Protein AF-A0A358EM39-F1 (afdb_monomer_lite)

Sequence (696 aa):
MAEPSKWLQSFDAGYFDEKGQWAGGSEIMHLASHKGKLYAANGYWLDARWVIPPDGQKQSAQVLRLDQANGKWQVDLDLGKVNDLGLEYMKGNILKSVTFTRDGQGRLLKSPAQLLVLAAGANFERGGAVSCWVRNDDSGKWNHTLVRHGSNSGGVRWVPRDLQIYRDKVTGVERIFLLLGNPGIISGVYDRGEVSRIRWDRHVEFPFLTKGTFFTRPLGIAQANHALHFSEGPSIFRRIDGERPKYEEILNLAEDTDTDVGGIRGLTAIKNPNGNGQSLLFVWAPGERSQSQMKRLDPDGKGGYTLHNEANLAQLMSLKLGVKVPYTLRGHNMMYPVTHPVTGKLVHVIGFYGSISGKSDLMWQGSRFYGGALFAVRSADGKYSVHEVNGPYAQDKTLLVSPRAFCLSPFSKNEIFIGGHDSSNKVSDNLAWIFRAPLTVALGIEKGLSAPALPEQSPRMARVDEGPVYELRIYDAAEDRLGHLIKRFKLHTDKLFKKHHMEPVGYWLPIHGTAKEKRRFIYILKHQSRYAAYKNWNAFTHDPEWKRGVLEQPEFQRLLSQRPTSIFMTLNDYSKKVPTLSNKVGGIYELRTYTTAENKLAALNARFANHTAKIFTKHGMSNVGYWTPYDHPESKNTLIYLIKHESREKADINWRAFSQDSDWKQVARDSQRQGKLLKRNPERLYLKPLDFSPSQ

Secondary structure (DSSP, 8-state):
-PPPPB-EEEEES-EE-TTS-EE--SEEEEEEEETTEEEEEEE-TT-HHHHS-TTS-----EEEEESSTTSPPEEEEETTTSSSS----SB--EEEEEEEEE-TTSPEEEEEEEEEEEEEEEEETTEEEEEEEEE-TTT--EEEEEEEEEE-GGG--B----EEEEE-TTT--EEEEEE-BTT-EEEEEE-TTSTTSEEE-SS-SBSHHHHSS-SSPEEEEEEETTEEEEEETTEEEEEEPSSS-EEEEEEE------TTT-EEEEEEEEE-TTSSSEEEEEEEE-STT---EEEEEEE-SSS-EEEEEEEEHHHHHHHHHTSEEEEEEE-SS--EEEE-TTT--EEEEEEEEEEEES-GGGBPTTSSBBSS-EEEEE-TTS-EEEEETTSS--TTSPP---EEEEEE-SS-TTEEEEEE---TTS--TT--EEEEEEHHHHTTSSPPBPPPPPP--PPP-HHHH---EEEEEEEEBPTT-HHHHHHHIIIIIHHHHHHTT-EEEEEEEESSS-HHHHTEEEEEEEES-HHHHHHHHHHHHT-HIIIIIITTSGGGTT-BSSPPEEEEEEEPGGGGGSPPS--SS-SEEEEEEEEBPTT-HHHHHHHIIIIIHHHHHHTTPEEEEEEEESSTTGGGTEEEEEEEESSHHHHHHHHHHHHH-HHHHHHHHHTTTTS-SBSSPPEEEEEEEPTTPPP-

Radius of gyration: 29.41 Å; chains: 1; bounding box: 73×52×90 Å

pLDDT: mean 93.28, std 6.31, range [49.88, 98.88]

Foldseek 3Di:
DDDFFAKDFQDFAFDQDPVRDHGFAQKFLAWEDDPLKIKTKHFHVLACLQVPVQAQARFAIFIWIDNASNDHIDTLDGPCVPAVPNFGFGTQQDWYFDWDQAFQQLHGDPDIDTWTKTWTKTDDDFKIWIKMWIADPVVSDIDIDGQDMDGCPPNFGQGKADKDWAQFPASNFIWIWIQRWFQAIWIWTQDPVDPSSTGTDPDHLDDCVPPNTAPAGKADWEDWPRWIWTWGFQWIWTWDGDPNIDIDTQTGPPDAADNVQATWAQWYWDADPVDHITKTWTWGARDDQAQIWIKIWADPVPRHIDIDTQDGNQVQVCVVVVFHFRDKGFHSHHQCWDQQPPPRFIKTKFKMWTFTDDPCQQDDPPDRIGQWTKIWIQGSNRDIHIDTNLGRDGPQAQRAGIWNYKDQNSNDNFKMKTWTHDCRLHNRHRNTTIMMTGNCCRVVVDPHHGDGHDPDPRDDPVQQQDDFKKKKKKFQFDPPLLVLVVVCCLPPVVVLCVVLQKAWQFWWAFPDDDPRNRSMIITMTIASGNVSVSNSVSCSVPDCCCPVVRAPDPSNPRGGPDDMDMFMWHFDPLLVVFDFPDLFAWAKKKKKKFFWDAPLPVLVSCLCSPPDSNLCVVLQKGFDTKTQTSHPDSNRGMIIGMIGHRYPVSVVSSVVCSVVDPSNVVSCCVSAVVHDTTPDDMDMTMIHTDPPIDRD

Structure (mmCIF, N/CA/C/O backbone):
data_AF-A0A358EM39-F1
#
_entry.id   AF-A0A358EM39-F1
#
loop_
_atom_site.group_PDB
_atom_site.id
_atom_site.type_symbol
_atom_site.label_atom_id
_atom_site.label_alt_id
_atom_site.label_comp_id
_atom_site.label_asym_id
_atom_site.label_entity_id
_atom_site.label_seq_id
_atom_site.pdbx_PDB_ins_code
_atom_site.Cartn_x
_atom_site.Cartn_y
_atom_site.Cartn_z
_atom_site.occupancy
_atom_site.B_iso_or_equiv
_atom_site.auth_seq_id
_atom_site.auth_comp_id
_atom_site.auth_asym_id
_atom_site.auth_atom_id
_atom_site.pdbx_PDB_model_num
ATOM 1 N N . MET A 1 1 ? 4.684 -26.018 39.766 1.00 49.88 1 MET A N 1
ATOM 2 C CA . MET A 1 1 ? 4.669 -24.567 39.469 1.00 49.88 1 MET A CA 1
ATOM 3 C C . MET A 1 1 ? 3.977 -24.380 38.129 1.00 49.88 1 MET A C 1
ATOM 5 O O . MET A 1 1 ? 4.261 -25.164 37.234 1.00 49.88 1 MET A O 1
ATOM 9 N N . ALA A 1 2 ? 3.038 -23.440 38.007 1.00 64.06 2 ALA A N 1
ATOM 10 C CA . ALA A 1 2 ? 2.405 -23.144 36.718 1.00 64.06 2 ALA A CA 1
ATOM 11 C C . ALA A 1 2 ? 3.446 -22.569 35.739 1.00 64.06 2 ALA A C 1
ATOM 13 O O . ALA A 1 2 ? 4.361 -21.870 36.181 1.00 64.06 2 ALA A O 1
ATOM 14 N N . GLU A 1 3 ? 3.328 -22.867 34.439 1.00 76.12 3 GLU A N 1
ATOM 15 C CA . GLU A 1 3 ? 4.178 -22.215 33.435 1.00 76.12 3 GLU A CA 1
ATOM 16 C C . GLU A 1 3 ? 4.006 -20.688 33.517 1.00 76.12 3 GLU A C 1
ATOM 18 O O . GLU A 1 3 ? 2.878 -20.207 33.660 1.00 76.12 3 GLU A O 1
ATOM 23 N N . PRO A 1 4 ? 5.096 -19.910 33.412 1.00 84.62 4 PRO A N 1
ATOM 24 C CA . PRO A 1 4 ? 5.008 -18.458 33.414 1.00 84.62 4 PRO A CA 1
ATOM 25 C C . PRO A 1 4 ? 4.228 -17.953 32.193 1.00 84.62 4 PRO A C 1
ATOM 27 O O . PRO A 1 4 ? 4.418 -18.434 31.071 1.00 84.62 4 PRO A O 1
ATOM 30 N N . SER A 1 5 ? 3.391 -16.932 32.399 1.00 93.06 5 SER A N 1
ATOM 31 C CA . SER A 1 5 ? 2.705 -16.233 31.310 1.00 93.06 5 SER A CA 1
ATOM 32 C C . SER A 1 5 ? 3.719 -15.689 30.295 1.00 93.06 5 SER A C 1
ATOM 34 O O . SER A 1 5 ? 4.783 -15.180 30.657 1.00 93.06 5 SER A O 1
ATOM 36 N N . LYS A 1 6 ? 3.404 -15.789 29.002 1.00 95.25 6 LYS A N 1
ATOM 37 C CA . LYS A 1 6 ? 4.318 -15.428 27.908 1.00 95.25 6 LYS A CA 1
ATOM 38 C C . LYS A 1 6 ? 3.592 -14.790 26.733 1.00 95.25 6 LYS A C 1
ATOM 40 O O . LYS A 1 6 ? 2.406 -15.035 26.510 1.00 95.25 6 LYS A O 1
ATOM 45 N N . TRP A 1 7 ? 4.329 -13.983 25.982 1.00 97.00 7 TRP A N 1
ATOM 46 C CA . TRP A 1 7 ? 3.964 -13.588 24.629 1.00 97.00 7 TRP A CA 1
ATOM 47 C C . TRP A 1 7 ? 4.222 -14.748 23.670 1.00 97.00 7 TRP A C 1
ATOM 49 O O . TRP A 1 7 ? 5.200 -15.477 23.819 1.00 97.00 7 TRP A O 1
ATOM 59 N N . LEU A 1 8 ? 3.355 -14.905 22.673 1.00 96.25 8 LEU A N 1
ATOM 60 C CA . LEU A 1 8 ? 3.503 -15.902 21.615 1.00 96.25 8 LEU A CA 1
ATOM 61 C C . LEU A 1 8 ? 3.299 -15.239 20.257 1.00 96.25 8 LEU A C 1
ATOM 63 O O . LEU A 1 8 ? 2.293 -14.557 20.051 1.00 96.25 8 LEU A O 1
ATOM 67 N N . GLN A 1 9 ? 4.232 -15.455 19.330 1.00 96.69 9 GLN A N 1
ATOM 68 C CA . GLN A 1 9 ? 4.062 -15.046 17.940 1.00 96.69 9 GLN A CA 1
ATOM 69 C C . GLN A 1 9 ? 3.073 -16.008 17.271 1.00 96.69 9 GLN A C 1
ATOM 71 O O . GLN A 1 9 ? 3.326 -17.203 17.160 1.00 96.69 9 GLN A O 1
ATOM 76 N N . SER A 1 10 ? 1.905 -15.491 16.895 1.00 97.31 10 SER A N 1
ATOM 77 C CA . SER A 1 10 ? 0.828 -16.251 16.254 1.00 97.31 10 SER A CA 1
ATOM 78 C C . SER A 1 10 ? 0.911 -16.198 14.730 1.00 97.31 10 SER A C 1
ATOM 80 O O . SER A 1 10 ? 0.506 -17.148 14.067 1.00 97.31 10 SER A O 1
ATOM 82 N N . PHE A 1 11 ? 1.416 -15.097 14.176 1.00 97.19 11 PHE A N 1
ATOM 83 C CA . PHE A 1 11 ? 1.631 -14.929 12.745 1.00 97.19 11 PHE A CA 1
ATOM 84 C C . PHE A 1 11 ? 2.968 -14.238 12.506 1.00 97.19 11 PHE A C 1
ATOM 86 O O . PHE A 1 11 ? 3.259 -13.212 13.129 1.00 97.19 11 PHE A O 1
ATOM 93 N N . ASP A 1 12 ? 3.732 -14.809 11.587 1.00 95.44 12 ASP A N 1
ATOM 94 C CA . ASP A 1 12 ? 4.951 -14.260 11.010 1.00 95.44 12 ASP A CA 1
ATOM 95 C C . ASP A 1 12 ? 4.788 -14.358 9.495 1.00 95.44 12 ASP A C 1
ATOM 97 O O . ASP A 1 12 ? 4.533 -15.453 8.982 1.00 95.44 12 ASP A O 1
ATOM 101 N N . ALA A 1 13 ? 4.770 -13.230 8.792 1.00 95.88 13 ALA A N 1
ATOM 102 C CA . ALA A 1 13 ? 4.421 -13.231 7.380 1.00 95.88 13 ALA A CA 1
ATOM 103 C C . ALA A 1 13 ? 5.450 -13.982 6.523 1.00 95.88 13 ALA A C 1
ATOM 105 O O . ALA A 1 13 ? 6.651 -13.971 6.771 1.00 95.88 13 ALA A O 1
ATOM 106 N N . GLY A 1 14 ? 4.950 -14.592 5.448 1.00 94.31 14 GLY A N 1
ATOM 107 C CA . GLY A 1 14 ? 5.763 -15.144 4.376 1.00 94.31 14 GLY A CA 1
ATOM 108 C C . GLY A 1 14 ? 5.915 -16.656 4.436 1.00 94.31 14 GLY A C 1
ATOM 109 O O . GLY A 1 14 ? 6.993 -17.194 4.662 1.00 94.31 14 GLY A O 1
ATOM 110 N N . TYR A 1 15 ? 4.827 -17.367 4.165 1.00 95.00 15 TYR A N 1
ATOM 111 C CA . TYR A 1 15 ? 4.840 -18.815 3.981 1.00 95.00 15 TYR A CA 1
ATOM 112 C C . TYR A 1 15 ? 3.699 -19.255 3.066 1.00 95.00 15 TYR A C 1
ATOM 114 O O . TYR A 1 15 ? 2.769 -18.498 2.798 1.00 95.00 15 TYR A O 1
ATOM 122 N N . PHE A 1 16 ? 3.747 -20.504 2.609 1.00 94.94 16 PHE A N 1
ATOM 123 C CA . PHE A 1 16 ? 2.595 -21.145 1.981 1.00 94.94 16 PHE A CA 1
ATOM 124 C C . PHE A 1 16 ? 1.727 -21.826 3.044 1.00 94.94 16 PHE A C 1
ATOM 126 O O . PHE A 1 16 ? 2.232 -22.551 3.915 1.00 94.94 16 PHE A O 1
ATOM 133 N N . ASP A 1 17 ? 0.431 -21.525 3.018 1.00 96.38 17 ASP A N 1
ATOM 134 C CA . ASP A 1 17 ? -0.564 -22.144 3.889 1.00 96.38 17 ASP A CA 1
ATOM 135 C C . ASP A 1 17 ? -0.836 -23.606 3.484 1.00 96.38 17 ASP A C 1
ATOM 137 O O . ASP A 1 17 ? -0.210 -24.144 2.568 1.00 96.38 17 ASP A O 1
ATOM 141 N N . GLU A 1 18 ? -1.754 -24.285 4.172 1.00 96.31 18 GLU A N 1
ATOM 142 C CA . GLU A 1 18 ? -2.039 -25.709 3.922 1.00 96.31 18 GLU A CA 1
ATOM 143 C C . GLU A 1 18 ? -2.618 -25.974 2.525 1.00 96.31 18 GLU A C 1
ATOM 145 O O . GLU A 1 18 ? -2.582 -27.103 2.039 1.00 96.31 18 GLU A O 1
ATOM 150 N N . LYS A 1 19 ? -3.130 -24.937 1.853 1.00 95.62 19 LYS A N 1
ATOM 151 C CA . LYS A 1 19 ? -3.669 -24.990 0.489 1.00 95.62 19 LYS A CA 1
ATOM 152 C C . LYS A 1 19 ? -2.682 -24.458 -0.550 1.00 95.62 19 LYS A C 1
ATOM 154 O O . LYS A 1 19 ? -3.072 -24.206 -1.694 1.00 95.62 19 LYS A O 1
ATOM 159 N N . GLY A 1 20 ? -1.425 -24.239 -0.165 1.00 95.19 20 GLY A N 1
ATOM 160 C CA . GLY A 1 20 ? -0.403 -23.680 -1.040 1.00 95.19 20 GLY A CA 1
ATOM 161 C C . GLY A 1 20 ? -0.658 -22.221 -1.431 1.00 95.19 20 GLY A C 1
ATOM 162 O O . GLY A 1 20 ? -0.097 -21.758 -2.421 1.00 95.19 20 GLY A O 1
ATOM 163 N N . GLN A 1 21 ? -1.509 -21.484 -0.706 1.00 94.25 21 GLN A N 1
ATOM 164 C CA . GLN A 1 21 ? -1.672 -20.045 -0.912 1.00 94.25 21 GLN A CA 1
ATOM 165 C C . GLN A 1 21 ? -0.595 -19.284 -0.144 1.00 94.25 21 GLN A C 1
ATOM 167 O O . GLN A 1 21 ? -0.256 -19.617 0.990 1.00 94.25 21 GLN A O 1
ATOM 172 N N . TRP A 1 22 ? -0.058 -18.239 -0.767 1.00 93.88 22 TRP A N 1
ATOM 173 C CA . TRP A 1 22 ? 0.925 -17.370 -0.136 1.00 93.88 22 TRP A CA 1
ATOM 174 C C . TRP A 1 22 ? 0.276 -16.536 0.975 1.00 93.88 22 TRP A C 1
ATOM 176 O O . TRP A 1 22 ? -0.567 -15.695 0.682 1.00 93.88 22 TRP A O 1
ATOM 186 N N . ALA A 1 23 ? 0.671 -16.732 2.230 1.00 96.50 23 ALA A N 1
ATOM 187 C CA . ALA A 1 23 ? 0.269 -15.918 3.372 1.00 96.50 23 ALA A CA 1
ATOM 188 C C . ALA A 1 23 ? 1.433 -14.999 3.770 1.00 96.50 23 ALA A C 1
ATOM 190 O O . ALA A 1 23 ? 2.398 -15.436 4.397 1.00 96.50 23 ALA A O 1
ATOM 191 N N . GLY A 1 24 ? 1.362 -13.721 3.397 1.00 94.75 24 GLY A N 1
ATOM 192 C CA . GLY A 1 24 ? 2.442 -12.766 3.662 1.00 94.75 24 GLY A CA 1
ATOM 193 C C . GLY A 1 24 ? 1.958 -11.333 3.825 1.00 94.75 24 GLY A C 1
ATOM 194 O O . GLY A 1 24 ? 0.858 -11.096 4.327 1.00 94.75 24 GLY A O 1
ATOM 195 N N . GLY A 1 25 ? 2.788 -10.387 3.398 1.00 95.44 25 GLY A N 1
ATOM 196 C CA . GLY A 1 25 ? 2.469 -8.964 3.397 1.00 95.44 25 GLY A CA 1
ATOM 197 C C . GLY A 1 25 ? 3.244 -8.170 4.437 1.00 95.44 25 GLY A C 1
ATOM 198 O O . GLY A 1 25 ? 3.856 -8.705 5.358 1.00 95.44 25 GLY A O 1
ATOM 199 N N . SER A 1 26 ? 3.208 -6.858 4.274 1.00 96.38 26 SER A N 1
ATOM 200 C CA . SER A 1 26 ? 3.994 -5.923 5.058 1.00 96.38 26 SER A CA 1
ATOM 201 C C . SER A 1 26 ? 3.291 -5.416 6.305 1.00 96.38 26 SER A C 1
ATOM 203 O O . SER A 1 26 ? 3.964 -4.913 7.188 1.00 96.38 26 SER A O 1
ATOM 205 N N . GLU A 1 27 ? 1.961 -5.481 6.400 1.00 96.69 27 GLU A N 1
ATOM 206 C CA . GLU A 1 27 ? 1.224 -4.902 7.532 1.00 96.69 27 GLU A CA 1
ATOM 207 C C . GLU A 1 27 ? -0.017 -5.734 7.891 1.00 96.69 27 GLU A C 1
ATOM 209 O O . GLU A 1 27 ? -0.713 -6.210 6.994 1.00 96.69 27 GLU A O 1
ATOM 214 N N . ILE A 1 28 ? -0.362 -5.839 9.183 1.00 98.12 28 ILE A N 1
ATOM 215 C CA . ILE A 1 28 ? -1.716 -6.215 9.633 1.00 98.12 28 ILE A CA 1
ATOM 216 C C . ILE A 1 28 ? -2.518 -4.949 9.938 1.00 98.12 28 ILE A C 1
ATOM 218 O O . ILE A 1 28 ? -2.207 -4.189 10.858 1.00 98.12 28 ILE A O 1
ATOM 222 N N . MET A 1 29 ? -3.585 -4.735 9.169 1.00 96.44 29 MET A N 1
ATOM 223 C CA . MET A 1 29 ? -4.429 -3.542 9.243 1.00 96.44 29 MET A CA 1
ATOM 224 C C . MET A 1 29 ? -5.541 -3.691 10.283 1.00 96.44 29 MET A C 1
ATOM 226 O O . MET A 1 29 ? -5.802 -2.765 11.051 1.00 96.44 29 MET A O 1
ATOM 230 N N . HIS A 1 30 ? -6.180 -4.862 10.331 1.00 97.88 30 HIS A N 1
ATOM 231 C CA . HIS A 1 30 ? -7.309 -5.146 11.218 1.00 97.88 30 HIS A CA 1
ATOM 232 C C . HIS A 1 30 ? -7.299 -6.590 11.704 1.00 97.88 30 HIS A C 1
ATOM 234 O O . HIS A 1 30 ? -6.868 -7.490 10.987 1.00 97.88 30 HIS A O 1
ATOM 240 N N . LEU A 1 31 ? -7.858 -6.791 12.897 1.00 98.38 31 LEU A N 1
ATOM 241 C CA . LEU A 1 31 ? -8.202 -8.088 13.461 1.00 98.38 31 LEU A CA 1
ATOM 242 C C . LEU A 1 31 ? -9.690 -8.083 13.811 1.00 98.38 31 LEU A C 1
ATOM 244 O O . LEU A 1 31 ? -10.189 -7.101 14.364 1.00 98.38 31 LEU A O 1
ATOM 248 N N . ALA A 1 32 ? -10.390 -9.169 13.503 1.00 98.19 32 ALA A N 1
ATOM 249 C CA . ALA A 1 32 ? -11.808 -9.315 13.798 1.00 98.19 32 ALA A CA 1
ATOM 250 C C . ALA A 1 32 ? -12.133 -10.737 14.258 1.00 98.19 32 ALA A C 1
ATOM 252 O O . ALA A 1 32 ? -11.841 -11.713 13.569 1.00 98.19 32 ALA A O 1
ATOM 253 N N . SER A 1 33 ? -12.787 -10.844 15.412 1.00 98.00 33 SER A N 1
ATOM 254 C CA . SER A 1 33 ? -13.435 -12.077 15.850 1.00 98.00 33 SER A CA 1
ATOM 255 C C . SER A 1 33 ? -14.786 -12.218 15.153 1.00 98.00 33 SER A C 1
ATOM 257 O O . SER A 1 33 ? -15.592 -11.280 15.122 1.00 98.00 33 SER A O 1
ATOM 259 N N . HIS A 1 34 ? -15.039 -13.390 14.580 1.00 98.44 34 HIS A N 1
ATOM 260 C CA . HIS A 1 34 ? -16.291 -13.691 13.906 1.00 98.44 34 HIS A CA 1
ATOM 261 C C . HIS A 1 34 ? -16.587 -15.190 13.981 1.00 98.44 34 HIS A C 1
ATOM 263 O O . HIS A 1 34 ? -15.763 -16.011 13.582 1.00 98.44 34 HIS A O 1
ATOM 269 N N . LYS A 1 35 ? -17.763 -15.545 14.517 1.00 96.69 35 LYS A N 1
ATOM 270 C CA . LYS A 1 35 ? -18.260 -16.932 14.607 1.00 96.69 35 LYS A CA 1
ATOM 271 C C . LYS A 1 35 ? -17.238 -17.930 15.186 1.00 96.69 35 LYS A C 1
ATOM 273 O O . LYS A 1 35 ? -17.044 -19.013 14.648 1.00 96.69 35 LYS A O 1
ATOM 278 N N . GLY A 1 36 ? -16.571 -17.551 16.280 1.00 96.94 36 GLY A N 1
ATOM 279 C CA . GLY A 1 36 ? -15.606 -18.414 16.979 1.00 96.94 36 GLY A CA 1
ATOM 280 C C . GLY A 1 36 ? -14.223 -18.506 16.325 1.00 96.94 36 GLY A C 1
ATOM 281 O O . GLY A 1 36 ? -13.373 -19.238 16.817 1.00 96.94 36 GLY A O 1
ATOM 282 N N . LYS A 1 37 ? -13.976 -17.748 15.253 1.00 98.50 37 LYS A N 1
ATOM 283 C CA . LYS A 1 37 ? -12.692 -17.686 14.548 1.00 98.50 37 LYS A CA 1
ATOM 284 C C . LYS A 1 37 ? -12.123 -16.279 14.587 1.00 98.50 37 LYS A C 1
ATOM 286 O O . LYS A 1 37 ? -12.855 -15.308 14.804 1.00 98.50 37 LYS A O 1
ATOM 291 N N . LEU A 1 38 ? -10.818 -16.169 14.367 1.00 98.81 38 LEU A N 1
ATOM 292 C CA . LEU A 1 38 ? -10.132 -14.887 14.261 1.00 98.81 38 LEU A CA 1
ATOM 293 C C . LEU A 1 38 ? -9.726 -14.644 12.808 1.00 98.81 38 LEU A C 1
ATOM 295 O O . LEU A 1 38 ? -9.234 -15.549 12.140 1.00 98.81 38 LEU A O 1
ATOM 299 N N . TYR A 1 39 ? -9.925 -13.423 12.328 1.00 98.88 39 TYR A N 1
ATOM 300 C CA . TYR A 1 39 ? -9.573 -13.012 10.976 1.00 98.88 39 TYR A CA 1
ATOM 301 C C . TYR A 1 39 ? -8.658 -11.791 11.011 1.00 98.88 39 TYR A C 1
ATOM 303 O O . TYR A 1 39 ? -8.810 -10.931 11.881 1.00 98.88 39 TYR A O 1
ATOM 311 N N . ALA A 1 40 ? -7.740 -11.699 10.053 1.00 98.81 40 ALA A N 1
ATOM 312 C CA . ALA A 1 40 ? -6.826 -10.577 9.892 1.00 98.81 40 ALA A CA 1
ATOM 313 C C . ALA A 1 40 ? -6.873 -10.053 8.459 1.00 98.81 40 ALA A C 1
ATOM 315 O O . ALA A 1 40 ? -6.814 -10.838 7.518 1.00 98.81 40 ALA A O 1
ATOM 316 N N . ALA A 1 41 ? -6.943 -8.736 8.285 1.00 98.56 41 ALA A N 1
ATOM 317 C CA . ALA A 1 41 ? -6.734 -8.108 6.984 1.00 98.56 41 ALA A CA 1
ATOM 318 C C . ALA A 1 41 ? -5.302 -7.580 6.902 1.00 98.56 41 ALA A C 1
ATOM 320 O O . ALA A 1 41 ? -4.884 -6.817 7.779 1.00 98.56 41 ALA A O 1
ATOM 321 N N . ASN A 1 42 ? -4.564 -7.977 5.866 1.00 98.19 42 ASN A N 1
ATOM 322 C CA . ASN A 1 42 ? -3.180 -7.551 5.660 1.00 98.19 42 ASN A CA 1
ATOM 323 C C . ASN A 1 42 ? -3.052 -6.443 4.590 1.00 98.19 42 ASN A C 1
ATOM 325 O O . ASN A 1 42 ? -4.037 -5.955 4.025 1.00 98.19 42 ASN A O 1
ATOM 329 N N . GLY A 1 43 ? -1.818 -6.027 4.319 1.00 97.06 43 GLY A N 1
ATOM 330 C CA . GLY A 1 43 ? -1.452 -5.160 3.205 1.00 97.06 43 GLY A CA 1
ATOM 331 C C . GLY A 1 43 ? -0.050 -5.461 2.682 1.00 97.06 43 GLY A C 1
ATOM 332 O O . GLY A 1 43 ? 0.717 -6.155 3.337 1.00 97.06 43 GLY A O 1
ATOM 333 N N . TYR A 1 44 ? 0.267 -4.927 1.503 1.00 96.00 44 TYR A N 1
ATOM 334 C CA . TYR A 1 44 ? 1.534 -5.130 0.785 1.00 96.00 44 TYR A CA 1
ATOM 335 C C . TYR A 1 44 ? 2.225 -3.796 0.441 1.00 96.00 44 TYR A C 1
ATOM 337 O O . TYR A 1 44 ? 2.886 -3.637 -0.586 1.00 96.00 44 TYR A O 1
ATOM 345 N N . TRP A 1 45 ? 2.042 -2.775 1.283 1.00 94.25 45 TRP A N 1
ATOM 346 C CA . TRP A 1 45 ? 2.723 -1.493 1.101 1.00 94.25 45 TRP A CA 1
ATOM 347 C C . TRP A 1 45 ? 4.232 -1.673 1.278 1.00 94.25 45 TRP A C 1
ATOM 349 O O . TRP A 1 45 ? 4.674 -2.102 2.338 1.00 94.25 45 TRP A O 1
ATOM 359 N N . LEU A 1 46 ? 5.005 -1.330 0.243 1.00 93.56 46 LEU A N 1
ATOM 360 C CA . LEU A 1 46 ? 6.459 -1.535 0.191 1.00 93.56 46 LEU A CA 1
ATOM 361 C C . LEU A 1 46 ? 6.888 -2.993 0.399 1.00 93.56 46 LEU A C 1
ATOM 363 O O . LEU A 1 46 ? 7.951 -3.253 0.954 1.00 93.56 46 LEU A O 1
ATOM 367 N N . ASP A 1 47 ? 6.059 -3.917 -0.078 1.00 94.00 47 ASP A N 1
ATOM 368 C CA . ASP A 1 47 ? 6.422 -5.315 -0.259 1.00 94.00 47 ASP A CA 1
ATOM 369 C C . ASP A 1 47 ? 6.773 -5.564 -1.736 1.00 94.00 47 ASP A C 1
ATOM 371 O O . ASP A 1 47 ? 6.082 -5.105 -2.657 1.00 94.00 47 ASP A O 1
ATOM 375 N N . ALA A 1 48 ? 7.849 -6.296 -1.990 1.00 91.50 48 ALA A N 1
ATOM 376 C CA . ALA A 1 48 ? 8.339 -6.611 -3.319 1.00 91.50 48 ALA A CA 1
ATOM 377 C C . ALA A 1 48 ? 7.340 -7.416 -4.151 1.00 91.50 48 ALA A C 1
ATOM 379 O O . ALA A 1 48 ? 7.291 -7.217 -5.361 1.00 91.50 48 ALA A O 1
ATOM 380 N N . ARG A 1 49 ? 6.481 -8.244 -3.545 1.00 89.94 49 ARG A N 1
ATOM 381 C CA . ARG A 1 49 ? 5.422 -8.979 -4.266 1.00 89.94 49 ARG A CA 1
ATOM 382 C C . ARG A 1 49 ? 4.322 -8.062 -4.799 1.00 89.94 49 ARG A C 1
ATOM 384 O O . ARG A 1 49 ? 3.576 -8.451 -5.696 1.00 89.94 49 ARG A O 1
ATOM 391 N N . TRP A 1 50 ? 4.236 -6.836 -4.283 1.00 91.31 50 TRP A N 1
ATOM 392 C CA . TRP A 1 50 ? 3.399 -5.777 -4.842 1.00 91.31 50 TRP A CA 1
ATOM 393 C C . TRP A 1 50 ? 4.162 -4.894 -5.834 1.00 91.31 50 TRP A C 1
ATOM 395 O O . TRP A 1 50 ? 3.632 -4.527 -6.882 1.00 91.31 50 TRP A O 1
ATOM 405 N N . VAL A 1 51 ? 5.401 -4.512 -5.518 1.00 88.56 51 VAL A N 1
ATOM 406 C CA . VAL A 1 51 ? 6.166 -3.552 -6.338 1.00 88.56 51 VAL A CA 1
ATOM 407 C C . VAL A 1 51 ? 6.778 -4.199 -7.589 1.00 88.56 51 VAL A C 1
ATOM 409 O O . VAL A 1 51 ? 6.964 -3.529 -8.607 1.00 88.56 51 VAL A O 1
ATOM 412 N N . ILE A 1 52 ? 7.092 -5.489 -7.515 1.00 86.94 52 ILE A N 1
ATOM 413 C CA . ILE A 1 52 ? 7.791 -6.276 -8.532 1.00 86.94 52 ILE A CA 1
ATOM 414 C C . ILE A 1 52 ? 6.994 -7.567 -8.783 1.00 86.94 52 ILE A C 1
ATOM 416 O O . ILE A 1 52 ? 7.384 -8.630 -8.301 1.00 86.94 52 ILE A O 1
ATOM 420 N N . PRO A 1 53 ? 5.860 -7.512 -9.496 1.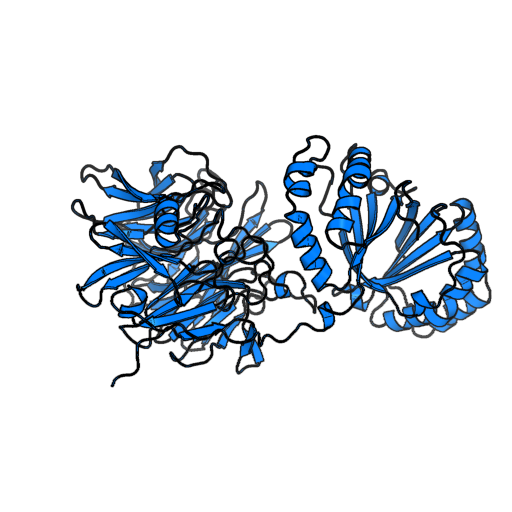00 69.88 53 PRO A N 1
ATOM 421 C CA . PRO A 1 53 ? 5.066 -8.706 -9.758 1.00 69.88 53 PRO A CA 1
ATOM 422 C C . PRO A 1 53 ? 5.854 -9.670 -10.667 1.00 69.88 53 PRO A C 1
ATOM 424 O O . PRO A 1 53 ? 5.994 -9.384 -11.858 1.00 69.88 53 PRO A O 1
ATOM 427 N N . PRO A 1 54 ? 6.381 -10.802 -10.157 1.00 57.78 54 PRO A N 1
ATOM 428 C CA . PRO A 1 54 ? 7.311 -11.648 -10.910 1.00 57.78 54 PRO A CA 1
ATOM 429 C C . PRO A 1 54 ? 6.655 -12.228 -12.168 1.00 57.78 54 PRO A C 1
ATOM 431 O O . PRO A 1 54 ? 7.291 -12.301 -13.214 1.00 57.78 54 PRO A O 1
ATOM 434 N N . ASP A 1 55 ? 5.363 -12.544 -12.091 1.00 67.38 55 ASP A N 1
ATOM 435 C CA . ASP A 1 55 ? 4.586 -13.143 -13.180 1.00 67.38 55 ASP A CA 1
ATOM 436 C C . ASP A 1 55 ? 3.631 -12.136 -13.846 1.00 67.38 55 ASP A C 1
ATOM 438 O O . ASP A 1 55 ? 2.729 -12.509 -14.592 1.00 67.38 55 ASP A O 1
ATOM 442 N N . GLY A 1 56 ? 3.833 -10.837 -13.592 1.00 68.94 56 GLY A N 1
ATOM 443 C CA . GLY A 1 56 ? 3.005 -9.753 -14.128 1.00 68.94 56 GLY A CA 1
ATOM 444 C C . GLY A 1 56 ? 1.720 -9.464 -13.345 1.00 68.94 56 GLY A C 1
ATOM 445 O O . GLY A 1 56 ? 1.016 -8.523 -13.696 1.00 68.94 56 GLY A O 1
ATOM 446 N N . GLN A 1 57 ? 1.428 -10.212 -12.275 1.00 78.44 57 GLN A N 1
ATOM 447 C CA . GLN A 1 57 ? 0.308 -9.945 -11.367 1.00 78.44 57 GLN A CA 1
ATOM 448 C C . GLN A 1 57 ? 0.809 -9.547 -9.976 1.00 78.44 57 GLN A C 1
ATOM 450 O O . GLN A 1 57 ? 1.624 -10.260 -9.385 1.00 78.44 57 GLN A O 1
ATOM 455 N N . LYS A 1 58 ? 0.329 -8.419 -9.434 1.00 87.19 58 LYS A N 1
ATOM 456 C CA . LYS A 1 58 ? 0.670 -8.021 -8.062 1.00 87.19 58 LYS A CA 1
ATOM 457 C C . LYS A 1 58 ? -0.033 -8.912 -7.053 1.00 87.19 58 LYS A C 1
ATOM 459 O O . LYS A 1 58 ? -1.228 -9.190 -7.183 1.00 87.19 58 LYS A O 1
ATOM 464 N N . GLN A 1 59 ? 0.677 -9.266 -5.986 1.00 91.88 59 GLN A N 1
ATOM 465 C CA . GLN A 1 59 ? 0.032 -9.862 -4.823 1.00 91.88 59 GLN A CA 1
ATOM 466 C C . GLN A 1 59 ? -0.854 -8.815 -4.149 1.00 91.88 59 GLN A C 1
ATOM 468 O O . GLN A 1 59 ? -0.352 -7.863 -3.562 1.00 91.88 59 GLN A O 1
ATOM 473 N N . SER A 1 60 ? -2.171 -8.990 -4.220 1.00 94.69 60 SER A N 1
ATOM 474 C CA . SER A 1 60 ? -3.112 -8.122 -3.512 1.00 94.69 60 SER A CA 1
ATOM 475 C C . SER A 1 60 ? -3.231 -8.509 -2.040 1.00 94.69 60 SER A C 1
ATOM 477 O O . SER A 1 60 ? -2.864 -9.612 -1.633 1.00 94.69 60 SER A O 1
ATOM 479 N N . ALA A 1 61 ? -3.773 -7.587 -1.247 1.00 97.44 61 ALA A N 1
ATOM 480 C CA . ALA A 1 61 ? -4.164 -7.825 0.130 1.00 97.44 61 ALA A CA 1
ATOM 481 C C . ALA A 1 61 ? -5.143 -9.001 0.256 1.00 97.44 61 ALA A C 1
ATOM 483 O O . ALA A 1 61 ? -5.767 -9.444 -0.708 1.00 97.44 61 ALA A O 1
ATOM 484 N N . GLN A 1 62 ? -5.243 -9.516 1.472 1.00 98.31 62 GLN A N 1
ATOM 485 C CA . GLN A 1 62 ? -5.857 -10.787 1.812 1.00 98.31 62 GLN A CA 1
ATOM 486 C C . GLN A 1 62 ? -6.644 -10.669 3.117 1.00 98.31 62 GLN A C 1
ATOM 488 O O . GLN A 1 62 ? -6.398 -9.779 3.940 1.00 98.31 62 GLN A O 1
ATOM 493 N N . VAL A 1 63 ? -7.551 -11.623 3.324 1.00 98.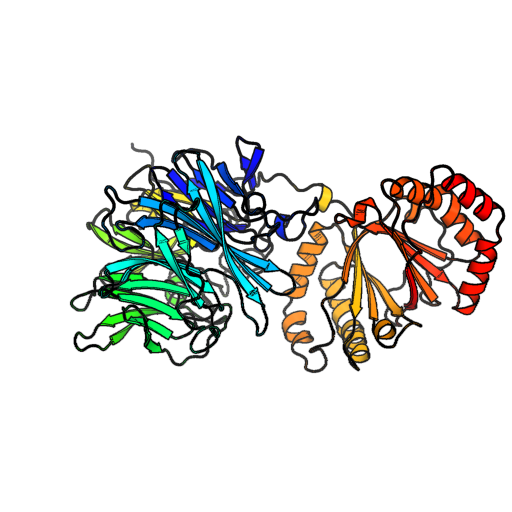81 63 VAL A N 1
ATOM 494 C CA . VAL A 1 63 ? -8.059 -11.965 4.655 1.00 98.81 63 VAL A CA 1
ATOM 495 C C . VAL A 1 63 ? -7.460 -13.302 5.057 1.00 98.81 63 VAL A C 1
ATOM 497 O O . VAL A 1 63 ? -7.641 -14.308 4.371 1.00 98.81 63 VAL A O 1
ATOM 500 N N . LEU A 1 64 ? -6.755 -13.301 6.179 1.00 98.81 64 LEU A N 1
ATOM 501 C CA . LEU A 1 64 ? -6.209 -14.484 6.826 1.00 98.81 64 LEU A CA 1
ATOM 502 C C . LEU A 1 64 ? -7.182 -14.947 7.910 1.00 98.81 64 LEU A C 1
ATOM 504 O O . LEU A 1 64 ? -7.797 -14.117 8.580 1.00 98.81 64 LEU A O 1
ATOM 508 N N . ARG A 1 65 ? -7.308 -16.256 8.112 1.00 98.75 65 ARG A N 1
ATOM 509 C CA . ARG A 1 65 ? -8.169 -16.874 9.124 1.00 98.75 65 ARG A CA 1
ATOM 510 C C . ARG A 1 65 ? -7.358 -17.778 10.038 1.00 98.75 65 ARG A C 1
ATOM 512 O O . ARG A 1 65 ? -6.532 -18.557 9.574 1.00 98.75 65 ARG A O 1
ATOM 519 N N . LEU A 1 66 ? -7.664 -17.713 11.325 1.00 98.75 66 LEU A N 1
ATOM 520 C CA . LEU A 1 66 ? -7.179 -18.614 12.355 1.00 98.75 66 LEU A CA 1
ATOM 521 C C . LEU A 1 66 ? -8.368 -19.355 12.974 1.00 98.75 66 LEU A C 1
ATOM 523 O O . LEU A 1 66 ? -9.315 -18.732 13.463 1.00 98.75 66 LEU A O 1
ATOM 527 N N . ASP A 1 67 ? -8.314 -20.686 12.941 1.00 98.06 67 ASP A N 1
ATOM 528 C CA . ASP A 1 67 ? -9.384 -21.563 13.434 1.00 98.06 67 ASP A CA 1
ATOM 529 C C . ASP A 1 67 ? -9.209 -21.950 14.918 1.00 98.06 67 ASP A C 1
ATOM 531 O O . ASP A 1 67 ? -10.186 -22.285 15.581 1.00 98.06 67 ASP A O 1
ATOM 535 N N . GLN A 1 68 ? -7.986 -21.870 15.455 1.00 97.06 68 GLN A N 1
ATOM 536 C CA . GLN A 1 68 ? -7.654 -22.171 16.854 1.00 97.06 68 GLN A CA 1
ATOM 537 C C . GLN A 1 68 ? -6.421 -21.374 17.315 1.00 97.06 68 GLN A C 1
ATOM 539 O O . GLN A 1 68 ? -5.545 -21.083 16.506 1.00 97.06 68 GLN A O 1
ATOM 544 N N . ALA A 1 69 ? -6.300 -21.062 18.611 1.00 94.75 69 ALA A N 1
ATOM 545 C CA . ALA A 1 69 ? -5.261 -20.156 19.135 1.00 94.75 69 ALA A CA 1
ATOM 546 C C . ALA A 1 69 ? -3.803 -20.580 18.841 1.00 94.75 69 ALA A C 1
ATOM 548 O O . ALA A 1 69 ? -2.933 -19.723 18.696 1.00 94.75 69 ALA A O 1
ATOM 549 N N . ASN A 1 70 ? -3.544 -21.890 18.760 1.00 94.19 70 ASN A N 1
ATOM 550 C CA . ASN A 1 70 ? -2.236 -22.485 18.436 1.00 94.19 70 ASN A CA 1
ATOM 551 C C . ASN A 1 70 ? -2.129 -22.960 16.978 1.00 94.19 70 ASN A C 1
ATOM 553 O O . ASN A 1 70 ? -1.211 -23.698 16.633 1.00 94.19 70 ASN A O 1
ATOM 557 N N . GLY A 1 71 ? -3.106 -22.615 16.141 1.00 95.94 71 GLY A N 1
ATOM 558 C CA . GLY A 1 71 ? -3.156 -23.042 14.751 1.00 95.94 71 GLY A CA 1
ATOM 559 C C . GLY A 1 71 ? -2.260 -22.204 13.849 1.00 95.94 71 GLY A C 1
ATOM 560 O O . GLY A 1 71 ? -1.732 -21.164 14.244 1.00 95.94 71 GLY A O 1
ATOM 561 N N . LYS A 1 72 ? -2.146 -22.647 12.598 1.00 96.94 72 LYS A N 1
ATOM 562 C CA . LYS A 1 72 ? -1.520 -21.884 11.521 1.00 96.94 72 LYS A CA 1
ATOM 563 C C . LYS A 1 72 ? -2.581 -21.047 10.808 1.00 96.94 72 LYS A C 1
ATOM 565 O O . LYS A 1 72 ? -3.690 -21.532 10.572 1.00 96.94 72 LYS A O 1
ATOM 570 N N . TRP A 1 73 ? -2.254 -19.801 10.472 1.00 98.50 73 TRP A N 1
ATOM 571 C CA . TRP A 1 73 ? -3.170 -18.952 9.711 1.00 98.50 73 TRP A CA 1
ATOM 572 C C . TRP A 1 73 ? -3.278 -19.438 8.264 1.00 98.50 73 TRP A C 1
ATOM 574 O O . TRP A 1 73 ? -2.298 -19.874 7.666 1.00 98.50 73 TRP A O 1
ATOM 584 N N . GLN A 1 74 ? -4.483 -19.341 7.709 1.00 98.44 74 GLN A N 1
ATOM 585 C CA . GLN A 1 74 ? -4.811 -19.756 6.345 1.00 98.44 74 GLN A CA 1
ATOM 586 C C . GLN A 1 74 ? -5.327 -18.556 5.552 1.00 98.44 74 GLN A C 1
ATOM 588 O O . GLN A 1 74 ? -6.018 -17.701 6.113 1.00 98.44 74 GLN A O 1
ATOM 593 N N . VAL A 1 75 ? -5.051 -18.491 4.253 1.00 98.50 75 VAL A N 1
ATOM 594 C CA . VAL A 1 75 ? -5.650 -17.485 3.370 1.00 98.50 75 VAL A CA 1
ATOM 595 C C . VAL A 1 75 ? -7.118 -17.855 3.141 1.00 98.50 75 VAL A C 1
ATOM 597 O O . VAL A 1 75 ? -7.437 -18.883 2.545 1.00 98.50 75 VAL A O 1
ATOM 600 N N . ASP A 1 76 ? -8.033 -17.014 3.622 1.00 98.44 76 ASP A N 1
ATOM 601 C CA . ASP A 1 76 ? -9.484 -17.187 3.451 1.00 98.44 76 ASP A CA 1
ATOM 602 C C . ASP A 1 76 ? -10.014 -16.354 2.269 1.00 98.44 76 ASP A C 1
ATOM 604 O O . ASP A 1 76 ? -11.003 -16.734 1.643 1.00 98.44 76 ASP A O 1
ATOM 608 N N . LEU A 1 77 ? -9.329 -15.256 1.922 1.00 98.44 77 LEU A N 1
ATOM 609 C CA . LEU A 1 77 ? -9.609 -14.423 0.749 1.00 98.44 77 LEU A CA 1
ATOM 610 C C . LEU A 1 77 ? -8.321 -13.818 0.176 1.00 98.44 77 LEU A C 1
ATOM 612 O O . LEU A 1 77 ? -7.534 -13.243 0.922 1.00 98.44 77 LEU A O 1
ATOM 616 N N . ASP A 1 78 ? -8.164 -13.864 -1.149 1.00 96.94 78 ASP A N 1
ATOM 617 C CA . ASP A 1 78 ? -7.206 -13.053 -1.912 1.00 96.94 78 ASP A CA 1
ATOM 618 C C . ASP A 1 78 ? -7.987 -12.051 -2.773 1.00 96.94 78 ASP A C 1
ATOM 620 O O . ASP A 1 78 ? -8.737 -12.436 -3.676 1.00 96.94 78 ASP A O 1
ATOM 624 N N . LEU A 1 79 ? -7.829 -10.758 -2.484 1.00 96.50 79 LEU A N 1
ATOM 625 C CA . LEU A 1 79 ? -8.623 -9.697 -3.105 1.00 96.50 79 LEU A CA 1
ATOM 626 C C . LEU A 1 79 ? -8.319 -9.566 -4.599 1.00 96.50 79 LEU A C 1
ATOM 628 O O . LEU A 1 79 ? -9.191 -9.145 -5.353 1.00 96.50 79 LEU A O 1
ATOM 632 N N . GLY A 1 80 ? -7.107 -9.918 -5.034 1.00 91.75 80 GLY A N 1
ATOM 633 C CA . GLY A 1 80 ? -6.683 -9.827 -6.432 1.00 91.75 80 GLY A CA 1
ATOM 634 C C . GLY A 1 80 ? -7.236 -10.960 -7.292 1.00 91.75 80 GLY A C 1
ATOM 635 O O . GLY A 1 80 ? -7.317 -10.818 -8.508 1.00 91.75 80 GLY A O 1
ATOM 636 N N . LYS A 1 81 ? -7.641 -12.072 -6.664 1.00 91.75 81 LYS A N 1
ATOM 637 C CA . LYS A 1 81 ? -8.236 -13.235 -7.340 1.00 91.75 81 LYS A CA 1
ATOM 638 C C . LYS A 1 81 ? -9.764 -13.232 -7.317 1.00 91.75 81 LYS A C 1
ATOM 640 O O . LYS A 1 81 ? -10.373 -13.855 -8.177 1.00 91.75 81 LYS A O 1
ATOM 645 N N . VAL A 1 82 ? -10.384 -12.562 -6.344 1.00 89.88 82 VAL A N 1
ATOM 646 C CA . VAL A 1 82 ? -11.836 -12.626 -6.099 1.00 89.88 82 VAL A CA 1
ATOM 647 C C . VAL A 1 82 ? -12.455 -11.232 -6.219 1.00 89.88 82 VAL A C 1
ATOM 649 O O . VAL A 1 82 ? -12.900 -10.660 -5.230 1.00 89.88 82 VAL A O 1
ATOM 652 N N . ASN A 1 83 ? -12.441 -10.636 -7.412 1.00 91.75 83 ASN A N 1
ATOM 653 C CA . ASN A 1 83 ? -13.119 -9.353 -7.658 1.00 91.75 83 ASN A CA 1
ATOM 654 C C . ASN A 1 83 ? -13.736 -9.203 -9.053 1.00 91.75 83 ASN A C 1
ATOM 656 O O . ASN A 1 83 ? -14.322 -8.161 -9.309 1.00 91.75 83 ASN A O 1
ATOM 660 N N . ASP A 1 84 ? -13.563 -10.179 -9.952 1.00 88.94 84 ASP A N 1
ATOM 661 C CA . ASP A 1 84 ? -14.088 -10.217 -11.332 1.00 88.94 84 ASP A CA 1
ATOM 662 C C . ASP A 1 84 ? -13.814 -8.975 -12.219 1.00 88.94 84 ASP A C 1
ATOM 664 O O . ASP A 1 84 ? -14.290 -8.896 -13.349 1.00 88.94 84 ASP A O 1
ATOM 668 N N . LEU A 1 85 ? -13.014 -8.012 -11.746 1.00 90.75 85 LEU A N 1
ATOM 669 C CA . LEU A 1 85 ? -12.747 -6.720 -12.389 1.00 90.75 85 LEU A CA 1
ATOM 670 C C . LEU A 1 85 ? -11.265 -6.523 -12.743 1.00 90.75 85 LEU A C 1
ATOM 672 O O . LEU A 1 85 ? -10.905 -5.500 -13.324 1.00 90.75 85 LEU A O 1
ATOM 676 N N . GLY A 1 86 ? -10.393 -7.463 -12.366 1.00 89.50 86 GLY A N 1
ATOM 677 C CA . GLY A 1 86 ? -8.944 -7.346 -12.551 1.00 89.50 86 GLY A CA 1
ATOM 678 C C . GLY A 1 86 ? -8.313 -6.216 -11.730 1.00 89.50 86 GLY A C 1
ATOM 679 O O . GLY A 1 86 ? -7.246 -5.719 -12.086 1.00 89.50 86 GLY A O 1
ATOM 680 N N . LEU A 1 87 ? -8.976 -5.776 -10.654 1.00 92.81 87 LEU A N 1
ATOM 681 C CA . LEU A 1 87 ? -8.468 -4.727 -9.774 1.00 92.81 87 LEU A CA 1
ATOM 682 C C . LEU A 1 87 ? -7.465 -5.294 -8.765 1.00 92.81 87 LEU A C 1
ATOM 684 O O . LEU A 1 87 ? -7.632 -6.395 -8.241 1.00 92.81 87 LEU A O 1
ATOM 688 N N . GLU A 1 88 ? -6.443 -4.499 -8.459 1.00 93.00 88 GLU A N 1
ATOM 689 C CA . GLU A 1 88 ? -5.406 -4.832 -7.484 1.00 93.00 88 GLU A CA 1
ATOM 690 C C . GLU A 1 88 ? -5.570 -3.961 -6.233 1.00 93.00 88 GLU A C 1
ATOM 692 O O . GLU A 1 88 ? -5.661 -2.730 -6.316 1.00 93.00 88 GLU A O 1
ATOM 697 N N . TYR A 1 89 ? -5.563 -4.589 -5.059 1.00 95.81 89 TYR A N 1
ATOM 698 C CA . TYR A 1 89 ? -5.841 -3.923 -3.786 1.00 95.81 89 TYR A CA 1
ATOM 699 C C . TYR A 1 89 ? -4.629 -4.020 -2.874 1.00 95.81 89 TYR A C 1
ATOM 701 O O . TYR A 1 89 ? -4.260 -5.098 -2.423 1.00 95.81 89 TYR A O 1
ATOM 709 N N . MET A 1 90 ? -4.012 -2.882 -2.571 1.00 95.94 90 MET A N 1
ATOM 710 C CA . MET A 1 90 ? -2.765 -2.854 -1.803 1.00 95.94 90 MET A CA 1
ATOM 711 C C . MET A 1 90 ? -2.964 -3.170 -0.315 1.00 95.94 90 MET A C 1
ATOM 713 O O . MET A 1 90 ? -2.051 -3.671 0.338 1.00 95.94 90 MET A O 1
ATOM 717 N N . LYS A 1 91 ? -4.131 -2.831 0.245 1.00 96.06 91 LYS A N 1
ATOM 718 C CA . LYS A 1 91 ? -4.439 -2.985 1.673 1.00 96.06 91 LYS A CA 1
ATOM 719 C C . LYS A 1 91 ? -5.876 -3.455 1.860 1.00 96.06 91 LYS A C 1
ATOM 721 O O . LYS A 1 91 ? -6.787 -2.877 1.273 1.00 96.06 91 LYS A O 1
ATOM 726 N N . GLY A 1 92 ? -6.083 -4.427 2.744 1.00 96.81 92 GLY A N 1
ATOM 727 C CA . GLY A 1 92 ? -7.383 -4.726 3.334 1.00 96.81 92 GLY A CA 1
ATOM 728 C C . GLY A 1 92 ? -7.707 -3.639 4.353 1.00 96.81 92 GLY A C 1
ATOM 729 O O . GLY A 1 92 ? -7.393 -3.757 5.534 1.00 96.81 92 GLY A O 1
ATOM 730 N N . ASN A 1 93 ? -8.236 -2.520 3.864 1.00 96.31 93 ASN A N 1
ATOM 731 C CA . ASN A 1 93 ? -8.334 -1.277 4.623 1.00 96.31 93 ASN A CA 1
ATOM 732 C C . ASN A 1 93 ? -9.260 -1.345 5.839 1.00 96.31 93 ASN A C 1
ATOM 734 O O . ASN A 1 93 ? -9.070 -0.537 6.737 1.00 96.31 93 ASN A O 1
ATOM 738 N N . ILE A 1 94 ? -10.266 -2.222 5.828 1.00 96.81 94 ILE A N 1
ATOM 739 C CA . ILE A 1 94 ? -11.243 -2.406 6.907 1.00 96.81 94 ILE A CA 1
ATOM 740 C C . ILE A 1 94 ? -11.597 -3.886 6.987 1.00 96.81 94 ILE A C 1
ATOM 742 O O . ILE A 1 94 ? -11.922 -4.474 5.962 1.00 96.81 94 ILE A O 1
ATOM 746 N N . LEU A 1 95 ? -11.638 -4.455 8.192 1.00 98.31 95 LEU A N 1
ATOM 747 C CA . LEU A 1 95 ? -12.250 -5.759 8.456 1.00 98.31 95 LEU A CA 1
ATOM 748 C C . LEU A 1 95 ? -13.054 -5.689 9.754 1.00 98.31 95 LEU A C 1
ATOM 750 O O . LEU A 1 95 ? -12.488 -5.425 10.817 1.00 98.31 95 LEU A O 1
ATOM 754 N N . LYS A 1 96 ? -14.370 -5.906 9.677 1.00 97.62 96 LYS A N 1
ATOM 755 C CA . LYS A 1 96 ? -15.269 -5.843 10.837 1.00 97.62 96 LYS A CA 1
ATOM 756 C C . LYS A 1 96 ? -16.351 -6.915 10.786 1.00 97.62 96 LYS A C 1
ATOM 758 O O . LYS A 1 96 ? -16.953 -7.162 9.748 1.00 97.62 96 LYS A O 1
ATOM 763 N N . SER A 1 97 ? -16.631 -7.500 11.947 1.00 97.94 97 SER A N 1
ATOM 764 C CA . SER A 1 97 ? -17.844 -8.280 12.195 1.00 97.94 97 SER A CA 1
ATOM 765 C C . SER A 1 97 ? -18.951 -7.308 12.605 1.00 97.94 97 SER A C 1
ATOM 767 O O . SER A 1 97 ? -18.833 -6.643 13.636 1.00 97.94 97 SER A O 1
ATOM 769 N N . VAL A 1 98 ? -19.990 -7.177 11.786 1.00 97.75 98 VAL A N 1
ATOM 770 C CA . VAL A 1 98 ? -21.118 -6.261 12.006 1.00 97.75 98 VAL A CA 1
ATOM 771 C C . VAL A 1 98 ? -22.411 -7.036 12.186 1.00 97.75 98 VAL A C 1
ATOM 773 O O . VAL A 1 98 ? -22.546 -8.141 11.670 1.00 97.75 98 VAL A O 1
ATOM 776 N N . THR A 1 99 ? -23.372 -6.455 12.898 1.00 98.06 99 THR A N 1
ATOM 777 C CA . THR A 1 99 ? -24.665 -7.094 13.151 1.00 98.06 99 THR A CA 1
ATOM 778 C C . THR A 1 99 ? -25.788 -6.169 12.728 1.00 98.06 99 THR A C 1
ATOM 780 O O . THR A 1 99 ? -25.873 -5.046 13.220 1.00 98.06 99 THR A O 1
ATOM 783 N N . PHE A 1 100 ? -26.664 -6.676 11.867 1.00 98.31 100 PHE A N 1
ATOM 784 C CA . PHE A 1 100 ? -27.952 -6.071 11.576 1.00 98.31 100 PHE A CA 1
ATOM 785 C C . PHE A 1 100 ? -29.048 -6.741 12.402 1.00 98.31 100 PHE A C 1
ATOM 787 O O . PHE A 1 100 ? -29.114 -7.964 12.510 1.00 98.31 100 PHE A O 1
ATOM 794 N N . THR A 1 101 ? -29.930 -5.944 12.978 1.00 97.94 101 THR A N 1
ATOM 795 C CA . THR A 1 101 ? -31.154 -6.354 13.664 1.00 97.94 101 THR A CA 1
ATOM 796 C C . THR A 1 101 ? -32.403 -6.083 12.831 1.00 97.94 101 THR A C 1
ATOM 798 O O . THR A 1 101 ? -33.473 -6.603 13.157 1.00 97.94 101 THR A O 1
ATOM 801 N N . ARG A 1 102 ? -32.291 -5.287 11.760 1.00 96.62 102 ARG A N 1
ATOM 802 C CA . ARG A 1 102 ? -33.410 -4.886 10.898 1.00 96.62 102 ARG A CA 1
ATOM 803 C C . ARG A 1 102 ? -33.099 -5.079 9.415 1.00 96.62 102 ARG A C 1
ATOM 805 O O . ARG A 1 102 ? -31.940 -5.139 9.017 1.00 96.62 102 ARG A O 1
ATOM 812 N N . ASP A 1 103 ? -34.145 -5.209 8.606 1.00 94.00 103 ASP A N 1
ATOM 813 C CA . ASP A 1 103 ? -34.039 -5.194 7.146 1.00 94.00 103 ASP A CA 1
ATOM 814 C C . ASP A 1 103 ? -33.972 -3.764 6.581 1.00 94.00 103 ASP A C 1
ATOM 816 O O . ASP A 1 103 ? -34.074 -2.773 7.310 1.00 94.00 103 ASP A O 1
ATOM 820 N N . GLY A 1 104 ? -33.816 -3.652 5.260 1.00 92.38 104 GLY A N 1
ATOM 821 C CA . GLY A 1 104 ? -33.757 -2.369 4.558 1.00 92.38 104 GLY A CA 1
ATOM 822 C C . GLY A 1 104 ? -35.033 -1.527 4.587 1.00 92.38 104 GLY A C 1
ATOM 823 O O . GLY A 1 104 ? -34.997 -0.390 4.125 1.00 92.38 104 GLY A O 1
ATOM 824 N N . GLN A 1 105 ? -36.135 -2.042 5.137 1.00 91.38 105 GLN A N 1
ATOM 825 C CA . GLN A 1 105 ? -37.370 -1.298 5.402 1.00 91.38 105 GLN A CA 1
ATOM 826 C C . GLN A 1 105 ? -37.521 -0.960 6.896 1.00 91.38 105 GLN A C 1
ATOM 828 O O . GLN A 1 105 ? -38.549 -0.438 7.316 1.00 91.38 105 GLN A O 1
ATOM 833 N N . GLY A 1 106 ? -36.513 -1.267 7.720 1.00 91.50 106 GLY A N 1
ATOM 834 C CA . GLY A 1 106 ? -36.524 -1.020 9.158 1.00 91.50 106 GLY A CA 1
ATOM 835 C C . GLY A 1 106 ? -37.317 -2.050 9.968 1.00 91.50 106 GLY A C 1
ATOM 836 O O . GLY A 1 106 ? -37.486 -1.860 11.176 1.00 91.50 106 GLY A O 1
ATOM 837 N N . ARG A 1 107 ? -37.786 -3.153 9.375 1.00 94.00 107 ARG A N 1
ATOM 838 C CA . ARG A 1 107 ? -38.509 -4.219 10.094 1.00 94.00 107 ARG A CA 1
ATOM 839 C C . ARG A 1 107 ? -37.522 -5.112 10.836 1.00 94.00 107 ARG A C 1
ATOM 841 O O . ARG A 1 107 ? -36.432 -5.375 10.342 1.00 94.00 107 ARG A O 1
ATOM 848 N N . LEU A 1 108 ? -37.894 -5.582 12.027 1.00 96.62 108 LEU A N 1
ATOM 849 C CA . LEU A 1 108 ? -37.045 -6.481 12.816 1.00 96.62 108 LEU A CA 1
ATOM 850 C C . LEU A 1 108 ? -36.820 -7.808 12.084 1.00 96.62 108 LEU A C 1
ATOM 852 O O . LEU A 1 108 ? -37.761 -8.432 11.593 1.00 96.62 108 LEU A O 1
ATOM 856 N N . LEU A 1 109 ? -35.569 -8.256 12.050 1.00 96.50 109 LEU A N 1
ATOM 857 C CA . LEU A 1 109 ? -35.221 -9.586 11.570 1.00 96.50 109 LEU A CA 1
ATOM 858 C C . LEU A 1 109 ? -35.621 -10.631 12.615 1.00 96.50 109 LEU A C 1
ATOM 860 O O . LEU A 1 109 ? -35.468 -10.404 13.813 1.00 96.50 109 LEU A O 1
ATOM 864 N N . LYS A 1 110 ? -36.049 -11.817 12.158 1.00 95.94 110 LYS A N 1
ATOM 865 C CA . LYS A 1 110 ? -36.326 -12.968 13.045 1.00 95.94 110 LYS A CA 1
ATOM 866 C C . LYS A 1 110 ? -35.136 -13.306 13.953 1.00 95.94 110 LYS A C 1
ATOM 868 O O . LYS A 1 110 ? -35.318 -13.728 15.087 1.00 95.94 110 LYS A O 1
ATOM 873 N N . SER A 1 111 ? -33.927 -13.120 13.436 1.00 95.88 111 SER A N 1
ATOM 874 C CA . SER A 1 111 ? -32.668 -13.264 14.157 1.00 95.88 111 SER A CA 1
ATOM 875 C C . SER A 1 111 ? -31.683 -12.216 13.636 1.00 95.88 111 SER A C 1
ATOM 877 O O . SER A 1 111 ? -31.665 -11.984 12.419 1.00 95.88 111 SER A O 1
ATOM 879 N N . PRO A 1 112 ? -30.844 -11.612 14.495 1.00 97.25 112 PRO A N 1
ATOM 880 C CA . PRO A 1 112 ? -29.814 -10.691 14.037 1.00 97.25 112 PRO A CA 1
ATOM 881 C C . PRO A 1 112 ? -28.895 -11.338 12.992 1.00 97.25 112 PRO A C 1
ATOM 883 O O . PRO A 1 112 ? -28.429 -12.467 13.164 1.00 97.25 112 PRO A O 1
ATOM 886 N N . ALA A 1 113 ? -28.635 -10.624 11.901 1.00 96.94 113 ALA A N 1
ATOM 887 C CA . ALA A 1 113 ? -27.733 -11.044 10.842 1.00 96.94 113 ALA A CA 1
ATOM 888 C C . ALA A 1 113 ? -26.328 -10.512 11.128 1.00 96.94 113 ALA A C 1
ATOM 890 O O . ALA A 1 113 ? -26.058 -9.322 10.977 1.00 96.94 113 ALA A O 1
ATOM 891 N N . GLN A 1 114 ? -25.433 -11.402 11.549 1.00 97.81 114 GLN A N 1
ATOM 892 C CA . GLN A 1 114 ? -24.023 -11.080 11.740 1.00 97.81 114 GLN A CA 1
ATOM 893 C C . GLN A 1 114 ? -23.257 -11.338 10.440 1.00 97.81 114 GLN A C 1
ATOM 895 O O . GLN A 1 114 ? -23.357 -12.433 9.896 1.00 97.81 114 GLN A O 1
ATOM 900 N N . LEU A 1 115 ? -22.501 -10.353 9.959 1.00 98.44 115 LEU A N 1
ATOM 901 C CA . LEU A 1 115 ? -21.748 -10.397 8.706 1.00 98.44 115 LEU A CA 1
ATOM 902 C C . LEU A 1 115 ? -20.284 -10.035 8.964 1.00 98.44 115 LEU A C 1
ATOM 904 O O . LEU A 1 115 ? -20.007 -9.061 9.665 1.00 98.44 115 LEU A O 1
ATOM 908 N N . LEU A 1 116 ? -19.344 -10.779 8.380 1.00 98.81 116 LEU A N 1
ATOM 909 C CA . LEU A 1 116 ? -17.946 -10.358 8.306 1.00 98.81 116 LEU A CA 1
ATOM 910 C C . LEU A 1 116 ? -17.731 -9.567 7.017 1.00 98.81 116 LEU A C 1
ATOM 912 O O . LEU A 1 116 ? -17.929 -10.091 5.920 1.00 98.81 116 LEU A O 1
ATOM 916 N N . VAL A 1 117 ? -17.342 -8.304 7.168 1.00 98.69 117 VAL A N 1
ATOM 917 C CA . VAL A 1 117 ? -17.250 -7.329 6.083 1.00 98.69 117 VAL A CA 1
ATOM 918 C C . VAL A 1 117 ? -15.814 -6.839 5.956 1.00 98.69 117 VAL A C 1
ATOM 920 O O . VAL A 1 117 ? -15.231 -6.340 6.921 1.00 98.69 117 VAL A O 1
ATOM 923 N N . LEU A 1 118 ? -15.266 -6.959 4.751 1.00 98.62 118 LEU A N 1
ATOM 924 C CA . LEU A 1 118 ? -13.993 -6.379 4.339 1.00 98.62 118 LEU A CA 1
ATOM 925 C C . LEU A 1 118 ? -14.265 -5.232 3.364 1.00 98.62 118 LEU A C 1
ATOM 927 O O . LEU A 1 118 ? -15.077 -5.391 2.456 1.00 98.62 118 LEU A O 1
ATOM 931 N N . ALA A 1 119 ? -13.541 -4.122 3.482 1.00 98.25 119 ALA A N 1
ATOM 932 C CA . ALA A 1 119 ? -13.507 -3.097 2.440 1.00 98.25 119 ALA A CA 1
ATOM 933 C C . ALA A 1 119 ? -12.069 -2.721 2.078 1.00 98.25 119 ALA A C 1
ATOM 935 O O . ALA A 1 119 ? -11.196 -2.651 2.947 1.00 98.25 119 ALA A O 1
ATOM 936 N N . ALA A 1 120 ? -11.831 -2.459 0.794 1.00 98.06 120 ALA A N 1
ATOM 937 C CA . ALA A 1 120 ? -10.521 -2.089 0.273 1.00 98.06 120 ALA A CA 1
ATOM 938 C C . ALA A 1 120 ? -10.626 -1.101 -0.892 1.00 98.06 120 ALA A C 1
ATOM 940 O O . ALA A 1 120 ? -11.586 -1.117 -1.667 1.00 98.06 120 ALA A O 1
ATOM 941 N N . GLY A 1 121 ? -9.618 -0.238 -0.994 1.00 96.81 121 GLY A N 1
ATOM 942 C CA . GLY A 1 121 ? -9.450 0.724 -2.076 1.00 96.81 121 GLY A CA 1
ATOM 943 C C . GLY A 1 121 ? -8.472 0.233 -3.143 1.00 96.81 121 GLY A C 1
ATOM 944 O O . GLY A 1 121 ? -7.419 -0.317 -2.814 1.00 96.81 121 GLY A O 1
ATOM 945 N N . ALA A 1 122 ? -8.794 0.471 -4.411 1.00 95.31 122 ALA A N 1
ATOM 946 C CA . ALA A 1 122 ? -7.915 0.259 -5.557 1.00 95.31 122 ALA A CA 1
ATOM 947 C C . ALA A 1 122 ? -7.758 1.565 -6.345 1.00 95.31 122 ALA A C 1
ATOM 949 O O . ALA A 1 122 ? -8.706 2.339 -6.479 1.00 95.31 122 ALA A O 1
ATOM 950 N N . ASN A 1 123 ? -6.566 1.792 -6.895 1.00 89.75 123 ASN A N 1
ATOM 951 C CA . ASN A 1 123 ? -6.277 2.926 -7.770 1.00 89.75 123 ASN A CA 1
ATOM 952 C C . ASN A 1 123 ? -5.835 2.411 -9.142 1.00 89.75 123 ASN A C 1
ATOM 954 O O . ASN A 1 123 ? -5.019 1.497 -9.230 1.00 89.75 123 ASN A O 1
ATOM 958 N N . PHE A 1 124 ? -6.316 3.053 -10.198 1.00 85.88 124 PHE A N 1
ATOM 959 C CA . PHE A 1 124 ? -5.923 2.833 -11.588 1.00 85.88 124 PHE A CA 1
ATOM 960 C C . PHE A 1 124 ? -5.623 4.185 -12.256 1.00 85.88 124 PHE A C 1
ATOM 962 O O . PHE A 1 124 ? -5.774 5.241 -11.642 1.00 85.88 124 PHE A O 1
ATOM 969 N N . GLU A 1 125 ? -5.135 4.174 -13.498 1.00 78.44 125 GLU A N 1
ATOM 970 C CA . GLU A 1 125 ? -4.471 5.332 -14.124 1.00 78.44 125 GLU A CA 1
ATOM 971 C C . GLU A 1 125 ? -5.248 6.657 -14.005 1.00 78.44 125 GLU A C 1
ATOM 973 O O . GLU A 1 125 ? -4.658 7.695 -13.708 1.00 78.44 125 GLU A O 1
ATOM 978 N N . ARG A 1 126 ? -6.573 6.620 -14.190 1.00 81.62 126 ARG A N 1
ATOM 979 C CA . ARG A 1 126 ? -7.443 7.810 -14.185 1.00 81.62 126 ARG A CA 1
ATOM 980 C C . ARG A 1 126 ? -8.549 7.772 -13.131 1.00 81.62 126 ARG A C 1
ATOM 982 O O . ARG A 1 126 ? -9.489 8.559 -13.206 1.00 81.62 126 ARG A O 1
ATOM 989 N N . GLY A 1 127 ? -8.459 6.881 -12.151 1.00 91.69 127 GLY A N 1
ATOM 990 C CA . GLY A 1 127 ? -9.521 6.735 -11.166 1.00 91.69 127 GLY A CA 1
ATOM 991 C C . GLY A 1 127 ? -9.202 5.776 -10.037 1.00 91.69 127 GLY A C 1
ATOM 992 O O . GLY A 1 127 ? -8.094 5.252 -9.909 1.00 91.69 127 GLY A O 1
ATOM 993 N N . GLY A 1 128 ? -10.191 5.568 -9.192 1.00 95.25 128 GLY A N 1
ATOM 994 C CA . GLY A 1 128 ? -10.114 4.603 -8.119 1.00 95.25 128 GLY A CA 1
ATOM 995 C C . GLY A 1 128 ? -11.472 4.002 -7.833 1.00 95.25 128 GLY A C 1
ATOM 996 O O . GLY A 1 128 ? -12.501 4.417 -8.374 1.00 95.25 128 GLY A O 1
ATOM 997 N N . ALA A 1 129 ? -11.440 2.972 -7.007 1.00 96.38 129 ALA A N 1
ATOM 998 C CA . ALA A 1 129 ? -12.589 2.180 -6.634 1.00 96.38 129 ALA A CA 1
ATOM 999 C C . ALA A 1 129 ? -12.499 1.799 -5.161 1.00 96.38 129 ALA A C 1
ATOM 1001 O O . ALA A 1 129 ? -11.421 1.512 -4.646 1.00 96.38 129 ALA A O 1
ATOM 1002 N N . VAL A 1 130 ? -13.648 1.743 -4.500 1.00 97.62 130 VAL A N 1
ATOM 1003 C CA . VAL A 1 130 ? -13.816 1.059 -3.223 1.00 97.62 130 VAL A CA 1
ATOM 1004 C C . VAL A 1 130 ? -14.685 -0.164 -3.459 1.00 97.62 130 VAL A C 1
ATOM 1006 O O . VAL A 1 130 ? -15.768 -0.086 -4.043 1.00 97.62 130 VAL A O 1
ATOM 1009 N N . SER A 1 131 ? -14.192 -1.308 -3.008 1.00 97.88 131 SER A N 1
ATOM 1010 C CA . SER A 1 131 ? -14.893 -2.584 -3.050 1.00 97.88 131 SER A CA 1
ATOM 1011 C C . SER A 1 131 ? -15.140 -3.106 -1.645 1.00 97.88 131 SER A C 1
ATOM 1013 O O . SER A 1 131 ? -14.407 -2.782 -0.708 1.00 97.88 131 SER A O 1
ATOM 1015 N N . CYS A 1 132 ? -16.186 -3.910 -1.524 1.00 98.12 132 CYS A N 1
ATOM 1016 C CA . CYS A 1 132 ? -16.583 -4.585 -0.306 1.00 98.12 132 CYS A CA 1
ATOM 1017 C C . CYS A 1 132 ? -16.681 -6.085 -0.577 1.00 98.12 132 CYS A C 1
ATOM 1019 O O . CYS A 1 132 ? -17.120 -6.494 -1.650 1.00 98.12 132 CYS A O 1
ATOM 1021 N N . TRP A 1 133 ? -16.315 -6.893 0.409 1.00 98.44 133 TRP A N 1
ATOM 1022 C CA . TRP A 1 133 ? -16.545 -8.328 0.407 1.00 98.44 133 TRP A CA 1
ATOM 1023 C C . TRP A 1 133 ? -17.284 -8.707 1.674 1.00 98.44 133 TRP A C 1
ATOM 1025 O O . TRP A 1 133 ? -16.918 -8.269 2.766 1.00 98.44 133 TRP A O 1
ATOM 1035 N N . VAL A 1 134 ? -18.306 -9.539 1.527 1.00 98.56 134 VAL A N 1
ATOM 1036 C CA . VAL A 1 134 ? -19.035 -10.104 2.660 1.00 98.56 134 VAL A CA 1
ATOM 1037 C C . VAL A 1 134 ? -18.860 -11.607 2.655 1.00 98.56 134 VAL A C 1
ATOM 1039 O O . VAL A 1 134 ? -19.110 -12.267 1.644 1.00 98.56 134 VAL A O 1
ATOM 1042 N N . ARG A 1 135 ? -18.411 -12.149 3.784 1.00 98.25 135 ARG A N 1
ATOM 1043 C CA . ARG A 1 135 ? -18.228 -13.587 3.934 1.00 98.25 135 ARG A CA 1
ATOM 1044 C C . ARG A 1 135 ? -19.583 -14.285 4.042 1.00 98.25 135 ARG A C 1
ATOM 1046 O O . ARG A 1 135 ? -20.418 -13.918 4.865 1.00 98.25 135 ARG A O 1
ATOM 1053 N N . ASN A 1 136 ? -19.787 -15.312 3.229 1.00 97.00 136 ASN A N 1
ATOM 1054 C CA . ASN A 1 136 ? -20.835 -16.300 3.423 1.00 97.00 136 ASN A CA 1
ATOM 1055 C C . ASN A 1 136 ? -20.295 -17.388 4.359 1.00 97.00 136 ASN A C 1
ATOM 1057 O O . ASN A 1 136 ? -19.427 -18.175 3.973 1.00 97.00 136 ASN A O 1
ATOM 1061 N N . ASP A 1 137 ? -20.792 -17.415 5.594 1.00 95.38 137 ASP A N 1
ATOM 1062 C CA . ASP A 1 137 ? -20.329 -18.361 6.611 1.00 95.38 137 ASP A CA 1
ATOM 1063 C C . ASP A 1 137 ? -20.641 -19.816 6.281 1.00 95.38 137 ASP A C 1
ATOM 1065 O O . ASP A 1 137 ? -19.812 -20.678 6.569 1.00 95.38 137 ASP A O 1
ATOM 1069 N N . ASP A 1 138 ? -21.769 -20.063 5.616 1.00 93.31 138 ASP A N 1
ATOM 1070 C CA . ASP A 1 138 ? -22.247 -21.403 5.280 1.00 93.31 138 ASP A CA 1
ATOM 1071 C C . ASP A 1 138 ? -21.351 -22.049 4.214 1.00 93.31 138 ASP A C 1
ATOM 1073 O O . ASP A 1 138 ? -20.954 -23.205 4.329 1.00 93.31 138 ASP A O 1
ATOM 1077 N N . SER A 1 139 ? -20.990 -21.287 3.175 1.00 95.19 139 SER A N 1
ATOM 1078 C CA . SER A 1 139 ? -20.177 -21.799 2.064 1.00 95.19 139 SER A CA 1
ATOM 1079 C C . SER A 1 139 ? -18.677 -21.546 2.222 1.00 95.19 139 SER A C 1
ATOM 1081 O O . SER A 1 139 ? -17.877 -22.060 1.443 1.00 95.19 139 SER A O 1
ATOM 1083 N N . GLY A 1 140 ? -18.288 -20.664 3.141 1.00 94.81 140 GLY A N 1
ATOM 1084 C CA . GLY A 1 140 ? -16.919 -20.182 3.286 1.00 94.81 140 GLY A CA 1
ATOM 1085 C C . GLY A 1 140 ? -16.413 -19.272 2.162 1.00 94.81 140 GLY A C 1
ATOM 1086 O O . GLY A 1 140 ? -15.216 -19.007 2.107 1.00 94.81 140 GLY A O 1
ATOM 1087 N N . LYS A 1 141 ? -17.292 -18.807 1.265 1.00 95.50 141 LYS A N 1
ATOM 1088 C CA . LYS A 1 141 ? -16.931 -17.944 0.126 1.00 95.50 141 LYS A CA 1
ATOM 1089 C C . LYS A 1 141 ? -17.136 -16.474 0.474 1.00 95.50 141 LYS A C 1
ATOM 1091 O O . LYS A 1 141 ? -17.950 -16.149 1.332 1.00 95.50 141 LYS A O 1
ATOM 1096 N N . TRP A 1 142 ? -16.442 -15.588 -0.229 1.00 98.00 142 TRP A N 1
ATOM 1097 C CA . TRP A 1 142 ? -16.609 -14.144 -0.094 1.00 98.00 142 TRP A CA 1
ATOM 1098 C C . TRP A 1 142 ? -17.314 -13.570 -1.314 1.00 98.00 142 TRP A C 1
ATOM 1100 O O . TRP A 1 142 ? -16.901 -13.810 -2.445 1.00 98.00 142 TRP A O 1
ATOM 1110 N N . ASN A 1 143 ? -18.360 -12.790 -1.068 1.00 97.31 143 ASN A N 1
ATOM 1111 C CA . ASN A 1 143 ? -19.161 -12.155 -2.103 1.00 97.31 143 ASN A CA 1
ATOM 1112 C C . ASN A 1 143 ? -18.675 -10.724 -2.307 1.00 97.31 143 ASN A C 1
ATOM 1114 O O . ASN A 1 143 ? -18.787 -9.902 -1.396 1.00 97.31 143 ASN A O 1
ATOM 1118 N N . HIS A 1 144 ? -18.119 -10.448 -3.484 1.00 97.44 144 HIS A N 1
ATOM 1119 C CA . HIS A 1 144 ? -17.601 -9.136 -3.861 1.00 97.44 144 HIS A CA 1
ATOM 1120 C C . HIS A 1 144 ? -18.722 -8.186 -4.297 1.00 97.44 144 HIS A C 1
ATOM 1122 O O . HIS A 1 144 ? -19.732 -8.581 -4.874 1.00 97.44 144 HIS A O 1
ATOM 1128 N N . THR A 1 145 ? -18.550 -6.903 -4.004 1.00 96.88 145 THR A N 1
ATOM 1129 C CA . THR A 1 145 ? -19.387 -5.816 -4.503 1.00 96.88 145 THR A CA 1
ATOM 1130 C C . THR A 1 145 ? -18.512 -4.596 -4.763 1.00 96.88 145 THR A C 1
ATOM 1132 O O . THR A 1 145 ? -17.832 -4.097 -3.860 1.00 96.88 145 THR A O 1
ATOM 1135 N N . LEU A 1 146 ? -18.553 -4.070 -5.988 1.00 96.62 146 LEU A N 1
ATOM 1136 C CA . LEU A 1 146 ? -17.998 -2.755 -6.293 1.00 96.62 146 LEU A CA 1
ATOM 1137 C C . LEU A 1 146 ? -18.921 -1.682 -5.700 1.00 96.62 146 LEU A C 1
ATOM 1139 O O . LEU A 1 146 ? -19.981 -1.399 -6.246 1.00 96.62 146 LEU A O 1
ATOM 1143 N N . VAL A 1 147 ? -18.523 -1.093 -4.572 1.00 97.06 147 VAL A N 1
ATOM 1144 C CA . VAL A 1 147 ? -19.352 -0.114 -3.850 1.00 97.06 147 VAL A CA 1
ATOM 1145 C C . VAL A 1 147 ? -19.408 1.206 -4.608 1.00 97.06 147 VAL A C 1
ATOM 1147 O O . VAL A 1 147 ? -20.473 1.790 -4.797 1.00 97.06 147 VAL A O 1
ATOM 1150 N N . ARG A 1 148 ? -18.244 1.705 -5.033 1.00 95.56 148 ARG A N 1
ATOM 1151 C CA . ARG A 1 148 ? -18.141 2.966 -5.768 1.00 95.56 148 ARG A CA 1
ATOM 1152 C C . ARG A 1 148 ? -16.832 3.035 -6.538 1.00 95.56 148 ARG A C 1
ATOM 1154 O O . ARG A 1 148 ? -15.816 2.528 -6.074 1.00 95.56 148 ARG A O 1
ATOM 1161 N N . HIS A 1 149 ? -16.846 3.722 -7.671 1.00 95.12 149 HIS A N 1
ATOM 1162 C CA . HIS A 1 149 ? -15.646 4.110 -8.403 1.00 95.12 149 HIS A CA 1
ATOM 1163 C C . HIS A 1 149 ? -15.812 5.518 -8.983 1.00 95.12 149 HIS A C 1
ATOM 1165 O O . HIS A 1 149 ? -16.924 6.053 -9.036 1.00 95.12 149 HIS A O 1
ATOM 1171 N N . GLY A 1 150 ? -14.711 6.128 -9.406 1.00 93.12 150 GLY A N 1
ATOM 1172 C CA . GLY A 1 150 ? -14.729 7.453 -10.017 1.00 93.12 150 GLY A CA 1
ATOM 1173 C C . GLY A 1 150 ? -13.334 8.006 -10.284 1.00 93.12 150 GLY A C 1
ATOM 1174 O O . GLY A 1 150 ? -12.337 7.297 -10.164 1.00 93.12 150 GLY A O 1
ATOM 1175 N N . SER A 1 151 ? -13.277 9.277 -10.679 1.00 89.81 151 SER A N 1
ATOM 1176 C CA . SER A 1 151 ? -12.025 9.950 -11.035 1.00 89.81 151 SER A CA 1
ATOM 1177 C C . SER A 1 151 ? -11.123 10.206 -9.819 1.00 89.81 151 SER A C 1
ATOM 1179 O O . SER A 1 151 ? -11.604 10.375 -8.699 1.00 89.81 151 SER A O 1
ATOM 1181 N N . ASN A 1 152 ? -9.814 10.297 -10.069 1.00 87.75 152 ASN A N 1
ATOM 1182 C CA . ASN A 1 152 ? -8.812 10.804 -9.118 1.00 87.75 152 ASN A CA 1
ATOM 1183 C C . ASN A 1 152 ? -8.486 12.295 -9.342 1.00 87.75 152 ASN A C 1
ATOM 1185 O O . ASN A 1 152 ? -7.548 12.829 -8.744 1.00 87.75 152 ASN A O 1
ATOM 1189 N N . SER A 1 153 ? -9.214 12.973 -10.238 1.00 83.69 153 SER A N 1
ATOM 1190 C CA . SER A 1 153 ? -9.077 14.414 -10.484 1.00 83.69 153 SER A CA 1
ATOM 1191 C C . SER A 1 153 ? -9.139 15.204 -9.176 1.00 83.69 153 SER A C 1
ATOM 1193 O O . SER A 1 153 ? -9.907 14.868 -8.282 1.00 83.69 153 SER A O 1
ATOM 1195 N N . GLY A 1 154 ? -8.319 16.250 -9.056 1.00 79.56 154 GLY A N 1
ATOM 1196 C CA . GLY A 1 154 ? -8.272 17.074 -7.843 1.00 79.56 154 GLY A CA 1
ATOM 1197 C C . GLY A 1 154 ? -7.606 16.403 -6.635 1.00 79.56 154 GLY A C 1
ATOM 1198 O O . GLY A 1 154 ? -7.731 16.906 -5.528 1.00 79.56 154 GLY A O 1
ATOM 1199 N N . GLY A 1 155 ? -6.901 15.280 -6.822 1.00 79.56 155 GLY A N 1
ATOM 1200 C CA . GLY A 1 155 ? -6.203 14.590 -5.731 1.00 79.56 155 GLY A CA 1
ATOM 1201 C C . GLY A 1 155 ? -7.097 13.668 -4.899 1.00 79.56 155 GLY A C 1
ATOM 1202 O O . GLY A 1 155 ? -6.692 13.247 -3.817 1.00 79.56 155 GLY A O 1
ATOM 1203 N N . VAL A 1 156 ? -8.287 13.328 -5.403 1.00 87.25 156 VAL A N 1
ATOM 1204 C CA . VAL A 1 156 ? -9.228 12.405 -4.755 1.00 87.25 156 VAL A CA 1
ATOM 1205 C C . VAL A 1 156 ? -8.582 11.033 -4.559 1.00 87.25 156 VAL A C 1
ATOM 1207 O O . VAL A 1 156 ? -8.081 10.427 -5.508 1.00 87.25 156 VAL A O 1
ATOM 1210 N N . ARG A 1 157 ? -8.622 10.523 -3.322 1.00 88.62 157 ARG A N 1
ATOM 1211 C CA . ARG A 1 157 ? -8.103 9.199 -2.962 1.00 88.62 157 ARG A CA 1
ATOM 1212 C C . ARG A 1 157 ? -9.219 8.262 -2.512 1.00 88.62 157 ARG A C 1
ATOM 1214 O O . ARG A 1 157 ? -9.946 8.551 -1.560 1.00 88.62 157 ARG A O 1
ATOM 1221 N N . TRP A 1 158 ? -9.282 7.101 -3.157 1.00 93.56 158 TRP A N 1
ATOM 1222 C CA . TRP A 1 158 ? -10.241 6.024 -2.900 1.00 93.56 158 TRP A CA 1
ATOM 1223 C C . TRP A 1 158 ? -9.676 5.050 -1.875 1.00 93.56 158 TRP A C 1
ATOM 1225 O O . TRP A 1 158 ? -9.219 3.961 -2.208 1.00 93.56 158 TRP A O 1
ATOM 1235 N N . VAL A 1 159 ? -9.623 5.481 -0.619 1.00 92.25 159 VAL A N 1
ATOM 1236 C CA . VAL A 1 159 ? -9.037 4.691 0.465 1.00 92.25 159 VAL A CA 1
ATOM 1237 C C . VAL A 1 159 ? -10.054 4.618 1.587 1.00 92.25 159 VAL A C 1
ATOM 1239 O O . VAL A 1 159 ? -10.172 5.595 2.332 1.00 92.25 159 VAL A O 1
ATOM 1242 N N . PRO A 1 160 ? -10.777 3.494 1.731 1.00 95.19 160 PRO A N 1
ATOM 1243 C CA . PRO A 1 160 ? -11.723 3.370 2.814 1.00 95.19 160 PRO A CA 1
ATOM 1244 C C . PRO A 1 160 ? -10.998 3.398 4.162 1.00 95.19 160 PRO A C 1
ATOM 1246 O O . PRO A 1 160 ? -9.834 2.995 4.262 1.00 95.19 160 PRO A O 1
ATOM 1249 N N . ARG A 1 161 ? -11.647 3.957 5.186 1.00 92.56 161 ARG A N 1
ATOM 1250 C CA . ARG A 1 161 ? -10.990 4.206 6.484 1.00 92.56 161 ARG A CA 1
ATOM 1251 C C . ARG A 1 161 ? -11.681 3.597 7.675 1.00 92.56 161 ARG A C 1
ATOM 1253 O O . ARG A 1 161 ? -10.992 3.120 8.565 1.00 92.56 161 ARG A O 1
ATOM 1260 N N . ASP A 1 162 ? -13.004 3.618 7.693 1.00 93.69 162 ASP A N 1
ATOM 1261 C CA . ASP A 1 162 ? -13.752 3.017 8.780 1.00 93.69 162 ASP A CA 1
ATOM 1262 C C . ASP A 1 162 ? -15.197 2.713 8.358 1.00 93.69 162 ASP A C 1
ATOM 1264 O O . ASP A 1 162 ? -15.677 3.205 7.329 1.00 93.69 162 ASP A O 1
ATOM 1268 N N . LEU A 1 163 ? -15.859 1.857 9.134 1.00 95.69 163 LEU A N 1
ATOM 1269 C CA . LEU A 1 163 ? -17.193 1.333 8.867 1.00 95.69 163 LEU A CA 1
ATOM 1270 C C . LEU A 1 163 ? -17.999 1.184 10.164 1.00 95.69 163 LEU A C 1
ATOM 1272 O O . LEU A 1 163 ? -17.472 0.682 11.160 1.00 95.69 163 LEU A O 1
ATOM 1276 N N . GLN A 1 164 ? -19.276 1.569 10.157 1.00 97.19 164 GLN A N 1
ATOM 1277 C CA . GLN A 1 164 ? -20.133 1.532 11.350 1.00 97.19 164 GLN A CA 1
ATOM 1278 C C . GLN A 1 164 ? -21.591 1.219 11.010 1.00 97.19 164 GLN A C 1
ATOM 1280 O O . GLN A 1 164 ? -22.134 1.762 10.053 1.00 97.19 164 GLN A O 1
ATOM 1285 N N . ILE A 1 165 ? -22.235 0.376 11.823 1.00 97.62 165 ILE A N 1
ATOM 1286 C CA . ILE A 1 165 ? -23.696 0.213 11.804 1.00 97.62 165 ILE A CA 1
ATOM 1287 C C . ILE A 1 165 ? -24.321 1.299 12.668 1.00 97.62 165 ILE A C 1
ATOM 1289 O O . ILE A 1 165 ? -23.862 1.537 13.789 1.00 97.62 165 ILE A O 1
ATOM 1293 N N . TYR A 1 166 ? -25.374 1.932 12.166 1.00 97.81 166 TYR A N 1
ATOM 1294 C CA . TYR A 1 166 ? -26.153 2.906 12.909 1.00 97.81 166 TYR A CA 1
ATOM 1295 C C . TYR A 1 166 ? -27.621 2.877 12.485 1.00 97.81 166 TYR A C 1
ATOM 1297 O O . TYR A 1 166 ? -27.946 2.759 11.303 1.00 97.81 166 TYR A O 1
ATOM 1305 N N . ARG A 1 167 ? -28.513 2.979 13.474 1.00 96.75 167 ARG A N 1
ATOM 1306 C CA . ARG A 1 167 ? -29.956 3.072 13.259 1.00 96.75 167 ARG A CA 1
ATOM 1307 C C . ARG A 1 167 ? -30.382 4.525 13.313 1.00 96.75 167 ARG A C 1
ATOM 1309 O O . ARG A 1 167 ? -30.364 5.118 14.392 1.00 96.75 167 ARG A O 1
ATOM 1316 N N . ASP A 1 168 ? -30.826 5.023 12.169 1.00 95.44 168 ASP A N 1
ATOM 1317 C CA . ASP A 1 168 ? -31.443 6.333 12.048 1.00 95.44 168 ASP A CA 1
ATOM 1318 C C . ASP A 1 168 ? -32.699 6.387 12.933 1.00 95.44 168 ASP A C 1
ATOM 1320 O O . ASP A 1 168 ? -33.559 5.502 12.897 1.00 95.44 168 ASP A O 1
ATOM 1324 N N . LYS A 1 169 ? -32.761 7.388 13.807 1.00 94.25 169 LYS A N 1
ATOM 1325 C CA . LYS A 1 169 ? -33.790 7.530 14.840 1.00 94.25 169 LYS A CA 1
ATOM 1326 C C . LYS A 1 169 ? -35.104 8.078 14.314 1.00 94.25 169 LYS A C 1
ATOM 1328 O O . LYS A 1 169 ? -36.123 7.847 14.957 1.00 94.25 169 LYS A O 1
ATOM 1333 N N . VAL A 1 170 ? -35.086 8.752 13.169 1.00 95.06 170 VAL A N 1
ATOM 1334 C CA . VAL A 1 170 ? -36.280 9.330 12.547 1.00 95.06 170 VAL A CA 1
ATOM 1335 C C . VAL A 1 170 ? -36.960 8.288 11.665 1.00 95.06 170 VAL A C 1
ATOM 1337 O O . VAL A 1 170 ? -38.138 8.001 11.831 1.00 95.06 170 VAL A O 1
ATOM 1340 N N . THR A 1 171 ? -36.204 7.659 10.769 1.00 93.56 171 THR A N 1
ATOM 1341 C CA . THR A 1 171 ? -36.713 6.651 9.823 1.00 93.56 171 THR A CA 1
ATOM 1342 C C . THR A 1 171 ? -36.797 5.253 10.436 1.00 93.56 171 THR A C 1
ATOM 1344 O O . THR A 1 171 ? -37.488 4.377 9.925 1.00 93.56 171 THR A O 1
ATOM 1347 N N . GLY A 1 172 ? -36.058 4.998 11.520 1.00 92.62 172 GLY A N 1
ATOM 1348 C CA . GLY A 1 172 ? -35.961 3.684 12.151 1.00 92.62 172 GLY A CA 1
ATOM 1349 C C . GLY A 1 172 ? -35.109 2.669 11.382 1.00 92.62 172 GLY A C 1
ATOM 1350 O O . GLY A 1 172 ? -34.918 1.563 11.903 1.00 92.62 172 GLY A O 1
ATOM 1351 N N . VAL A 1 173 ? -34.590 3.030 10.203 1.00 95.38 173 VAL A N 1
ATOM 1352 C CA . VAL A 1 173 ? -33.796 2.165 9.322 1.00 95.38 173 VAL A CA 1
ATOM 1353 C C . VAL A 1 173 ? -32.385 1.995 9.878 1.00 95.38 173 VAL A C 1
ATOM 1355 O O . VAL A 1 173 ? -31.717 2.953 10.269 1.00 95.38 173 VAL A O 1
ATOM 1358 N N . GLU A 1 174 ? -31.923 0.750 9.914 1.00 97.50 174 GLU A N 1
ATOM 1359 C CA . GLU A 1 174 ? -30.564 0.398 10.313 1.00 97.50 174 GLU A CA 1
ATOM 1360 C C . GLU A 1 174 ? -29.669 0.297 9.079 1.00 97.50 174 GLU A C 1
ATOM 1362 O O . GLU A 1 174 ? -29.985 -0.406 8.118 1.00 97.50 174 GLU A O 1
ATOM 1367 N N . ARG A 1 175 ? -28.563 1.039 9.093 1.00 97.81 175 ARG A N 1
ATOM 1368 C CA . ARG A 1 175 ? -27.684 1.218 7.939 1.00 97.81 175 ARG A CA 1
ATOM 1369 C C . ARG A 1 175 ? -26.242 0.919 8.312 1.00 97.81 175 ARG A C 1
ATOM 1371 O O . ARG A 1 175 ? -25.821 1.151 9.445 1.00 97.81 175 ARG A O 1
ATOM 1378 N N . ILE A 1 176 ? -25.479 0.454 7.334 1.00 98.31 176 ILE A N 1
ATOM 1379 C CA . ILE A 1 176 ? -24.019 0.407 7.383 1.00 98.31 176 ILE A CA 1
ATOM 1380 C C . ILE A 1 176 ? -23.471 1.651 6.702 1.00 98.31 176 ILE A C 1
ATOM 1382 O O . ILE A 1 176 ? -23.904 1.982 5.606 1.00 98.31 176 ILE A O 1
ATOM 1386 N N . PHE A 1 177 ? -22.542 2.344 7.345 1.00 98.19 177 PHE A N 1
ATOM 1387 C CA . PHE A 1 177 ? -21.877 3.535 6.827 1.00 98.19 177 PHE A CA 1
ATOM 1388 C C . PHE A 1 177 ? -20.420 3.204 6.554 1.00 98.19 177 PHE A C 1
ATOM 1390 O O . PHE A 1 177 ? -19.745 2.655 7.424 1.00 98.19 177 PHE A O 1
ATOM 1397 N N . LEU A 1 178 ? -19.938 3.548 5.364 1.00 98.12 178 LEU A N 1
ATOM 1398 C CA . LEU A 1 178 ? -18.569 3.331 4.919 1.00 98.12 178 LEU A CA 1
ATOM 1399 C C . LEU A 1 178 ? -17.938 4.667 4.529 1.00 98.12 178 LEU A C 1
ATOM 1401 O O . LEU A 1 178 ? -18.422 5.370 3.639 1.00 98.12 178 LEU A O 1
ATOM 1405 N N . LEU A 1 179 ? -16.823 4.994 5.178 1.00 96.19 179 LEU A N 1
ATOM 1406 C CA . LEU A 1 179 ? -15.976 6.120 4.804 1.00 96.19 179 LEU A CA 1
ATOM 1407 C C . LEU A 1 179 ? -15.142 5.725 3.580 1.00 96.19 179 LEU A C 1
ATOM 1409 O O . LEU A 1 179 ? -14.271 4.871 3.715 1.00 96.19 179 LEU A O 1
ATOM 1413 N N . LEU A 1 180 ? -15.375 6.332 2.410 1.00 95.38 180 LEU A N 1
ATOM 1414 C CA . LEU A 1 180 ? -14.722 5.978 1.133 1.00 95.38 180 LEU A CA 1
ATOM 1415 C C . LEU A 1 180 ? -13.338 6.626 0.926 1.00 95.38 180 LEU A C 1
ATOM 1417 O O . LEU A 1 180 ? -12.656 6.332 -0.057 1.00 95.38 180 LEU A O 1
ATOM 1421 N N . GLY A 1 181 ? -12.933 7.528 1.821 1.00 92.62 181 GLY A N 1
ATOM 1422 C CA . GLY A 1 181 ? -11.814 8.449 1.618 1.00 92.62 181 GLY A CA 1
ATOM 1423 C C . GLY A 1 181 ? -12.324 9.832 1.211 1.00 92.62 181 GLY A C 1
ATOM 1424 O O . GLY A 1 181 ? -13.379 10.257 1.677 1.00 92.62 181 GLY A O 1
ATOM 1425 N N . ASN A 1 182 ? -11.611 10.533 0.327 1.00 92.44 182 ASN A N 1
ATOM 1426 C CA . ASN A 1 182 ? -12.062 11.838 -0.177 1.00 92.44 182 ASN A CA 1
ATOM 1427 C C . ASN A 1 182 ? -13.450 11.825 -0.851 1.00 92.44 182 ASN A C 1
ATOM 1429 O O . ASN A 1 182 ? -14.160 12.820 -0.706 1.00 92.44 182 ASN A O 1
ATOM 1433 N N . PRO A 1 183 ? -13.879 10.755 -1.561 1.00 92.94 183 PRO A N 1
ATOM 1434 C CA . PRO A 1 183 ? -15.173 10.760 -2.243 1.00 92.94 183 PRO A CA 1
ATOM 1435 C C . PRO A 1 183 ? -16.384 10.992 -1.335 1.00 92.94 183 PRO A C 1
ATOM 1437 O O . PRO A 1 183 ? -17.401 11.485 -1.814 1.00 92.94 183 PRO A O 1
ATOM 1440 N N . GLY A 1 184 ? -16.303 10.629 -0.052 1.00 94.25 184 GLY A N 1
ATOM 1441 C CA . GLY A 1 184 ? -17.409 10.828 0.877 1.00 94.25 184 GLY A CA 1
ATOM 1442 C C . GLY A 1 184 ? -17.725 9.630 1.763 1.00 94.25 184 GLY A C 1
ATOM 1443 O O . GLY A 1 184 ? -16.933 8.701 1.929 1.00 94.25 184 GLY A O 1
ATOM 1444 N N . ILE A 1 185 ? -18.927 9.670 2.320 1.00 95.75 185 ILE A N 1
ATOM 1445 C CA . ILE A 1 185 ? -19.552 8.627 3.124 1.00 95.75 185 ILE A CA 1
ATOM 1446 C C . ILE A 1 185 ? -20.673 8.028 2.293 1.00 95.75 185 ILE A C 1
ATOM 1448 O O . ILE A 1 185 ? -21.523 8.754 1.784 1.00 95.75 185 ILE A O 1
ATOM 1452 N N . ILE A 1 186 ? -20.686 6.710 2.164 1.00 96.69 186 ILE A N 1
ATOM 1453 C CA . ILE A 1 186 ? -21.791 5.980 1.549 1.00 96.69 186 ILE A CA 1
ATOM 1454 C C . ILE A 1 186 ? -22.452 5.106 2.598 1.00 96.69 186 ILE A C 1
ATOM 1456 O O . ILE A 1 186 ? -21.792 4.651 3.536 1.00 96.69 186 ILE A O 1
ATOM 1460 N N . SER A 1 187 ? -23.746 4.866 2.440 1.00 97.06 187 SER A N 1
ATOM 1461 C CA . SER A 1 187 ? -24.470 3.953 3.303 1.00 97.06 187 SER A CA 1
ATOM 1462 C C . SER A 1 187 ? -25.139 2.832 2.512 1.00 97.06 187 SER A C 1
ATOM 1464 O O . SER A 1 187 ? -25.270 2.886 1.290 1.00 97.06 187 SER A O 1
ATOM 1466 N N . GLY A 1 188 ? -25.485 1.760 3.211 1.00 97.50 188 GLY A N 1
ATOM 1467 C CA . GLY A 1 188 ? -26.200 0.616 2.665 1.00 97.50 188 GLY A CA 1
ATOM 1468 C C . GLY A 1 188 ? -27.099 -0.007 3.720 1.00 97.50 188 GLY A C 1
ATOM 1469 O O . GLY A 1 188 ? -27.017 0.326 4.905 1.00 97.50 188 GLY A O 1
ATOM 1470 N N . VAL A 1 189 ? -27.956 -0.925 3.296 1.00 98.00 189 VAL A N 1
ATOM 1471 C CA . VAL A 1 189 ? -28.893 -1.633 4.174 1.00 98.00 189 VAL A CA 1
ATOM 1472 C C . VAL A 1 189 ? -28.734 -3.136 4.048 1.00 98.00 189 VAL A C 1
ATOM 1474 O O . VAL A 1 189 ? -28.279 -3.637 3.019 1.00 98.00 189 VAL A O 1
ATOM 1477 N N . TYR A 1 190 ? -29.139 -3.860 5.088 1.00 98.19 190 TYR A N 1
ATOM 1478 C CA . TYR A 1 190 ? -29.245 -5.308 5.004 1.00 98.19 190 TYR A CA 1
ATOM 1479 C C . TYR A 1 190 ? -30.375 -5.707 4.057 1.00 98.19 190 TYR A C 1
ATOM 1481 O O . TYR A 1 190 ? -31.526 -5.293 4.225 1.00 98.19 190 TYR A O 1
ATOM 1489 N N . ASP A 1 191 ? -30.042 -6.542 3.082 1.00 96.56 191 ASP A N 1
ATOM 1490 C CA . ASP A 1 191 ? -30.979 -7.032 2.083 1.00 96.56 191 ASP A CA 1
ATOM 1491 C C . ASP A 1 191 ? -30.685 -8.502 1.793 1.00 96.56 191 ASP A C 1
ATOM 1493 O O . ASP A 1 191 ? -29.619 -8.843 1.295 1.00 96.56 191 ASP A O 1
ATOM 1497 N N . ARG A 1 192 ? -31.623 -9.396 2.123 1.00 93.44 192 ARG A N 1
ATOM 1498 C CA . ARG A 1 192 ? -31.441 -10.843 1.921 1.00 93.44 192 ARG A CA 1
ATOM 1499 C C . ARG A 1 192 ? -31.414 -11.247 0.450 1.00 93.44 192 ARG A C 1
ATOM 1501 O O . ARG A 1 192 ? -30.921 -12.334 0.166 1.00 93.44 192 ARG A O 1
ATOM 1508 N N . GLY A 1 193 ? -31.972 -10.425 -0.442 1.00 93.62 193 GLY A N 1
ATOM 1509 C CA . GLY A 1 193 ? -31.958 -10.680 -1.881 1.00 93.62 193 GLY A CA 1
ATOM 1510 C C . GLY A 1 193 ? -30.594 -10.419 -2.517 1.00 93.62 193 GLY A C 1
ATOM 1511 O O . GLY A 1 193 ? -30.287 -10.996 -3.555 1.00 93.62 193 GLY A O 1
ATOM 1512 N N . GLU A 1 194 ? -29.755 -9.599 -1.881 1.00 94.62 194 GLU A N 1
ATOM 1513 C CA . GLU A 1 194 ? -28.401 -9.325 -2.352 1.00 94.62 194 GLU A CA 1
ATOM 1514 C C . GLU A 1 194 ? -27.452 -10.470 -2.000 1.00 94.62 194 GLU A C 1
ATOM 1516 O O . GLU A 1 194 ? -27.421 -10.962 -0.869 1.00 94.62 194 GLU A O 1
ATOM 1521 N N . VAL A 1 195 ? -26.583 -10.840 -2.942 1.00 91.31 195 VAL A N 1
ATOM 1522 C CA . VAL A 1 195 ? -25.590 -11.908 -2.739 1.00 91.31 195 VAL A CA 1
ATOM 1523 C C . VAL A 1 195 ? -24.631 -11.559 -1.591 1.00 91.31 195 VAL A C 1
ATOM 1525 O O . VAL A 1 195 ? -24.316 -12.403 -0.751 1.00 91.31 195 VAL A O 1
ATOM 1528 N N . SER A 1 196 ? -24.211 -10.296 -1.487 1.00 92.94 196 SER A N 1
ATOM 1529 C CA . SER A 1 196 ? -23.400 -9.792 -0.368 1.00 92.94 196 SER A CA 1
ATOM 1530 C C . SER A 1 196 ? -24.214 -9.510 0.901 1.00 92.94 196 SER A C 1
ATOM 1532 O O . SER A 1 196 ? -23.649 -9.151 1.930 1.00 92.94 196 SER A O 1
ATOM 1534 N N . ARG A 1 197 ? -25.541 -9.672 0.855 1.00 96.62 197 ARG A N 1
ATOM 1535 C CA . ARG A 1 197 ? -26.500 -9.310 1.908 1.00 96.62 197 ARG A CA 1
ATOM 1536 C C . ARG A 1 197 ? -26.517 -7.819 2.281 1.00 96.62 197 ARG A C 1
ATOM 1538 O O . ARG A 1 197 ? -27.150 -7.445 3.270 1.00 96.62 197 ARG A O 1
ATOM 1545 N N . ILE A 1 198 ? -25.824 -6.972 1.515 1.00 98.19 198 ILE A N 1
ATOM 1546 C CA . ILE A 1 198 ? -25.772 -5.520 1.699 1.00 98.19 198 ILE A CA 1
ATOM 1547 C C . ILE A 1 198 ? -26.118 -4.849 0.376 1.00 98.19 198 ILE A C 1
ATOM 1549 O O . ILE A 1 198 ? -25.366 -4.945 -0.594 1.00 98.19 198 ILE A O 1
ATOM 1553 N N . ARG A 1 199 ? -27.213 -4.090 0.369 1.00 97.81 199 ARG A N 1
ATOM 1554 C CA . ARG A 1 199 ? -27.565 -3.216 -0.747 1.00 97.81 199 ARG A CA 1
ATOM 1555 C C . ARG A 1 199 ? -27.023 -1.819 -0.484 1.00 97.81 199 ARG A C 1
ATOM 1557 O O . ARG A 1 199 ? -27.520 -1.118 0.399 1.00 97.81 199 ARG A O 1
ATOM 1564 N N . TRP A 1 200 ? -25.995 -1.428 -1.230 1.00 97.81 200 TRP A N 1
ATOM 1565 C CA . TRP A 1 200 ? -25.400 -0.093 -1.145 1.00 97.81 200 TRP A CA 1
ATOM 1566 C C . TRP A 1 200 ? -26.251 0.948 -1.872 1.00 97.81 200 TRP A C 1
ATOM 1568 O O . TRP A 1 200 ? -26.847 0.668 -2.916 1.00 97.81 200 TRP A O 1
ATOM 1578 N N . ASP A 1 201 ? -26.290 2.164 -1.335 1.00 95.50 201 ASP A N 1
ATOM 1579 C CA . ASP A 1 201 ? -26.946 3.282 -2.000 1.00 95.50 201 ASP A CA 1
ATOM 1580 C C . ASP A 1 201 ? -26.198 3.693 -3.272 1.00 95.50 201 ASP A C 1
ATOM 1582 O O . ASP A 1 201 ? -24.981 3.571 -3.392 1.00 95.50 201 ASP A O 1
ATOM 1586 N N . ARG A 1 202 ? -26.934 4.247 -4.239 1.00 91.88 202 ARG A N 1
ATOM 1587 C CA . ARG A 1 202 ? -26.349 4.741 -5.499 1.00 91.88 202 ARG A CA 1
ATOM 1588 C C . ARG A 1 202 ? -25.628 6.079 -5.349 1.00 91.88 202 ARG A C 1
ATOM 1590 O O . ARG A 1 202 ? -24.791 6.419 -6.187 1.00 91.88 202 ARG A O 1
ATOM 1597 N N . HIS A 1 203 ? -25.964 6.845 -4.317 1.00 90.44 203 HIS A N 1
ATOM 1598 C CA . HIS A 1 203 ? -25.401 8.161 -4.048 1.00 90.44 203 HIS A CA 1
ATOM 1599 C C . HIS A 1 203 ? -24.648 8.131 -2.725 1.00 90.44 203 HIS A C 1
ATOM 1601 O O . HIS A 1 203 ? -25.049 7.445 -1.788 1.00 90.44 203 HIS A O 1
ATOM 1607 N N . VAL A 1 204 ? -23.555 8.885 -2.657 1.00 92.25 204 VAL A N 1
ATOM 1608 C CA . VAL A 1 204 ? -22.905 9.139 -1.373 1.00 92.25 204 VAL A CA 1
ATOM 1609 C C . VAL A 1 204 ? -23.768 10.111 -0.572 1.00 92.25 204 VAL A C 1
ATOM 1611 O O . VAL A 1 204 ? -24.379 11.022 -1.131 1.00 92.25 204 VAL A O 1
ATOM 1614 N N . GLU A 1 205 ? -23.814 9.908 0.735 1.00 92.69 205 GLU A N 1
ATOM 1615 C CA . GLU A 1 205 ? -24.650 10.671 1.656 1.00 92.69 205 GLU A CA 1
ATOM 1616 C C . GLU A 1 205 ? -24.051 12.059 1.928 1.00 92.69 205 GLU A C 1
ATOM 1618 O O . GLU A 1 205 ? -24.765 13.057 1.968 1.00 92.69 205 GLU A O 1
ATOM 1623 N N . PHE A 1 206 ? -22.721 12.143 2.050 1.00 93.12 206 PHE A N 1
ATOM 1624 C CA . PHE A 1 206 ? -21.992 13.393 2.288 1.00 93.12 206 PHE A CA 1
ATOM 1625 C C . PHE A 1 206 ? -20.538 13.293 1.793 1.00 93.12 206 PHE A C 1
ATOM 1627 O O . PHE A 1 206 ? -19.958 12.214 1.899 1.00 93.12 206 PHE A O 1
ATOM 1634 N N . PRO A 1 207 ? -19.909 14.363 1.268 1.00 87.69 207 PRO A N 1
ATOM 1635 C CA . PRO A 1 207 ? -20.443 15.706 1.058 1.00 87.69 207 PRO A CA 1
ATOM 1636 C C . PRO A 1 207 ? -20.871 15.965 -0.395 1.00 87.69 207 PRO A C 1
ATOM 1638 O O . PRO A 1 207 ? -21.035 17.115 -0.771 1.00 87.69 207 PRO A O 1
ATOM 1641 N N . PHE A 1 208 ? -21.009 14.949 -1.252 1.00 77.00 208 PHE A N 1
ATOM 1642 C CA . PHE A 1 208 ? -21.116 15.158 -2.707 1.00 77.00 208 PHE A CA 1
ATOM 1643 C C . PHE A 1 208 ? -22.214 16.125 -3.145 1.00 77.00 208 PHE A C 1
ATOM 1645 O O . PHE A 1 208 ? -21.954 16.991 -3.973 1.00 77.00 208 PHE A O 1
ATOM 1652 N N . LEU A 1 209 ? -23.402 16.040 -2.541 1.00 73.88 209 LEU A N 1
ATOM 1653 C CA . LEU A 1 209 ? -24.519 16.934 -2.862 1.00 73.88 209 LEU A CA 1
ATOM 1654 C C . LEU A 1 209 ? -24.306 18.391 -2.406 1.00 73.88 209 LEU A C 1
ATOM 1656 O O . LEU A 1 209 ? -25.100 19.251 -2.769 1.00 73.88 209 LEU A O 1
ATOM 1660 N N . THR A 1 210 ? -23.270 18.678 -1.614 1.00 73.94 210 THR A N 1
ATOM 1661 C CA . THR A 1 210 ? -23.002 20.012 -1.052 1.00 73.94 210 THR A CA 1
ATOM 1662 C C . THR A 1 210 ? -21.637 20.578 -1.445 1.00 73.94 210 THR A C 1
ATOM 1664 O O . THR A 1 210 ? -21.548 21.751 -1.790 1.00 73.94 210 THR A O 1
ATOM 1667 N N . LYS A 1 211 ? -20.571 19.770 -1.403 1.00 76.69 211 LYS A N 1
ATOM 1668 C CA . LYS A 1 211 ? -19.171 20.178 -1.638 1.00 76.69 211 LYS A CA 1
ATOM 1669 C C . LYS A 1 211 ? -18.446 19.340 -2.703 1.00 76.69 211 LYS A C 1
ATOM 1671 O O . LYS A 1 211 ? -17.283 19.598 -2.993 1.00 76.69 211 LYS A O 1
ATOM 1676 N N . GLY A 1 212 ? -19.083 18.310 -3.264 1.00 83.56 212 GLY A N 1
ATOM 1677 C CA . GLY A 1 212 ? -18.452 17.374 -4.204 1.00 83.56 212 GLY A CA 1
ATOM 1678 C C . GLY A 1 212 ? -17.588 16.307 -3.516 1.00 83.56 212 GLY A C 1
ATOM 1679 O O . GLY A 1 212 ? -17.941 15.131 -3.533 1.00 83.56 212 GLY A O 1
ATOM 1680 N N . THR A 1 213 ? -16.481 16.685 -2.878 1.00 88.19 213 THR A N 1
ATOM 1681 C CA . THR A 1 213 ? -15.578 15.752 -2.170 1.00 88.19 213 THR A CA 1
ATOM 1682 C C . THR A 1 213 ? -15.009 16.377 -0.903 1.00 88.19 213 THR A C 1
ATOM 1684 O O . THR A 1 213 ? -14.993 17.598 -0.761 1.00 88.19 213 THR A O 1
ATOM 1687 N N . PHE A 1 214 ? -14.513 15.555 0.019 1.00 89.69 214 PHE A N 1
ATOM 1688 C CA . PHE A 1 214 ? -13.750 16.050 1.161 1.00 89.69 214 PHE A CA 1
ATOM 1689 C C . PHE A 1 214 ? -12.364 16.552 0.750 1.00 89.69 214 PHE A C 1
ATOM 1691 O O . PHE A 1 214 ? -11.730 15.972 -0.142 1.00 89.69 214 PHE A O 1
ATOM 1698 N N . PHE A 1 215 ? -11.878 17.578 1.452 1.00 84.56 215 PHE A N 1
ATOM 1699 C CA . PHE A 1 215 ? -10.520 18.091 1.285 1.00 84.56 215 PHE A CA 1
ATOM 1700 C C . PHE A 1 215 ? -9.510 17.134 1.924 1.00 84.56 215 PHE A C 1
ATOM 1702 O O . PHE A 1 215 ? -8.635 16.599 1.239 1.00 84.56 215 PHE A O 1
ATOM 1709 N N . THR A 1 216 ? -9.705 16.815 3.204 1.00 86.75 216 THR A N 1
ATOM 1710 C CA . THR A 1 216 ? -8.954 15.773 3.904 1.00 86.75 216 THR A CA 1
ATOM 1711 C C . THR A 1 216 ? -9.818 14.520 3.986 1.00 86.75 216 THR A C 1
ATOM 1713 O O . THR A 1 216 ? -11.031 14.572 4.124 1.00 86.75 216 THR A O 1
ATOM 1716 N N . ARG A 1 217 ? -9.231 13.331 3.871 1.00 87.50 217 ARG A N 1
ATOM 1717 C CA . ARG A 1 217 ? -10.023 12.098 4.006 1.00 87.50 217 ARG A CA 1
ATOM 1718 C C . ARG A 1 217 ? -10.535 11.925 5.448 1.00 87.50 217 ARG A C 1
ATOM 1720 O O . ARG A 1 217 ? -9.784 12.210 6.381 1.00 87.50 217 ARG A O 1
ATOM 1727 N N . PRO A 1 218 ? -11.747 11.388 5.659 1.00 92.06 218 PRO A N 1
ATOM 1728 C CA . PRO A 1 218 ? -12.241 11.090 6.992 1.00 92.06 218 PRO A CA 1
ATOM 1729 C C . PRO A 1 218 ? -11.496 9.897 7.606 1.00 92.06 218 PRO A C 1
ATOM 1731 O O . PRO A 1 218 ? -11.124 8.967 6.889 1.00 92.06 218 PRO A O 1
ATOM 1734 N N . LEU A 1 219 ? -11.236 9.924 8.919 1.00 92.44 219 LEU A N 1
ATOM 1735 C CA . LEU A 1 219 ? -10.291 9.003 9.588 1.00 92.44 219 LEU A CA 1
ATOM 1736 C C . LEU A 1 219 ? -10.858 8.243 10.796 1.00 92.44 219 LEU A C 1
ATOM 1738 O O . LEU A 1 219 ? -10.127 7.500 11.453 1.00 92.44 219 LEU A O 1
ATOM 1742 N N . GLY A 1 220 ? -12.137 8.415 11.099 1.00 93.75 220 GLY A N 1
ATOM 1743 C CA . GLY A 1 220 ? -12.814 7.667 12.147 1.00 93.75 220 GLY A CA 1
ATOM 1744 C C . GLY A 1 220 ? -14.310 7.920 12.119 1.00 93.75 220 GLY A C 1
ATOM 1745 O O . GLY A 1 220 ? -14.757 8.987 11.698 1.00 93.75 220 GLY A O 1
ATOM 1746 N N . ILE A 1 221 ? -15.076 6.931 12.565 1.00 96.38 221 ILE A N 1
ATOM 1747 C CA . ILE A 1 221 ? -16.531 6.997 12.686 1.00 96.38 221 ILE A CA 1
ATOM 1748 C C . ILE A 1 221 ? -16.948 6.298 13.983 1.00 96.38 221 ILE A C 1
ATOM 1750 O O . ILE A 1 221 ? -16.438 5.231 14.316 1.00 96.38 221 ILE A O 1
ATOM 1754 N N . ALA A 1 222 ? -17.858 6.901 14.739 1.00 97.06 222 ALA A N 1
ATOM 1755 C CA . ALA A 1 222 ? -18.308 6.366 16.018 1.00 97.06 222 ALA A CA 1
ATOM 1756 C C . ALA A 1 222 ? -19.767 6.724 16.289 1.00 97.06 222 ALA A C 1
ATOM 1758 O O . ALA A 1 222 ? -20.250 7.788 15.905 1.00 97.06 222 ALA A O 1
ATOM 1759 N N . GLN A 1 223 ? -20.462 5.850 17.009 1.00 97.06 223 GLN A N 1
ATOM 1760 C CA . GLN A 1 223 ? -21.780 6.151 17.554 1.00 97.06 223 GLN A CA 1
ATOM 1761 C C . GLN A 1 223 ? -21.639 6.605 19.009 1.00 97.06 223 GLN A C 1
ATOM 1763 O O . GLN A 1 223 ? -21.102 5.869 19.835 1.00 97.06 223 GLN A O 1
ATOM 1768 N N . ALA A 1 224 ? -22.159 7.788 19.328 1.00 96.38 224 ALA A N 1
ATOM 1769 C CA . ALA A 1 224 ? -22.194 8.329 20.684 1.00 96.38 224 ALA A CA 1
ATOM 1770 C C . ALA A 1 224 ? -23.479 9.135 20.887 1.00 96.38 224 ALA A C 1
ATOM 1772 O O . ALA A 1 224 ? -23.935 9.792 19.956 1.00 96.38 224 ALA A O 1
ATOM 1773 N N . ASN A 1 225 ? -24.063 9.098 22.087 1.00 94.62 225 ASN A N 1
ATOM 1774 C CA . ASN A 1 225 ? -25.229 9.920 22.454 1.00 94.62 225 ASN A CA 1
ATOM 1775 C C . ASN A 1 225 ? -26.371 9.838 21.430 1.00 94.62 225 ASN A C 1
ATOM 1777 O O . ASN A 1 225 ? -26.936 10.846 21.025 1.00 94.62 225 ASN A O 1
ATOM 1781 N N . HIS A 1 226 ? -26.674 8.616 20.983 1.00 92.81 226 HIS A N 1
ATOM 1782 C CA . HIS A 1 226 ? -27.716 8.341 19.989 1.00 92.81 226 HIS A CA 1
ATOM 1783 C C . HIS A 1 226 ? -27.525 9.007 18.618 1.00 92.81 226 HIS A C 1
ATOM 1785 O O . HIS A 1 226 ? -28.498 9.070 17.880 1.00 92.81 226 HIS A O 1
ATOM 1791 N N . ALA A 1 227 ? -26.307 9.422 18.256 1.00 96.25 227 ALA A N 1
ATOM 1792 C CA . ALA A 1 227 ? -25.983 9.964 16.940 1.00 96.25 227 ALA A CA 1
ATOM 1793 C C . ALA A 1 227 ? -24.711 9.333 16.351 1.00 96.25 227 ALA A C 1
ATOM 1795 O O . ALA A 1 227 ? -23.827 8.844 17.070 1.00 96.25 227 ALA A O 1
ATOM 1796 N N . LEU A 1 228 ? -24.617 9.354 15.022 1.00 98.06 228 LEU A N 1
ATOM 1797 C CA . LEU A 1 228 ? -23.421 8.961 14.283 1.00 98.06 228 LEU A CA 1
ATOM 1798 C C . LEU A 1 228 ? -22.479 10.159 14.143 1.00 98.06 228 LEU A C 1
ATOM 1800 O O . LEU A 1 228 ? -22.912 11.249 13.778 1.00 98.06 228 LEU A O 1
ATOM 1804 N N . HIS A 1 229 ? -21.194 9.941 14.389 1.00 98.06 229 HIS A N 1
ATOM 1805 C CA . HIS A 1 229 ? -20.156 10.954 14.266 1.00 98.06 229 HIS A CA 1
ATOM 1806 C C . HIS A 1 229 ? -19.041 10.457 13.363 1.00 98.06 229 HIS A C 1
ATOM 1808 O O . HIS A 1 229 ? -18.701 9.277 13.415 1.00 98.06 229 HIS A O 1
ATOM 1814 N N . PHE A 1 230 ? -18.429 11.346 12.591 1.00 97.00 230 PHE A N 1
ATOM 1815 C CA . PHE A 1 230 ? -17.199 11.040 11.866 1.00 97.00 230 PHE A CA 1
ATOM 1816 C C . PHE A 1 230 ? -16.226 12.214 11.930 1.00 97.00 230 PHE A C 1
ATOM 1818 O O . PHE A 1 230 ? -16.637 13.354 12.145 1.00 97.00 230 PHE A O 1
ATOM 1825 N N . SER A 1 231 ? -14.938 11.937 11.752 1.00 95.44 231 SER A N 1
ATOM 1826 C CA . SER A 1 231 ? -13.914 12.974 11.651 1.00 95.44 231 SER A CA 1
ATOM 1827 C C . SER A 1 231 ? -13.501 13.234 10.212 1.00 95.44 231 SER A C 1
ATOM 1829 O O . SER A 1 231 ? -13.397 12.291 9.432 1.00 95.44 231 SER A O 1
ATOM 1831 N N . GLU A 1 232 ? -13.194 14.485 9.883 1.00 93.00 232 GLU A N 1
ATOM 1832 C CA . GLU A 1 232 ? -12.518 14.889 8.648 1.00 93.00 232 GLU A CA 1
ATOM 1833 C C . GLU A 1 232 ? -11.540 16.025 8.953 1.00 93.00 232 GLU A C 1
ATOM 1835 O O . GLU A 1 232 ? -11.934 17.042 9.511 1.00 93.00 232 GLU A O 1
ATOM 1840 N N . GLY A 1 233 ? -10.250 15.827 8.652 1.00 91.88 233 GLY A N 1
ATOM 1841 C CA . GLY A 1 233 ? -9.213 16.814 8.969 1.00 91.88 233 GLY A CA 1
ATOM 1842 C C . GLY A 1 233 ? -9.270 17.273 10.441 1.00 91.88 233 GLY A C 1
ATOM 1843 O O . GLY A 1 233 ? -9.179 16.416 11.331 1.00 91.88 233 GLY A O 1
ATOM 1844 N N . PRO A 1 234 ? -9.397 18.585 10.721 1.00 93.75 234 PRO A N 1
ATOM 1845 C CA . PRO A 1 234 ? -9.501 19.143 12.073 1.00 93.75 234 PRO A CA 1
ATOM 1846 C C . PRO A 1 234 ? -10.894 19.021 12.705 1.00 93.75 234 PRO A C 1
ATOM 1848 O O . PRO A 1 234 ? -11.072 19.454 13.846 1.00 93.75 234 PRO A O 1
ATOM 1851 N N . SER A 1 235 ? -11.866 18.449 11.994 1.00 95.62 235 SER A N 1
ATOM 1852 C CA . SER A 1 235 ? -13.278 18.552 12.337 1.00 95.62 235 SER A CA 1
ATOM 1853 C C . SER A 1 235 ? -13.911 17.229 12.756 1.00 95.62 235 SER A C 1
ATOM 1855 O O . SER A 1 235 ? -13.513 16.144 12.316 1.00 95.62 235 SER A O 1
ATOM 1857 N N . ILE A 1 236 ? -14.938 17.320 13.603 1.00 97.69 236 ILE A N 1
ATOM 1858 C CA . ILE A 1 236 ? -15.870 16.225 13.899 1.00 97.69 236 ILE A CA 1
ATOM 1859 C C . ILE A 1 236 ? -17.265 16.673 13.492 1.00 97.69 236 ILE A C 1
ATOM 1861 O O . ILE A 1 236 ? -17.736 17.732 13.906 1.00 97.69 236 ILE A O 1
ATOM 1865 N N . PHE A 1 237 ? -17.937 15.825 12.725 1.00 97.12 237 PHE A N 1
ATOM 1866 C CA . PHE A 1 237 ? -19.302 16.035 12.281 1.00 97.12 237 PHE A CA 1
ATOM 1867 C C . PHE A 1 237 ? -20.250 15.094 13.015 1.00 97.12 237 PHE A C 1
ATOM 1869 O O . PHE A 1 237 ? -19.936 13.914 13.187 1.00 97.12 237 PHE A O 1
ATOM 1876 N N . ARG A 1 238 ? -21.426 15.594 13.398 1.00 97.38 238 ARG A N 1
ATOM 1877 C CA . ARG A 1 238 ? -22.557 14.808 13.903 1.00 97.38 238 ARG A CA 1
ATOM 1878 C C . ARG A 1 238 ? -23.621 14.703 12.817 1.00 97.38 238 ARG A C 1
ATOM 1880 O O . ARG A 1 238 ? -23.980 15.693 12.182 1.00 97.38 238 ARG A O 1
ATOM 1887 N N . ARG A 1 239 ? -24.132 13.494 12.599 1.00 97.00 239 ARG A N 1
ATOM 1888 C CA . ARG A 1 239 ? -25.266 13.241 11.710 1.00 97.00 239 ARG A CA 1
ATOM 1889 C C . ARG A 1 239 ? -26.567 13.665 12.387 1.00 97.00 239 ARG A C 1
ATOM 1891 O O . ARG A 1 239 ? -26.823 13.285 13.527 1.00 97.00 239 ARG A O 1
ATOM 1898 N N . ILE A 1 240 ? -27.387 14.404 11.655 1.00 96.69 240 ILE A N 1
ATOM 1899 C CA . ILE A 1 240 ? -28.776 14.720 11.978 1.00 96.69 240 ILE A CA 1
ATOM 1900 C C . ILE A 1 240 ? -29.647 13.784 11.144 1.00 96.69 240 ILE A C 1
ATOM 1902 O O . ILE A 1 240 ? -29.602 13.812 9.911 1.00 96.69 240 ILE A O 1
ATOM 1906 N N . ASP A 1 241 ? -30.400 12.939 11.837 1.00 96.75 241 ASP A N 1
ATOM 1907 C CA . ASP A 1 241 ? -31.188 11.859 11.250 1.00 96.75 241 ASP A CA 1
ATOM 1908 C C . ASP A 1 241 ? -32.411 12.351 10.467 1.00 96.75 241 ASP A C 1
ATOM 1910 O O . ASP A 1 241 ? -32.929 13.443 10.703 1.00 96.75 241 ASP A O 1
ATOM 1914 N N . GLY A 1 242 ? -32.881 11.527 9.530 1.00 94.44 242 GLY A N 1
ATOM 1915 C CA . GLY A 1 242 ? -34.017 11.838 8.665 1.00 94.44 242 GLY A CA 1
ATOM 1916 C C . GLY A 1 242 ? -33.915 11.183 7.292 1.00 94.44 242 GLY A C 1
ATOM 1917 O O . GLY A 1 242 ? -32.882 10.629 6.922 1.00 94.44 242 GLY A O 1
ATOM 1918 N N . GLU A 1 243 ? -34.987 11.290 6.501 1.00 90.06 243 GLU A N 1
ATOM 1919 C CA . GLU A 1 243 ? -35.001 10.819 5.105 1.00 90.06 243 GLU A CA 1
ATOM 1920 C C . GLU A 1 243 ? -33.944 11.522 4.240 1.00 90.06 243 GLU A C 1
ATOM 1922 O O . GLU A 1 243 ? -33.387 10.937 3.313 1.00 90.06 243 GLU A O 1
ATOM 1927 N N . ARG A 1 244 ? -33.659 12.788 4.565 1.00 90.25 244 ARG A N 1
ATOM 1928 C CA . ARG A 1 244 ? -32.587 13.600 3.981 1.00 90.25 244 ARG A CA 1
ATOM 1929 C C . ARG A 1 244 ? -31.647 14.040 5.101 1.00 90.25 244 ARG A C 1
ATOM 1931 O O . ARG A 1 244 ? -31.811 15.146 5.625 1.00 90.25 244 ARG A O 1
ATOM 1938 N N . PRO A 1 245 ? -30.719 13.168 5.517 1.00 93.31 245 PRO A N 1
ATOM 1939 C CA . PRO A 1 245 ? -29.858 13.446 6.651 1.00 93.31 245 PRO A CA 1
ATOM 1940 C C . PRO A 1 245 ? -28.954 14.642 6.374 1.00 93.31 245 PRO A C 1
ATOM 1942 O O . PRO A 1 245 ? -28.571 14.920 5.234 1.00 93.31 245 PRO A O 1
ATOM 1945 N N . LYS A 1 246 ? -28.606 15.355 7.442 1.00 93.38 246 LYS A N 1
ATOM 1946 C CA . LYS A 1 246 ? -27.655 16.469 7.407 1.00 93.38 246 LYS A CA 1
ATOM 1947 C C . LYS A 1 246 ? -26.477 16.158 8.314 1.00 93.38 246 LYS A C 1
ATOM 1949 O O . LYS A 1 246 ? -26.556 15.283 9.170 1.00 93.38 246 LYS A O 1
ATOM 1954 N N . TYR A 1 247 ? -25.395 16.900 8.139 1.00 94.81 247 TYR A N 1
ATOM 1955 C CA . TYR A 1 247 ? -24.234 16.816 9.010 1.00 94.81 247 TYR A CA 1
ATOM 1956 C C . TYR A 1 247 ? -23.894 18.205 9.519 1.00 94.81 247 TYR A C 1
ATOM 1958 O O . TYR A 1 247 ? -23.780 19.147 8.735 1.00 94.81 247 TYR A O 1
ATOM 1966 N N . GLU A 1 248 ? -23.752 18.319 10.830 1.00 94.81 248 GLU A N 1
ATOM 1967 C CA . GLU A 1 248 ? -23.326 19.535 11.516 1.00 94.81 248 GLU A CA 1
ATOM 1968 C C . GLU A 1 248 ? -21.898 19.359 12.034 1.00 94.81 248 GLU A C 1
ATOM 1970 O O . GLU A 1 248 ? -21.528 18.284 12.507 1.00 94.81 248 GLU A O 1
ATOM 1975 N N . GLU A 1 249 ? -21.082 20.401 11.917 1.00 95.38 249 GLU A N 1
ATOM 1976 C CA . GLU A 1 249 ? -19.741 20.427 12.498 1.00 95.38 249 GLU A CA 1
ATOM 1977 C C . GLU A 1 249 ? -19.858 20.762 13.990 1.00 95.38 249 GLU A C 1
ATOM 1979 O O . GLU A 1 249 ? -20.336 21.836 14.346 1.00 95.38 249 GLU A O 1
ATOM 1984 N N . ILE A 1 250 ? -19.449 19.833 14.858 1.00 96.94 250 ILE A N 1
ATOM 1985 C CA . ILE A 1 250 ? -19.538 19.985 16.324 1.00 96.94 250 ILE A CA 1
ATOM 1986 C C . ILE A 1 250 ? -18.193 20.313 16.976 1.00 96.94 250 ILE A C 1
ATOM 1988 O O . ILE A 1 250 ? -18.130 20.671 18.150 1.00 96.94 250 ILE A O 1
ATOM 1992 N N . LEU A 1 251 ? -17.106 20.148 16.226 1.00 97.00 251 LEU A N 1
ATOM 1993 C CA . LEU A 1 251 ? -15.754 20.507 16.622 1.00 97.00 251 LEU A CA 1
ATOM 1994 C C . LEU A 1 251 ? -14.980 20.890 15.370 1.00 97.00 251 LEU A C 1
ATOM 1996 O O . LEU A 1 251 ? -15.059 20.176 14.373 1.00 97.00 251 LEU A O 1
ATOM 2000 N N . ASN A 1 252 ? -14.177 21.942 15.479 1.00 95.06 252 ASN A N 1
ATOM 2001 C CA . ASN A 1 252 ? -13.141 22.289 14.522 1.00 95.06 252 ASN A CA 1
ATOM 2002 C C . ASN A 1 252 ? -11.929 22.809 15.301 1.00 95.06 252 ASN A C 1
ATOM 2004 O O . ASN A 1 252 ? -12.053 23.743 16.092 1.00 95.06 252 ASN A O 1
ATOM 2008 N N . LEU A 1 253 ? -10.772 22.175 15.126 1.00 93.00 253 LEU A N 1
ATOM 2009 C CA . LEU A 1 253 ? -9.540 22.567 15.818 1.00 93.00 253 LEU A CA 1
ATOM 2010 C C . LEU A 1 253 ? -8.816 23.758 15.160 1.00 93.00 253 LEU A C 1
ATOM 2012 O O . LEU A 1 253 ? -7.822 24.212 15.712 1.00 93.00 253 LEU A O 1
ATOM 2016 N N . ALA A 1 254 ? -9.320 24.273 14.030 1.00 83.31 254 ALA A N 1
ATOM 2017 C CA . ALA A 1 254 ? -8.817 25.455 13.318 1.00 83.31 254 ALA A CA 1
ATOM 2018 C C . ALA A 1 254 ? -7.316 25.403 12.958 1.00 83.31 254 ALA A C 1
ATOM 2020 O O . ALA A 1 254 ? -6.635 26.425 12.909 1.00 83.31 254 ALA A O 1
ATOM 2021 N N . GLU A 1 255 ? -6.802 24.204 12.691 1.00 76.81 255 GLU A N 1
ATOM 2022 C CA . GLU A 1 255 ? -5.411 23.951 12.316 1.00 76.81 255 GLU A CA 1
ATOM 2023 C C . GLU A 1 255 ? -5.356 23.297 10.929 1.00 76.81 255 GLU A C 1
ATOM 2025 O O . GLU A 1 255 ? -6.130 22.378 10.636 1.00 76.81 255 GLU A O 1
ATOM 2030 N N . ASP A 1 256 ? -4.407 23.732 10.095 1.00 78.56 256 ASP A N 1
ATOM 2031 C CA . ASP A 1 256 ? -4.155 23.099 8.803 1.00 78.56 256 ASP A CA 1
ATOM 2032 C C . ASP A 1 256 ? -3.721 21.645 8.992 1.00 78.56 256 ASP A C 1
ATOM 2034 O O . ASP A 1 256 ? -2.862 21.316 9.818 1.00 78.56 256 ASP A O 1
ATOM 2038 N N . THR A 1 257 ? -4.316 20.763 8.190 1.00 80.44 257 THR A N 1
ATOM 2039 C CA . THR A 1 257 ? -4.016 19.334 8.229 1.00 80.44 257 THR A CA 1
ATOM 2040 C C . THR A 1 257 ? -3.353 18.875 6.949 1.00 80.44 257 THR A C 1
ATOM 2042 O O . THR A 1 257 ? -3.769 19.216 5.844 1.00 80.44 257 THR A O 1
ATOM 2045 N N . ASP A 1 258 ? -2.333 18.043 7.111 1.00 76.62 258 ASP A N 1
ATOM 2046 C CA . ASP A 1 258 ? -1.783 17.264 6.012 1.00 76.62 258 ASP A CA 1
ATOM 2047 C C . ASP A 1 258 ? -2.857 16.284 5.493 1.00 76.62 258 ASP A C 1
ATOM 2049 O O . ASP A 1 258 ? -3.456 15.541 6.269 1.00 76.62 258 ASP A O 1
ATOM 2053 N N . THR A 1 259 ? -3.112 16.239 4.186 1.00 69.69 259 THR A N 1
ATOM 2054 C CA . THR A 1 259 ? -4.180 15.391 3.621 1.00 69.69 259 THR A CA 1
ATOM 2055 C C . THR A 1 259 ? -3.907 13.885 3.752 1.00 69.69 259 THR A C 1
ATOM 2057 O O . THR A 1 259 ? -4.828 13.058 3.712 1.00 69.69 259 THR A O 1
ATOM 2060 N N . ASP A 1 260 ? -2.642 13.501 3.915 1.00 64.88 260 ASP A N 1
ATOM 2061 C CA . ASP A 1 260 ? -2.164 12.121 3.907 1.00 64.88 260 ASP A CA 1
ATOM 2062 C C . ASP A 1 260 ? -2.008 11.583 5.330 1.00 64.88 260 ASP A C 1
ATOM 2064 O O . ASP A 1 260 ? -2.395 10.440 5.621 1.00 64.88 260 ASP A O 1
ATOM 2068 N N . VAL A 1 261 ? -1.490 12.415 6.231 1.00 71.25 261 VAL A N 1
ATOM 2069 C CA . VAL A 1 261 ? -1.148 12.059 7.615 1.00 71.25 261 VAL A CA 1
ATOM 2070 C C . VAL A 1 261 ? -1.988 12.824 8.644 1.00 71.25 261 VAL A C 1
ATOM 2072 O O . VAL A 1 261 ? -2.215 12.317 9.741 1.00 71.25 261 VAL A O 1
ATOM 2075 N N . GLY A 1 262 ? -2.504 13.996 8.309 1.00 76.94 262 GLY A N 1
ATOM 2076 C CA . GLY A 1 262 ? -3.157 14.910 9.237 1.00 76.94 262 GLY A CA 1
ATOM 2077 C C . GLY A 1 262 ? -4.570 14.504 9.660 1.00 76.94 262 GLY A C 1
ATOM 2078 O O . GLY A 1 262 ? -5.263 13.776 8.952 1.00 76.94 262 GLY A O 1
ATOM 2079 N N . GLY A 1 263 ? -4.999 14.978 10.828 1.00 90.62 263 GLY A N 1
ATOM 2080 C CA . GLY A 1 263 ? -6.397 15.007 11.248 1.00 90.62 263 GLY A CA 1
ATOM 2081 C C . GLY A 1 263 ? -6.723 14.313 12.573 1.00 90.62 263 GLY A C 1
ATOM 2082 O O . GLY A 1 263 ? -5.861 13.779 13.279 1.00 90.62 263 GLY A O 1
ATOM 2083 N N . ILE A 1 264 ? -8.016 14.316 12.893 1.00 94.19 264 ILE A N 1
ATOM 2084 C CA . ILE A 1 264 ? -8.625 13.605 14.020 1.00 94.19 264 ILE A CA 1
ATOM 2085 C C . ILE A 1 264 ? -8.771 12.119 13.676 1.00 94.19 264 ILE A C 1
ATOM 2087 O O . ILE A 1 264 ? -9.436 11.758 12.706 1.00 94.19 264 ILE A O 1
ATOM 2091 N N . ARG A 1 265 ? -8.176 11.241 14.489 1.00 93.25 265 ARG A N 1
ATOM 2092 C CA . ARG A 1 265 ? -8.032 9.799 14.223 1.00 93.25 265 ARG A CA 1
ATOM 2093 C C . ARG A 1 265 ? -8.559 8.928 15.360 1.00 93.25 265 ARG A C 1
ATOM 2095 O O . ARG A 1 265 ? -8.538 9.337 16.522 1.00 93.25 265 ARG A O 1
ATOM 2102 N N . GLY A 1 266 ? -8.948 7.693 15.030 1.00 92.81 266 GLY A N 1
ATOM 2103 C CA . GLY A 1 266 ? -9.338 6.674 16.013 1.00 92.81 266 GLY A CA 1
ATOM 2104 C C . GLY A 1 266 ? -10.557 7.059 16.855 1.00 92.81 266 GLY A C 1
ATOM 2105 O O . GLY A 1 266 ? -10.614 6.727 18.036 1.00 92.81 266 GLY A O 1
ATOM 2106 N N . LEU A 1 267 ? -11.503 7.800 16.272 1.00 96.12 267 LEU A N 1
ATOM 2107 C CA . LEU A 1 267 ? -12.690 8.301 16.965 1.00 96.12 267 LEU A CA 1
ATOM 2108 C C . LEU A 1 267 ? -13.416 7.159 17.698 1.00 96.12 267 LEU A C 1
ATOM 2110 O O . LEU A 1 267 ? -13.804 6.173 17.082 1.00 96.12 267 LEU A O 1
ATOM 2114 N N . THR A 1 268 ? -13.559 7.271 19.019 1.00 97.12 268 THR A N 1
ATOM 2115 C CA . THR A 1 268 ? -14.097 6.203 19.875 1.00 97.12 268 THR A CA 1
ATOM 2116 C C . THR A 1 268 ? -15.047 6.781 20.914 1.00 97.12 268 THR A C 1
ATOM 2118 O O . THR A 1 268 ? -14.696 7.727 21.615 1.00 97.12 268 THR A O 1
ATOM 2121 N N . ALA A 1 269 ? -16.236 6.200 21.055 1.00 97.25 269 ALA A N 1
ATOM 2122 C CA . ALA A 1 269 ? -17.164 6.577 22.114 1.00 97.25 269 ALA A CA 1
ATOM 2123 C C . ALA A 1 269 ? -16.771 5.918 23.443 1.00 97.25 269 ALA A C 1
ATOM 2125 O O . ALA A 1 269 ? -16.568 4.706 23.505 1.00 97.25 269 ALA A O 1
ATOM 2126 N N . ILE A 1 270 ? -16.711 6.704 24.513 1.00 96.88 270 ILE A N 1
ATOM 2127 C CA . ILE A 1 270 ? -16.445 6.235 25.878 1.00 96.88 270 ILE A CA 1
ATOM 2128 C C . ILE A 1 270 ? -17.525 6.755 26.826 1.00 96.88 270 ILE A C 1
ATOM 2130 O O . ILE A 1 270 ? -18.179 7.748 26.521 1.00 96.88 270 ILE A O 1
ATOM 2134 N N . LYS A 1 271 ? -17.724 6.118 27.986 1.00 95.75 271 LYS A N 1
ATOM 2135 C CA . LYS A 1 271 ? -18.584 6.691 29.039 1.00 95.75 271 LYS A CA 1
ATOM 2136 C C . LYS A 1 271 ? -18.031 8.057 29.441 1.00 95.75 271 LYS A C 1
ATOM 2138 O O . LYS A 1 271 ? -16.828 8.135 29.671 1.00 95.75 271 LYS A O 1
ATOM 2143 N N . ASN A 1 272 ? -18.891 9.073 29.546 1.00 94.88 272 ASN A N 1
ATOM 2144 C CA . ASN A 1 272 ? -18.487 10.411 29.965 1.00 94.88 272 ASN A CA 1
ATOM 2145 C C . ASN A 1 272 ? -17.942 10.383 31.414 1.00 94.88 272 ASN A C 1
ATOM 2147 O O . ASN A 1 272 ? -18.692 10.067 32.338 1.00 94.88 272 ASN A O 1
ATOM 2151 N N . PRO A 1 273 ?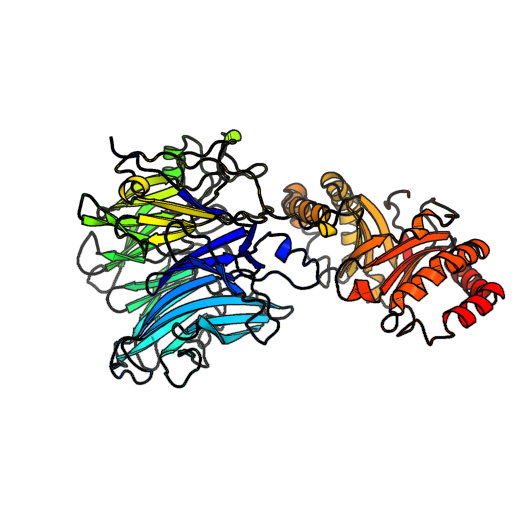 -16.645 10.672 31.632 1.00 91.19 273 PRO A N 1
ATOM 2152 C CA . PRO A 1 273 ? -16.049 10.786 32.966 1.00 91.19 273 PRO A CA 1
ATOM 2153 C C . PRO A 1 273 ? -16.603 11.941 33.811 1.00 91.19 273 PRO A C 1
ATOM 2155 O O . PRO A 1 273 ? -16.585 11.848 35.034 1.00 91.19 273 PRO A O 1
ATOM 2158 N N . ASN A 1 274 ? -17.074 13.014 33.169 1.00 91.12 274 ASN A N 1
ATOM 2159 C CA . ASN A 1 274 ? -17.447 14.278 33.810 1.00 91.12 274 ASN A CA 1
ATOM 2160 C C . ASN A 1 274 ? -18.969 14.492 33.895 1.00 91.12 274 ASN A C 1
ATOM 2162 O O . ASN A 1 274 ? -19.417 15.571 34.272 1.00 91.12 274 ASN A O 1
ATOM 2166 N N . GLY A 1 275 ? -19.782 13.503 33.515 1.00 90.19 275 GLY A N 1
ATOM 2167 C CA . GLY A 1 275 ? -21.232 13.664 33.493 1.00 90.19 275 GLY A CA 1
ATOM 2168 C C . GLY A 1 275 ? -21.973 12.495 32.858 1.00 90.19 275 GLY A C 1
ATOM 2169 O O . GLY A 1 275 ? -21.488 11.365 32.809 1.00 90.19 275 GLY A O 1
ATOM 2170 N N . ASN A 1 276 ? -23.178 12.777 32.369 1.00 92.00 276 ASN A N 1
ATOM 2171 C CA . ASN A 1 276 ? -24.026 11.787 31.711 1.00 92.00 276 ASN A CA 1
ATOM 2172 C C . ASN A 1 276 ? -23.631 11.582 30.239 1.00 92.00 276 ASN A C 1
ATOM 2174 O O . ASN A 1 276 ? -22.960 12.412 29.621 1.00 92.00 276 ASN A O 1
ATOM 2178 N N . GLY A 1 277 ? -24.083 10.464 29.669 1.00 94.31 277 GLY A N 1
ATOM 2179 C CA . GLY A 1 277 ? -23.867 10.132 28.263 1.00 94.31 277 GLY A CA 1
ATOM 2180 C C . GLY A 1 277 ? -22.458 9.620 27.955 1.00 94.31 277 GLY A C 1
ATOM 2181 O O . GLY A 1 277 ? -21.806 8.954 28.766 1.00 94.31 277 GLY A O 1
ATOM 2182 N N . GLN A 1 278 ? -22.016 9.882 26.732 1.00 97.19 278 GLN A N 1
ATOM 2183 C CA . GLN A 1 278 ? -20.769 9.399 26.156 1.00 97.19 278 GLN A CA 1
ATOM 2184 C C . GLN A 1 278 ? -19.913 10.567 25.661 1.00 97.19 278 GLN A C 1
ATOM 2186 O O . GLN A 1 278 ? -20.431 11.524 25.091 1.00 97.19 278 GLN A O 1
ATOM 2191 N N . SER A 1 279 ? -18.600 10.453 25.822 1.00 97.38 279 SER A N 1
ATOM 2192 C CA . SER A 1 279 ? -17.619 11.363 25.227 1.00 97.38 279 SER A CA 1
ATOM 2193 C C . SER A 1 279 ? -17.017 10.748 23.969 1.00 97.38 279 SER A C 1
ATOM 2195 O O . SER A 1 279 ? -16.960 9.522 23.831 1.00 97.38 279 SER A O 1
ATOM 2197 N N . LEU A 1 280 ? -16.506 11.588 23.074 1.00 98.12 280 LEU A N 1
ATOM 2198 C CA . LEU A 1 280 ? -15.698 11.153 21.935 1.00 98.12 280 LEU A CA 1
ATOM 2199 C C . LEU A 1 280 ? -14.213 11.275 22.287 1.00 98.12 280 LEU A C 1
ATOM 2201 O O . LEU A 1 280 ? -13.703 12.376 22.475 1.00 98.12 280 LEU A O 1
ATOM 2205 N N . LEU A 1 281 ? -13.516 10.146 22.374 1.00 97.94 281 LEU A N 1
ATOM 2206 C CA . LEU A 1 281 ? -12.066 10.057 22.534 1.00 97.94 281 LEU A CA 1
ATOM 2207 C C . LEU A 1 281 ? -11.407 9.951 21.156 1.00 97.94 281 LEU A C 1
ATOM 2209 O O . LEU A 1 281 ? -11.823 9.141 20.327 1.00 97.94 281 LEU A O 1
ATOM 2213 N N . PHE A 1 282 ? -10.359 10.731 20.915 1.00 97.44 282 PHE A N 1
ATOM 2214 C CA . PHE A 1 282 ? -9.650 10.730 19.639 1.00 97.44 282 PHE A CA 1
ATOM 2215 C C . PHE A 1 282 ? -8.186 11.143 19.789 1.00 97.44 282 PHE A C 1
ATOM 2217 O O . PHE A 1 282 ? -7.743 11.640 20.826 1.00 97.44 282 PHE A O 1
ATOM 2224 N N . VAL A 1 283 ? -7.420 10.910 18.726 1.00 95.69 283 VAL A N 1
ATOM 2225 C CA . VAL A 1 283 ? -6.057 11.420 18.584 1.00 95.69 283 VAL A CA 1
ATOM 2226 C C . VAL A 1 283 ? -6.078 12.603 17.635 1.00 95.69 283 VAL A C 1
ATOM 2228 O O . VAL A 1 283 ? -6.576 12.488 16.517 1.00 95.69 283 VAL A O 1
ATOM 2231 N N . TRP A 1 284 ? -5.495 13.715 18.061 1.00 94.62 284 TRP A N 1
ATOM 2232 C CA . TRP A 1 284 ? -5.177 14.845 17.207 1.00 94.62 284 TRP A CA 1
ATOM 2233 C C . TRP A 1 284 ? -3.749 14.728 16.678 1.00 94.62 284 TRP A C 1
ATOM 2235 O O . TRP A 1 284 ? -2.794 14.784 17.459 1.00 94.62 284 TRP A O 1
ATOM 2245 N N . ALA A 1 285 ? -3.606 14.560 15.362 1.00 91.69 285 ALA A N 1
ATOM 2246 C CA . ALA A 1 285 ? -2.314 14.507 14.692 1.00 91.69 285 ALA A CA 1
ATOM 2247 C C . ALA A 1 285 ? -2.329 15.376 13.422 1.00 91.69 285 ALA A C 1
ATOM 2249 O O . ALA A 1 285 ? -2.643 14.848 12.363 1.00 91.69 285 ALA A O 1
ATOM 2250 N N . PRO A 1 286 ? -2.006 16.684 13.486 1.00 85.00 286 PRO A N 1
ATOM 2251 C CA . PRO A 1 286 ? -2.183 17.608 12.354 1.00 85.00 286 PRO A CA 1
ATOM 2252 C C . PRO A 1 286 ? -1.317 17.300 11.123 1.00 85.00 286 PRO A C 1
ATOM 2254 O O . PRO A 1 286 ? -1.696 17.638 10.006 1.00 85.00 286 PRO A O 1
ATOM 2257 N N . GLY A 1 287 ? -0.180 16.614 11.281 1.00 82.31 287 GLY A N 1
ATOM 2258 C CA . GLY A 1 287 ? 0.670 16.258 10.142 1.00 82.31 287 GLY A CA 1
ATOM 2259 C C . GLY A 1 287 ? 1.987 15.584 10.520 1.00 82.31 287 GLY A C 1
ATOM 2260 O O . GLY A 1 287 ? 2.151 15.066 11.627 1.00 82.31 287 GLY A O 1
ATOM 2261 N N . GLU A 1 288 ? 2.955 15.612 9.602 1.00 75.12 288 GLU A N 1
ATOM 2262 C CA . GLU A 1 288 ? 4.226 14.860 9.664 1.00 75.12 288 GLU A CA 1
ATOM 2263 C C . GLU A 1 288 ? 5.202 15.274 10.783 1.00 75.12 288 GLU A C 1
ATOM 2265 O O . GLU A 1 288 ? 6.250 14.650 10.970 1.00 75.12 288 GLU A O 1
ATOM 2270 N N . ARG A 1 289 ? 4.876 16.329 11.535 1.00 81.19 289 ARG A N 1
ATOM 2271 C CA . ARG A 1 289 ? 5.633 16.798 12.711 1.00 81.19 289 ARG A CA 1
ATOM 2272 C C . ARG A 1 289 ? 4.847 16.660 14.015 1.00 81.19 289 ARG A C 1
ATOM 2274 O O . ARG A 1 289 ? 5.250 17.206 15.037 1.00 81.19 289 ARG A O 1
ATOM 2281 N N . SER A 1 290 ? 3.715 15.960 13.983 1.00 85.94 290 SER A N 1
ATOM 2282 C CA . SER A 1 290 ? 2.862 15.814 15.153 1.00 85.94 290 SER A CA 1
ATOM 2283 C C . SER A 1 290 ? 3.523 14.992 16.263 1.00 85.94 290 SER A C 1
ATOM 2285 O O . SER A 1 290 ? 4.167 13.974 16.019 1.00 85.94 290 SER A O 1
ATOM 2287 N N . GLN A 1 291 ? 3.291 15.414 17.504 1.00 92.56 291 GLN A N 1
ATOM 2288 C CA . GLN A 1 291 ? 3.563 14.629 18.710 1.00 92.56 291 GLN A CA 1
ATOM 2289 C C . GLN A 1 291 ? 2.359 13.799 19.180 1.00 92.56 291 GLN A C 1
ATOM 2291 O O . GLN A 1 291 ? 2.445 13.159 20.228 1.00 92.56 291 GLN A O 1
ATOM 2296 N N . SER A 1 292 ? 1.265 13.824 18.408 1.00 93.56 292 SER A N 1
ATOM 2297 C CA . SER A 1 292 ? -0.038 13.206 18.658 1.00 93.56 292 SER A CA 1
ATOM 2298 C C . SER A 1 292 ? -0.611 13.475 20.056 1.00 93.56 292 SER A C 1
ATOM 2300 O O . SER A 1 292 ? -0.125 12.984 21.075 1.00 93.56 292 SER A O 1
ATOM 2302 N N . GLN A 1 293 ? -1.714 14.216 20.115 1.00 95.06 293 GLN A N 1
ATOM 2303 C CA . GLN A 1 293 ? -2.400 14.522 21.371 1.00 95.06 293 GLN A CA 1
ATOM 2304 C C . GLN A 1 293 ? -3.639 13.644 21.535 1.00 95.06 293 GLN A C 1
ATOM 2306 O O . GLN A 1 293 ? -4.480 13.581 20.644 1.00 95.06 293 GLN A O 1
ATOM 2311 N N . MET A 1 294 ? -3.781 12.997 22.686 1.00 97.19 294 MET A N 1
ATOM 2312 C CA . MET A 1 294 ? -5.042 12.391 23.099 1.00 97.19 294 MET A CA 1
ATOM 2313 C C . MET A 1 294 ? -5.985 13.499 23.561 1.00 97.19 294 MET A C 1
ATOM 2315 O O . MET A 1 294 ? -5.647 14.265 24.468 1.00 97.19 294 MET A O 1
ATOM 2319 N N . LYS A 1 295 ? -7.162 13.576 22.942 1.00 97.44 295 LYS A N 1
ATOM 2320 C CA . LYS A 1 295 ? -8.204 14.548 23.271 1.00 97.44 295 LYS A CA 1
ATOM 2321 C C . LYS A 1 295 ? -9.539 13.847 23.489 1.00 97.44 295 LYS A C 1
ATOM 2323 O O . LYS A 1 295 ? -9.799 12.787 22.917 1.00 97.44 295 LYS A O 1
ATOM 2328 N N . ARG A 1 296 ? -10.385 14.455 24.315 1.00 97.38 296 ARG A N 1
ATOM 2329 C CA . ARG A 1 296 ? -11.730 13.980 24.638 1.00 97.38 296 ARG A CA 1
ATOM 2330 C C . ARG A 1 296 ? -12.724 15.125 24.495 1.00 97.38 296 ARG A C 1
ATOM 2332 O O . ARG A 1 296 ? -12.475 16.207 25.012 1.00 97.38 296 ARG A O 1
ATOM 2339 N N . LEU A 1 297 ? -13.827 14.882 23.799 1.00 97.88 297 LEU A N 1
ATOM 2340 C CA . LEU A 1 297 ? -14.920 15.833 23.620 1.00 97.88 297 LEU A CA 1
ATOM 2341 C C . LEU A 1 297 ? -16.133 15.363 24.428 1.00 97.88 297 LEU A C 1
ATOM 2343 O O . LEU A 1 297 ? -16.714 14.318 24.120 1.00 97.88 297 LEU A O 1
ATOM 2347 N N . ASP A 1 298 ? -16.487 16.120 25.460 1.00 97.19 298 ASP A N 1
ATOM 2348 C CA . ASP A 1 298 ? -17.619 15.845 26.345 1.00 97.19 298 ASP A CA 1
ATOM 2349 C C . ASP A 1 298 ? -18.848 16.636 25.904 1.00 97.19 298 ASP A C 1
ATOM 2351 O O . ASP A 1 298 ? -18.704 17.818 25.600 1.00 97.19 298 ASP A O 1
ATOM 2355 N N . PRO A 1 299 ? -20.058 16.054 25.912 1.00 95.25 299 PRO A N 1
ATOM 2356 C CA . PRO A 1 299 ? -21.277 16.848 25.829 1.00 95.25 299 PRO A CA 1
ATOM 2357 C C . PRO A 1 299 ? -21.440 17.687 27.106 1.00 95.25 299 PRO A C 1
ATOM 2359 O O . PRO A 1 299 ? -21.291 17.169 28.213 1.00 95.25 299 PRO A O 1
ATOM 2362 N N . ASP A 1 300 ? -21.790 18.965 26.965 1.00 91.31 300 ASP A N 1
ATOM 2363 C CA . ASP A 1 300 ? -21.975 19.888 28.101 1.00 91.31 300 ASP A CA 1
ATOM 2364 C C . ASP A 1 300 ? -23.383 19.828 28.734 1.00 91.31 300 ASP A C 1
ATOM 2366 O O . ASP A 1 300 ? -23.669 20.513 29.716 1.00 91.31 300 ASP A O 1
ATOM 2370 N N . GLY A 1 301 ? -24.279 19.015 28.162 1.00 86.12 301 GLY A N 1
ATOM 2371 C CA . GLY A 1 301 ? -25.677 18.876 28.584 1.00 86.12 301 GLY A CA 1
ATOM 2372 C C . GLY A 1 301 ? -26.614 19.999 28.119 1.00 86.12 301 GLY A C 1
ATOM 2373 O O . GLY A 1 301 ? -27.818 19.899 28.333 1.00 86.12 301 GLY A O 1
ATOM 2374 N N . LYS A 1 302 ? -26.094 21.034 27.452 1.00 87.75 302 LYS A N 1
ATOM 2375 C CA . LYS A 1 302 ? -26.826 22.197 26.914 1.00 87.75 302 LYS A CA 1
ATOM 2376 C C . LYS A 1 302 ? -26.847 22.227 25.381 1.00 87.75 302 LYS A C 1
ATOM 2378 O O . LYS A 1 302 ? -27.271 23.211 24.785 1.00 87.75 302 LYS A O 1
ATOM 2383 N N . GLY A 1 303 ? -26.402 21.142 24.749 1.00 82.75 303 GLY A N 1
ATOM 2384 C CA . GLY A 1 303 ? -26.311 21.005 23.294 1.00 82.75 303 GLY A CA 1
ATOM 2385 C C . GLY A 1 303 ? -24.942 21.369 22.715 1.00 82.75 303 GLY A C 1
ATOM 2386 O O . GLY A 1 303 ? -24.751 21.196 21.513 1.00 82.75 303 GLY A O 1
ATOM 2387 N N . GLY A 1 304 ? -23.997 21.816 23.545 1.00 91.31 304 GLY A N 1
ATOM 2388 C CA . GLY A 1 304 ? -22.613 22.082 23.175 1.00 91.31 304 GLY A CA 1
ATOM 2389 C C . GLY A 1 304 ? -21.651 20.987 23.638 1.00 91.31 304 GLY A C 1
ATOM 2390 O O . GLY A 1 304 ? -22.044 19.904 24.093 1.00 91.31 304 GLY A O 1
ATOM 2391 N N . TYR A 1 305 ? -20.358 21.280 23.501 1.00 95.81 305 TYR A N 1
ATOM 2392 C CA . TYR A 1 305 ? -19.287 20.346 23.818 1.00 95.81 305 TYR A CA 1
ATOM 2393 C C . TYR A 1 305 ? -18.104 21.037 24.503 1.00 95.81 305 TYR A C 1
ATOM 2395 O O . TYR A 1 305 ? -17.749 22.165 24.172 1.00 95.81 305 TYR A O 1
ATOM 2403 N N . THR A 1 306 ? -17.451 20.329 25.426 1.00 96.69 306 THR A N 1
ATOM 2404 C CA . THR A 1 306 ? -16.207 20.755 26.082 1.00 96.69 306 THR A CA 1
ATOM 2405 C C . THR A 1 306 ? -15.048 19.865 25.643 1.00 96.69 306 THR A C 1
ATOM 2407 O O . THR A 1 306 ? -15.123 18.637 25.716 1.00 96.69 306 THR A O 1
ATOM 2410 N N . LEU A 1 307 ? -13.962 20.483 25.173 1.00 97.50 307 LEU A N 1
ATOM 2411 C CA . LEU A 1 307 ? -12.757 19.784 24.734 1.00 97.50 307 LEU A CA 1
ATOM 2412 C C . LEU A 1 307 ? -11.743 19.661 25.877 1.00 97.50 307 LEU A C 1
ATOM 2414 O O . LEU A 1 307 ? -11.357 20.649 26.495 1.00 97.50 307 LEU A O 1
ATOM 2418 N N . HIS A 1 308 ? -11.239 18.450 26.092 1.00 96.94 308 HIS A N 1
ATOM 2419 C CA . HIS A 1 308 ? -10.216 18.134 27.081 1.00 96.94 308 HIS A CA 1
ATOM 2420 C C . HIS A 1 308 ? -8.959 17.579 26.406 1.00 96.94 308 HIS A C 1
ATOM 2422 O O . HIS A 1 308 ? -9.037 16.687 25.559 1.00 96.94 308 HIS A O 1
ATOM 2428 N N . ASN A 1 309 ? -7.790 18.064 26.826 1.00 96.44 309 ASN A N 1
ATOM 2429 C CA . ASN A 1 309 ? -6.501 17.451 26.506 1.00 96.44 309 ASN A CA 1
ATOM 2430 C C . ASN A 1 309 ? -6.179 16.406 27.577 1.00 96.44 309 ASN A C 1
ATOM 2432 O O . ASN A 1 309 ? -6.166 16.741 28.758 1.00 96.44 309 ASN A O 1
ATOM 2436 N N . GLU A 1 310 ? -5.919 15.160 27.183 1.00 96.62 310 GLU A N 1
ATOM 2437 C CA . GLU A 1 310 ? -5.658 14.084 28.146 1.00 96.62 310 GLU A CA 1
ATOM 2438 C C . GLU A 1 310 ? -4.178 13.710 28.249 1.00 96.62 310 GLU A C 1
ATOM 2440 O O . GLU A 1 310 ? -3.653 13.571 29.348 1.00 96.62 310 GLU A O 1
ATOM 2445 N N . ALA A 1 311 ? -3.496 13.526 27.116 1.00 97.12 311 ALA A N 1
ATOM 2446 C CA . ALA A 1 311 ? -2.099 13.094 27.102 1.00 97.12 311 ALA A CA 1
ATOM 2447 C C . ALA A 1 311 ? -1.391 13.469 25.796 1.00 97.12 311 ALA A C 1
ATOM 2449 O O . ALA A 1 311 ? -2.021 13.635 24.752 1.00 97.12 311 ALA A O 1
ATOM 2450 N N . ASN A 1 312 ? -0.061 13.532 25.834 1.00 97.19 312 ASN A N 1
ATOM 2451 C CA . ASN A 1 312 ? 0.795 13.657 24.655 1.00 97.19 312 ASN A CA 1
ATOM 2452 C C . ASN A 1 312 ? 1.557 12.338 24.454 1.00 97.19 312 ASN A C 1
ATOM 2454 O O . ASN A 1 312 ? 2.297 11.897 25.336 1.00 97.19 312 ASN A O 1
ATOM 2458 N N . LEU A 1 313 ? 1.373 11.688 23.302 1.00 96.44 313 LEU A N 1
ATOM 2459 C CA . LEU A 1 313 ? 1.946 10.361 23.062 1.00 96.44 313 LEU A CA 1
ATOM 2460 C C . LEU A 1 313 ? 3.469 10.395 22.931 1.00 96.44 313 LEU A C 1
ATOM 2462 O O . LEU A 1 313 ? 4.131 9.451 23.359 1.00 96.44 313 LEU A O 1
ATOM 2466 N N . ALA A 1 314 ? 4.036 11.473 22.384 1.00 97.06 314 ALA A N 1
ATOM 2467 C CA . ALA A 1 314 ? 5.484 11.637 22.328 1.00 97.06 314 ALA A CA 1
ATOM 2468 C C . ALA A 1 314 ? 6.097 11.743 23.730 1.00 97.06 314 ALA A C 1
ATOM 2470 O O . ALA A 1 314 ? 7.127 11.127 23.989 1.00 97.06 314 ALA A O 1
ATOM 2471 N N . GLN A 1 315 ? 5.444 12.450 24.657 1.00 97.94 315 GLN A N 1
ATOM 2472 C CA . GLN A 1 315 ? 5.884 12.525 26.054 1.00 97.94 315 GLN A CA 1
ATOM 2473 C C . GLN A 1 315 ? 5.793 11.163 26.749 1.00 97.94 315 GLN A C 1
ATOM 2475 O O . GLN A 1 315 ? 6.762 10.733 27.371 1.00 97.94 315 GLN A O 1
ATOM 2480 N N . LEU A 1 316 ? 4.675 10.446 26.587 1.00 97.81 316 LEU A N 1
ATOM 2481 C CA . LEU A 1 316 ? 4.511 9.095 27.137 1.00 97.81 316 LEU A CA 1
ATOM 2482 C C . LEU A 1 316 ? 5.598 8.134 26.628 1.00 97.81 316 LEU A C 1
ATOM 2484 O O . LEU A 1 316 ? 6.202 7.397 27.407 1.00 97.81 316 LEU A O 1
ATOM 2488 N N . MET A 1 317 ? 5.883 8.170 25.325 1.00 97.75 317 MET A N 1
ATOM 2489 C CA . MET A 1 317 ? 6.942 7.372 24.708 1.00 97.75 317 MET A CA 1
ATOM 2490 C C . MET A 1 317 ? 8.334 7.790 25.193 1.00 97.75 317 MET A C 1
ATOM 2492 O O . MET A 1 317 ? 9.160 6.934 25.500 1.00 97.75 317 MET A O 1
ATOM 2496 N N . SER A 1 318 ? 8.587 9.096 25.306 1.00 97.94 318 SER A N 1
ATOM 2497 C CA . SER A 1 318 ? 9.860 9.648 25.775 1.00 97.94 318 SER A CA 1
ATOM 2498 C C . SER A 1 318 ? 10.166 9.218 27.205 1.00 97.94 318 SER A C 1
ATOM 2500 O O . SER A 1 318 ? 11.300 8.847 27.495 1.00 97.94 318 SER A O 1
ATOM 2502 N N . LEU A 1 319 ? 9.160 9.227 28.085 1.00 97.69 319 LEU A N 1
ATOM 2503 C CA . LEU A 1 319 ? 9.278 8.741 29.461 1.00 97.69 319 LEU A CA 1
ATOM 2504 C C . LEU A 1 319 ? 9.561 7.236 29.498 1.00 97.69 319 LEU A C 1
ATOM 2506 O O . LEU A 1 319 ? 10.438 6.799 30.235 1.00 97.69 319 LEU A O 1
ATOM 2510 N N . LYS A 1 320 ? 8.859 6.447 28.674 1.00 96.94 320 LYS A N 1
ATOM 2511 C CA . LYS A 1 320 ? 9.039 4.989 28.614 1.00 96.94 320 LYS A CA 1
ATOM 2512 C C . LYS A 1 320 ? 10.432 4.584 28.134 1.00 96.94 320 LYS A C 1
ATOM 2514 O O . LYS A 1 320 ? 11.009 3.645 28.671 1.00 96.94 320 LYS A O 1
ATOM 2519 N N . LEU A 1 321 ? 10.943 5.257 27.106 1.00 96.88 321 LEU A N 1
ATOM 2520 C CA . LEU A 1 321 ? 12.194 4.891 26.441 1.00 96.88 321 LEU A CA 1
ATOM 2521 C C . LEU A 1 321 ? 13.414 5.650 26.978 1.00 96.88 321 LEU A C 1
ATOM 2523 O O . LEU A 1 321 ? 14.548 5.278 26.671 1.00 96.88 321 LEU A O 1
ATOM 2527 N N . GLY A 1 322 ? 13.215 6.728 27.741 1.00 97.00 322 GLY A N 1
ATOM 2528 C CA . GLY A 1 322 ? 14.293 7.611 28.189 1.00 97.00 322 GLY A CA 1
ATOM 2529 C C . GLY A 1 322 ? 15.064 8.228 27.016 1.00 97.00 322 GLY A C 1
ATOM 2530 O O . GLY A 1 322 ? 16.293 8.214 27.014 1.00 97.00 322 GLY A O 1
ATOM 2531 N N . VAL A 1 323 ? 14.356 8.676 25.973 1.00 97.12 323 VAL A N 1
ATOM 2532 C CA . VAL A 1 323 ? 14.931 9.298 24.766 1.00 97.12 323 VAL A CA 1
ATOM 2533 C C . VAL A 1 323 ? 13.952 10.309 24.180 1.00 97.12 323 VAL A C 1
ATOM 2535 O O . VAL A 1 323 ? 12.743 10.136 24.294 1.00 97.12 323 VAL A O 1
ATOM 2538 N N . LYS A 1 324 ? 14.454 11.359 23.523 1.00 97.06 324 LYS A N 1
ATOM 2539 C CA . LYS A 1 324 ? 13.604 12.367 22.878 1.00 97.06 324 LYS A CA 1
ATOM 2540 C C . LYS A 1 324 ? 12.812 11.757 21.718 1.00 97.06 324 LYS A C 1
ATOM 2542 O O . LYS A 1 324 ? 13.390 11.125 20.834 1.00 97.06 324 LYS A O 1
ATOM 2547 N N . VAL A 1 325 ? 11.512 12.048 21.679 1.00 97.31 325 VAL A N 1
ATOM 2548 C CA . VAL A 1 325 ? 10.570 11.585 20.648 1.00 97.31 325 VAL A CA 1
ATOM 2549 C C . VAL A 1 325 ? 10.035 12.793 19.869 1.00 97.31 325 VAL A C 1
ATOM 2551 O O . VAL A 1 325 ? 9.132 13.479 20.347 1.00 97.31 325 VAL A O 1
ATOM 2554 N N . PRO A 1 326 ? 10.602 13.135 18.697 1.00 94.88 326 PRO A N 1
ATOM 2555 C CA . PRO A 1 326 ? 10.161 14.306 17.938 1.00 94.88 326 PRO A CA 1
ATOM 2556 C C . PRO A 1 326 ? 8.860 14.096 17.152 1.00 94.88 326 PRO A C 1
ATOM 2558 O O . PRO A 1 326 ? 8.242 15.083 16.763 1.00 94.88 326 PRO A O 1
ATOM 2561 N N . TYR A 1 327 ? 8.448 12.853 16.898 1.00 94.75 327 TYR A N 1
ATOM 2562 C CA . TYR A 1 327 ? 7.235 12.556 16.138 1.00 94.75 327 TYR A CA 1
ATOM 2563 C C . TYR A 1 327 ? 6.577 11.276 16.632 1.00 94.75 327 TYR A C 1
ATOM 2565 O O . TYR A 1 327 ? 7.264 10.285 16.877 1.00 94.75 327 TYR A O 1
ATOM 2573 N N . THR A 1 328 ? 5.250 11.278 16.702 1.00 94.50 328 THR A N 1
ATOM 2574 C CA . THR A 1 328 ? 4.443 10.070 16.879 1.00 94.50 328 THR A CA 1
ATOM 2575 C C . THR A 1 328 ? 3.213 10.117 15.988 1.00 94.50 328 THR A C 1
ATOM 2577 O O . THR A 1 328 ? 2.684 11.187 15.676 1.00 94.50 328 THR A O 1
ATOM 2580 N N . LEU A 1 329 ? 2.719 8.939 15.620 1.00 90.06 329 LEU A N 1
ATOM 2581 C CA . LEU A 1 329 ? 1.439 8.786 14.948 1.00 90.06 329 LEU A CA 1
ATOM 2582 C C . LEU A 1 329 ? 0.646 7.643 15.577 1.00 90.06 329 LEU A C 1
ATOM 2584 O O . LEU A 1 329 ? 1.183 6.606 15.979 1.00 90.06 329 LEU A O 1
ATOM 2588 N N . ARG A 1 330 ? -0.666 7.856 15.669 1.00 82.25 330 ARG A N 1
ATOM 2589 C CA . ARG A 1 330 ? -1.616 6.949 16.304 1.00 82.25 330 ARG A CA 1
ATOM 2590 C C . ARG A 1 330 ? -2.989 7.012 15.620 1.00 82.25 330 ARG A C 1
ATOM 2592 O O . ARG A 1 330 ? -3.241 7.884 14.794 1.00 82.25 330 ARG A O 1
ATOM 2599 N N . GLY A 1 331 ? -3.880 6.083 15.976 1.00 74.12 331 GLY A N 1
ATOM 2600 C CA . GLY A 1 331 ? -5.298 6.123 15.624 1.00 74.12 331 GLY A CA 1
ATOM 2601 C C . GLY A 1 331 ? -5.564 5.486 14.270 1.00 74.12 331 GLY A C 1
ATOM 2602 O O . GLY A 1 331 ? -6.432 5.942 13.538 1.00 74.12 331 GLY A O 1
ATOM 2603 N N . HIS A 1 332 ? -4.784 4.457 13.923 1.00 79.81 332 HIS A N 1
ATOM 2604 C CA . HIS A 1 332 ? -5.036 3.643 12.735 1.00 79.81 332 HIS A CA 1
ATOM 2605 C C . HIS A 1 332 ? -6.422 2.996 12.778 1.00 79.81 332 HIS A C 1
ATOM 2607 O O . HIS A 1 332 ? -7.051 2.884 11.737 1.00 79.81 332 HIS A O 1
ATOM 2613 N N . ASN A 1 333 ? -6.869 2.649 13.989 1.00 85.00 333 ASN A N 1
ATOM 2614 C CA . ASN A 1 333 ? -8.146 2.037 14.324 1.00 85.00 333 ASN A CA 1
ATOM 2615 C C . ASN A 1 333 ? -8.750 2.725 15.559 1.00 85.00 333 ASN A C 1
ATOM 2617 O O . ASN A 1 333 ? -8.119 3.605 16.159 1.00 85.00 333 ASN A O 1
ATOM 2621 N N . MET A 1 334 ? -9.946 2.290 15.964 1.00 90.44 334 MET A N 1
ATOM 2622 C CA . MET A 1 334 ? -10.554 2.687 17.237 1.00 90.44 334 MET A CA 1
ATOM 2623 C C . MET A 1 334 ? -9.647 2.367 18.439 1.00 90.44 334 MET A C 1
ATOM 2625 O O . MET A 1 334 ? -8.825 1.446 18.406 1.00 90.44 334 MET A O 1
ATOM 2629 N N . MET A 1 335 ? -9.826 3.106 19.531 1.00 95.94 335 MET A N 1
ATOM 2630 C CA . MET A 1 335 ? -9.206 2.829 20.824 1.00 95.94 335 MET A CA 1
ATOM 2631 C C . MET A 1 335 ? -9.852 1.553 21.367 1.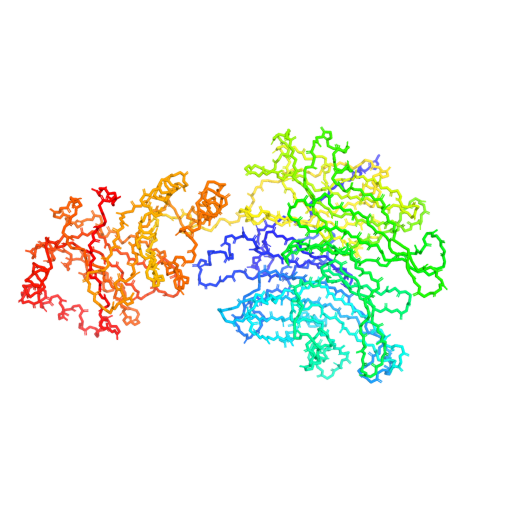00 95.94 335 MET A C 1
ATOM 2633 O O . MET A 1 335 ? -11.015 1.565 21.760 1.00 95.94 335 MET A O 1
ATOM 2637 N N . TYR A 1 336 ? -9.126 0.436 21.333 1.00 96.56 336 TYR A N 1
ATOM 2638 C CA . TYR A 1 336 ? -9.748 -0.878 21.478 1.00 96.56 336 TYR A CA 1
ATOM 2639 C C . TYR A 1 336 ? -10.187 -1.134 22.932 1.00 96.56 336 TYR A C 1
ATOM 2641 O O . TYR A 1 336 ? -9.330 -1.133 23.818 1.00 96.56 336 TYR A O 1
ATOM 2649 N N . PRO A 1 337 ? -11.487 -1.331 23.212 1.00 96.38 337 PRO A N 1
ATOM 2650 C CA . PRO A 1 337 ? -11.984 -1.480 24.572 1.00 96.38 337 PRO A CA 1
ATOM 2651 C C . PRO A 1 337 ? -11.708 -2.889 25.113 1.00 96.38 337 PRO A C 1
ATOM 2653 O O . PRO A 1 337 ? -11.939 -3.888 24.434 1.00 96.38 337 PRO A O 1
ATOM 2656 N N . VAL A 1 338 ? -11.243 -2.970 26.357 1.00 96.06 338 VAL A N 1
ATOM 2657 C CA . VAL A 1 338 ? -10.951 -4.220 27.072 1.00 96.06 338 VAL A CA 1
ATOM 2658 C C . VAL A 1 338 ? -11.441 -4.102 28.511 1.00 96.06 338 VAL A C 1
ATOM 2660 O O . VAL A 1 338 ? -11.234 -3.079 29.161 1.00 96.06 338 VAL A O 1
ATOM 2663 N N . THR A 1 339 ? -12.068 -5.150 29.039 1.00 95.94 339 THR A N 1
ATOM 2664 C CA . THR A 1 339 ? -12.393 -5.222 30.468 1.00 95.94 339 THR A CA 1
ATOM 2665 C C . THR A 1 339 ? -11.143 -5.606 31.251 1.00 95.94 339 THR A C 1
ATOM 2667 O O . THR A 1 339 ? -10.567 -6.669 31.034 1.00 95.94 339 THR A O 1
ATOM 2670 N N . HIS A 1 340 ? -10.711 -4.742 32.166 1.00 94.94 340 HIS A N 1
ATOM 2671 C CA . HIS A 1 340 ? -9.543 -4.993 33.000 1.00 94.94 340 HIS A CA 1
ATOM 2672 C C . HIS A 1 340 ? -9.802 -6.192 33.932 1.00 94.94 340 HIS A C 1
ATOM 2674 O O . HIS A 1 340 ? -10.745 -6.134 34.723 1.00 94.94 340 HIS A O 1
ATOM 2680 N N . PRO A 1 341 ? -8.963 -7.245 33.920 1.00 93.00 341 PRO A N 1
ATOM 2681 C CA . PRO A 1 341 ? -9.291 -8.521 34.562 1.00 93.00 341 PRO A CA 1
ATOM 2682 C C . PRO A 1 341 ? -9.364 -8.440 36.094 1.00 93.00 341 PRO A C 1
ATOM 2684 O O . PRO A 1 341 ? -10.123 -9.181 36.699 1.00 93.00 341 PRO A O 1
ATOM 2687 N N . VAL A 1 342 ? -8.622 -7.516 36.720 1.00 92.50 342 VAL A N 1
ATOM 2688 C CA . VAL A 1 342 ? -8.668 -7.311 38.184 1.00 92.50 342 VAL A CA 1
ATOM 2689 C C . VAL A 1 342 ? -9.786 -6.358 38.625 1.00 92.50 342 VAL A C 1
ATOM 2691 O O . VAL A 1 342 ? -10.498 -6.640 39.578 1.00 92.50 342 VAL A O 1
ATOM 2694 N N . THR A 1 343 ? -9.950 -5.208 37.961 1.00 94.00 343 THR A N 1
ATOM 2695 C CA . THR A 1 343 ? -10.868 -4.152 38.428 1.00 94.00 343 THR A CA 1
ATOM 2696 C C . THR A 1 343 ? -12.269 -4.241 37.825 1.00 94.00 343 THR A C 1
ATOM 2698 O O . THR A 1 343 ? -13.158 -3.515 38.262 1.00 94.00 343 THR A O 1
ATOM 2701 N N . GLY A 1 344 ? -12.465 -5.038 36.769 1.00 94.56 344 GLY A N 1
ATOM 2702 C CA . GLY A 1 344 ? -13.712 -5.102 36.001 1.00 94.56 344 GLY A CA 1
ATOM 2703 C C . GLY A 1 344 ? -14.043 -3.827 35.211 1.00 94.56 344 GLY A C 1
ATOM 2704 O O . GLY A 1 344 ? -15.059 -3.777 34.522 1.00 94.56 344 GLY A O 1
ATOM 2705 N N . LYS A 1 345 ? -13.206 -2.783 35.286 1.00 94.81 345 LYS A N 1
ATOM 2706 C CA . LYS A 1 345 ? -13.428 -1.509 34.590 1.00 94.81 345 LYS A CA 1
ATOM 2707 C C . LYS A 1 345 ? -12.988 -1.598 33.134 1.00 94.81 345 LYS A C 1
ATOM 2709 O O . LYS A 1 345 ? -12.018 -2.278 32.803 1.00 94.81 345 LYS A O 1
ATOM 2714 N N . LEU A 1 346 ? -13.671 -0.850 32.270 1.00 95.56 346 LEU A N 1
ATOM 2715 C CA . LEU A 1 346 ? -13.282 -0.723 30.871 1.00 95.56 346 LEU A CA 1
ATOM 2716 C C . LEU A 1 346 ? -12.009 0.126 30.747 1.00 95.56 346 LEU A C 1
ATOM 2718 O O . LEU A 1 346 ? -11.948 1.250 31.253 1.00 95.56 346 LEU A O 1
ATOM 2722 N N . VAL A 1 347 ? -11.013 -0.404 30.048 1.00 97.00 347 VAL A N 1
ATOM 2723 C CA . VAL A 1 347 ? -9.789 0.292 29.642 1.00 97.00 347 VAL A CA 1
ATOM 2724 C C . VAL A 1 347 ? -9.682 0.282 28.125 1.00 97.00 347 VAL A C 1
ATOM 2726 O O . VAL A 1 347 ? -10.330 -0.520 27.457 1.00 97.00 347 VAL A O 1
ATOM 2729 N N . HIS A 1 348 ? -8.875 1.180 27.569 1.00 97.56 348 HIS A N 1
ATOM 2730 C CA . HIS A 1 348 ? -8.729 1.296 26.121 1.00 97.56 348 HIS A CA 1
ATOM 2731 C C . HIS A 1 348 ? -7.279 1.109 25.694 1.00 97.56 348 HIS A C 1
ATOM 2733 O O . HIS A 1 348 ? -6.381 1.767 26.225 1.00 97.56 348 HIS A O 1
ATOM 2739 N N . VAL A 1 349 ? -7.070 0.233 24.710 1.00 97.19 349 VAL A N 1
ATOM 2740 C CA . VAL A 1 349 ? -5.761 -0.135 24.177 1.00 97.19 349 VAL A CA 1
ATOM 2741 C C . VAL A 1 349 ? -5.379 0.732 22.976 1.00 97.19 349 VAL A C 1
ATOM 2743 O O . VAL A 1 349 ? -6.141 1.046 22.057 1.00 97.19 349 VAL A O 1
ATOM 2746 N N . ILE A 1 350 ? -4.146 1.187 23.116 1.00 96.75 350 ILE A N 1
ATOM 2747 C CA . ILE A 1 350 ? -3.503 2.401 22.664 1.00 96.75 350 ILE A CA 1
ATOM 2748 C C . ILE A 1 350 ? -2.515 2.343 21.491 1.00 96.75 350 ILE A C 1
ATOM 2750 O O . ILE A 1 350 ? -1.473 2.953 21.647 1.00 96.75 350 ILE A O 1
ATOM 2754 N N . GLY A 1 351 ? -2.645 1.558 20.414 1.00 95.44 351 GLY A N 1
ATOM 2755 C CA . GLY A 1 351 ? -1.479 1.337 19.514 1.00 95.44 351 GLY A CA 1
ATOM 2756 C C . GLY A 1 351 ? -0.877 2.600 18.873 1.00 95.44 351 GLY A C 1
ATOM 2757 O O . GLY A 1 351 ? -1.642 3.391 18.323 1.00 95.44 351 GLY A O 1
ATOM 2758 N N . PHE A 1 352 ? 0.442 2.819 18.955 1.00 94.88 352 PHE A N 1
ATOM 2759 C CA . PHE A 1 352 ? 1.134 3.960 18.328 1.00 94.88 352 PHE A CA 1
ATOM 2760 C C . PHE A 1 352 ? 2.584 3.639 17.963 1.00 94.88 352 PHE A C 1
ATOM 2762 O O . PHE A 1 352 ? 3.128 2.601 18.321 1.00 94.88 352 PHE A O 1
ATOM 2769 N N . TYR A 1 353 ? 3.220 4.541 17.226 1.00 94.12 353 TYR A N 1
ATOM 2770 C CA . TYR A 1 353 ? 4.653 4.492 16.959 1.00 94.12 353 TYR A CA 1
ATOM 2771 C C . TYR A 1 353 ? 5.221 5.901 16.859 1.00 94.12 353 TYR A C 1
ATOM 2773 O O . TYR A 1 353 ? 4.472 6.880 16.798 1.00 94.12 353 TYR A O 1
ATOM 2781 N N . GLY A 1 354 ? 6.545 6.005 16.856 1.00 94.69 354 GLY A N 1
ATOM 2782 C CA . GLY A 1 354 ? 7.214 7.291 16.807 1.00 94.69 354 GLY A CA 1
ATOM 2783 C C . GLY A 1 354 ? 8.668 7.198 16.397 1.00 94.69 354 GLY A C 1
ATOM 2784 O O . GLY A 1 354 ? 9.285 6.129 16.440 1.00 94.69 354 GLY A O 1
ATOM 2785 N N . SER A 1 355 ? 9.196 8.337 15.966 1.00 95.38 355 SER A N 1
ATOM 2786 C CA . SER A 1 355 ? 10.625 8.492 15.751 1.00 95.38 355 SER A CA 1
ATOM 2787 C C . SER A 1 355 ? 11.328 8.859 17.046 1.00 95.38 355 SER A C 1
ATOM 2789 O O . SER A 1 355 ? 10.734 9.468 17.934 1.00 95.38 355 SER A O 1
ATOM 2791 N N . ILE A 1 356 ? 12.598 8.489 17.150 1.00 96.19 356 ILE A N 1
ATOM 2792 C CA . ILE A 1 356 ? 13.448 8.779 18.303 1.00 96.19 356 ILE A CA 1
ATOM 2793 C C . ILE A 1 356 ? 14.711 9.518 17.858 1.00 96.19 356 ILE A C 1
ATOM 2795 O O . ILE A 1 356 ? 15.157 9.402 16.717 1.00 96.19 356 ILE A O 1
ATOM 2799 N N . SER A 1 357 ? 15.262 10.330 18.757 1.00 95.19 357 SER A N 1
ATOM 2800 C CA . SER A 1 357 ? 16.490 11.097 18.543 1.00 95.19 357 SER A CA 1
ATOM 2801 C C . SER A 1 357 ? 17.537 10.673 19.571 1.00 95.19 357 SER A C 1
ATOM 2803 O O . SER A 1 357 ? 17.441 11.062 20.734 1.00 95.19 357 SER A O 1
ATOM 2805 N N . GLY A 1 358 ? 18.533 9.900 19.133 1.00 92.00 358 GLY A N 1
ATOM 2806 C CA . GLY A 1 358 ? 19.466 9.169 20.002 1.00 92.00 358 GLY A CA 1
ATOM 2807 C C . GLY A 1 358 ? 19.069 7.696 20.152 1.00 92.00 358 GLY A C 1
ATOM 2808 O O . GLY A 1 358 ? 18.033 7.295 19.627 1.00 92.00 358 GLY A O 1
ATOM 2809 N N . LYS A 1 359 ? 19.892 6.896 20.845 1.00 93.88 359 LYS A N 1
ATOM 2810 C CA . LYS A 1 359 ? 19.710 5.435 21.000 1.00 93.88 359 LYS A CA 1
ATOM 2811 C C . LYS A 1 359 ? 19.483 4.717 19.660 1.00 93.88 359 LYS A C 1
ATOM 2813 O O . LYS A 1 359 ? 18.426 4.141 19.410 1.00 93.88 359 LYS A O 1
ATOM 2818 N N . SER A 1 360 ? 20.456 4.824 18.752 1.00 93.38 360 SER A N 1
ATOM 2819 C CA . SER A 1 360 ? 20.373 4.233 17.406 1.00 93.38 360 SER A CA 1
ATOM 2820 C C . SER A 1 360 ? 20.239 2.708 17.417 1.00 93.38 360 SER A C 1
ATOM 2822 O O . SER A 1 360 ? 19.709 2.139 16.471 1.00 93.38 360 SER A O 1
ATOM 2824 N N . ASP A 1 361 ? 20.669 2.059 18.495 1.00 94.44 361 ASP A N 1
ATOM 2825 C CA . ASP A 1 361 ? 20.471 0.640 18.786 1.00 94.44 361 ASP A CA 1
ATOM 2826 C C . ASP A 1 361 ? 18.990 0.244 18.914 1.00 94.44 361 ASP A C 1
ATOM 2828 O O . ASP A 1 361 ? 18.624 -0.883 18.588 1.00 94.44 361 ASP A O 1
ATOM 2832 N N . LEU A 1 362 ? 18.123 1.185 19.302 1.00 95.69 362 LEU A N 1
ATOM 2833 C CA . LEU A 1 362 ? 16.677 0.985 19.425 1.00 95.69 362 LEU A CA 1
ATOM 2834 C C . LEU A 1 362 ? 15.895 1.333 18.150 1.00 95.69 362 LEU A C 1
ATOM 2836 O O . LEU A 1 362 ? 14.671 1.172 18.104 1.00 95.69 362 LEU A O 1
ATOM 2840 N N . MET A 1 363 ? 16.566 1.862 17.126 1.00 95.12 363 MET A N 1
ATOM 2841 C CA . MET A 1 363 ? 15.922 2.234 15.871 1.00 95.12 363 MET A CA 1
ATOM 2842 C C . MET A 1 363 ? 15.794 1.023 14.951 1.00 95.12 363 MET A C 1
ATOM 2844 O O . MET A 1 363 ? 16.672 0.162 14.889 1.00 95.12 363 MET A O 1
ATOM 2848 N N . TRP A 1 364 ? 14.728 1.001 14.156 1.00 93.44 364 TRP A N 1
ATOM 2849 C CA . TRP A 1 364 ? 14.706 0.175 12.957 1.00 93.44 364 TRP A CA 1
ATOM 2850 C C . TRP A 1 364 ? 15.867 0.597 12.047 1.00 93.44 364 TRP A C 1
ATOM 2852 O O . TRP A 1 364 ? 16.002 1.777 11.713 1.00 93.44 364 TRP A O 1
ATOM 2862 N N . GLN A 1 365 ? 16.723 -0.351 11.665 1.00 88.88 365 GLN A N 1
ATOM 2863 C CA . GLN A 1 365 ? 17.937 -0.083 10.899 1.00 88.88 365 GLN A CA 1
ATOM 2864 C C . GLN A 1 365 ? 17.680 0.796 9.660 1.00 88.88 365 GLN A C 1
ATOM 2866 O O . GLN A 1 365 ? 16.794 0.547 8.841 1.00 88.88 365 GLN A O 1
ATOM 2871 N N . GLY A 1 366 ? 18.470 1.866 9.530 1.00 85.56 366 GLY A N 1
ATOM 2872 C CA . GLY A 1 366 ? 18.349 2.843 8.444 1.00 85.56 366 GLY A CA 1
ATOM 2873 C C . GLY A 1 366 ? 17.127 3.766 8.548 1.00 85.56 366 GLY A C 1
ATOM 2874 O O . GLY A 1 366 ? 16.902 4.576 7.648 1.00 85.56 366 GLY A O 1
ATOM 2875 N N . SER A 1 367 ? 16.328 3.661 9.606 1.00 89.19 367 SER A N 1
ATOM 2876 C CA . SER A 1 367 ? 15.153 4.481 9.890 1.00 89.19 367 SER A CA 1
ATOM 2877 C C . SER A 1 367 ? 15.383 5.380 11.110 1.00 89.19 367 SER A C 1
ATOM 2879 O O . SER A 1 367 ? 16.363 5.242 11.831 1.00 89.19 367 SER A O 1
ATOM 2881 N N . ARG A 1 368 ? 14.455 6.314 11.343 1.00 91.75 368 ARG A N 1
ATOM 2882 C CA . ARG A 1 368 ? 14.380 7.121 12.577 1.00 91.75 368 ARG A CA 1
ATOM 2883 C C . ARG A 1 368 ? 13.374 6.569 13.589 1.00 91.75 368 ARG A C 1
ATOM 2885 O O . ARG A 1 368 ? 13.200 7.152 14.654 1.00 91.75 368 ARG A O 1
ATOM 2892 N N . PHE A 1 369 ? 12.626 5.538 13.205 1.00 94.56 369 PHE A N 1
ATOM 2893 C CA . PHE A 1 369 ? 11.520 4.983 13.978 1.00 94.56 369 PHE A CA 1
ATOM 2894 C C . PHE A 1 369 ? 12.010 3.936 14.976 1.00 94.56 369 PHE A C 1
ATOM 2896 O O . PHE A 1 369 ? 12.935 3.183 14.678 1.00 94.56 369 PHE A O 1
ATOM 2903 N N . TYR A 1 370 ? 11.386 3.902 16.152 1.00 96.50 370 TYR A N 1
ATOM 2904 C CA . TYR A 1 370 ? 11.625 2.861 17.151 1.00 96.50 370 TYR A CA 1
ATOM 2905 C C . TYR A 1 370 ? 11.265 1.474 16.593 1.00 96.50 370 TYR A C 1
ATOM 2907 O O . TYR A 1 370 ? 10.216 1.330 15.964 1.00 96.50 370 TYR A O 1
ATOM 2915 N N . GLY A 1 371 ? 12.123 0.472 16.818 1.00 96.00 371 GLY A N 1
ATOM 2916 C CA . GLY A 1 371 ? 11.954 -0.889 16.286 1.00 96.00 371 GLY A CA 1
ATOM 2917 C C . GLY A 1 371 ? 10.864 -1.723 16.976 1.00 96.00 371 GLY A C 1
ATOM 2918 O O . GLY A 1 371 ? 10.370 -2.698 16.407 1.00 96.00 371 GLY A O 1
ATOM 2919 N N . GLY A 1 372 ? 10.457 -1.331 18.185 1.00 96.06 372 GLY A N 1
ATOM 2920 C CA . GLY A 1 372 ? 9.464 -2.046 18.984 1.00 96.06 372 GLY A CA 1
ATOM 2921 C C . GLY A 1 372 ? 8.009 -1.675 18.699 1.00 96.06 372 GLY A C 1
ATOM 2922 O O . GLY A 1 372 ? 7.686 -0.806 17.881 1.00 96.06 372 GLY A O 1
ATOM 2923 N N . ALA A 1 373 ? 7.100 -2.334 19.415 1.00 96.56 373 ALA A N 1
ATOM 2924 C CA . ALA A 1 373 ? 5.657 -2.180 19.245 1.00 96.56 373 ALA A CA 1
ATOM 2925 C C . ALA A 1 373 ? 4.981 -1.677 20.527 1.00 96.56 373 ALA A C 1
ATOM 2927 O O . ALA A 1 373 ? 4.379 -2.437 21.290 1.00 96.56 373 ALA A O 1
ATOM 2928 N N . LEU A 1 374 ? 5.060 -0.360 20.736 1.00 96.88 374 LEU A N 1
ATOM 2929 C CA . LEU A 1 374 ? 4.459 0.314 21.884 1.00 96.88 374 LEU A CA 1
ATOM 2930 C C . LEU A 1 374 ? 2.951 0.517 21.729 1.00 96.88 374 LEU A C 1
ATOM 2932 O O . LEU A 1 374 ? 2.436 0.900 20.677 1.00 96.88 374 LEU A O 1
ATOM 2936 N N . PHE A 1 375 ? 2.239 0.359 22.834 1.00 97.31 375 PHE A N 1
ATOM 2937 C CA . PHE A 1 375 ? 0.855 0.781 22.960 1.00 97.31 375 PHE A CA 1
ATOM 2938 C C . PHE A 1 375 ? 0.622 1.385 24.338 1.00 97.31 375 PHE A C 1
ATOM 2940 O O . PHE A 1 375 ? 1.234 0.995 25.330 1.00 97.31 375 PHE A O 1
ATOM 2947 N N . ALA A 1 376 ? -0.285 2.351 24.408 1.00 97.44 376 ALA A N 1
ATOM 2948 C CA . ALA A 1 376 ? -0.747 2.865 25.688 1.00 97.44 376 ALA A CA 1
ATOM 2949 C C . ALA A 1 376 ? -1.983 2.102 26.197 1.00 97.44 376 ALA A C 1
ATOM 2951 O O . ALA A 1 376 ? -2.697 1.444 25.444 1.00 97.44 376 ALA A O 1
ATOM 2952 N N . VAL A 1 377 ? -2.256 2.194 27.489 1.00 97.69 377 VAL A N 1
ATOM 2953 C CA . VAL A 1 377 ? -3.516 1.752 28.088 1.00 97.69 377 VAL A CA 1
ATOM 2954 C C . VAL A 1 377 ? -4.098 2.942 28.826 1.00 97.69 377 VAL A C 1
ATOM 2956 O O . VAL A 1 377 ? -3.478 3.451 29.762 1.00 97.69 377 VAL A O 1
ATOM 2959 N N . ARG A 1 378 ? -5.273 3.394 28.378 1.00 97.44 378 ARG A N 1
ATOM 2960 C CA . ARG A 1 378 ? -6.054 4.437 29.046 1.00 97.44 378 ARG A CA 1
ATOM 2961 C C . ARG A 1 378 ? -7.010 3.789 30.038 1.00 97.44 378 ARG A C 1
ATOM 2963 O O . ARG A 1 378 ? -7.881 3.013 29.635 1.00 97.44 378 ARG A O 1
ATOM 2970 N N . SER A 1 379 ? -6.886 4.135 31.310 1.00 95.75 379 SER A N 1
ATOM 2971 C CA . SER A 1 379 ? -7.816 3.720 32.357 1.00 95.75 379 SER A CA 1
ATOM 2972 C C . SER A 1 379 ? -9.146 4.484 32.285 1.00 95.75 379 SER A C 1
ATOM 2974 O O . SER A 1 379 ? -9.292 5.473 31.561 1.00 95.75 379 SER A O 1
ATOM 2976 N N . ALA A 1 380 ? -10.150 4.027 33.036 1.00 91.06 380 ALA A N 1
ATOM 2977 C CA . ALA A 1 380 ? -11.458 4.682 33.083 1.00 91.06 380 ALA A CA 1
ATOM 2978 C C . ALA A 1 380 ? -11.384 6.132 33.609 1.00 91.06 380 ALA A C 1
ATOM 2980 O O . ALA A 1 380 ? -12.091 6.994 33.096 1.00 91.06 380 ALA A O 1
ATOM 2981 N N . ASP A 1 381 ? -10.485 6.407 34.561 1.00 90.31 381 ASP A N 1
ATOM 2982 C CA . ASP A 1 381 ? -10.207 7.735 35.135 1.00 90.31 381 ASP A CA 1
ATOM 2983 C C . ASP A 1 381 ? -9.289 8.610 34.258 1.00 90.31 381 ASP A C 1
ATOM 2985 O O . ASP A 1 381 ? -8.885 9.689 34.676 1.00 90.31 381 ASP A O 1
ATOM 2989 N N . GLY A 1 382 ? -8.959 8.173 33.036 1.00 93.81 382 GLY A N 1
ATOM 2990 C CA . GLY A 1 382 ? -8.203 8.982 32.073 1.00 93.81 382 GLY A CA 1
ATOM 2991 C C . GLY A 1 382 ? -6.690 9.005 32.291 1.00 93.81 382 GLY A C 1
ATOM 2992 O O . GLY A 1 382 ? -6.008 9.825 31.683 1.00 93.81 382 GLY A O 1
ATOM 2993 N N . LYS A 1 383 ? -6.142 8.101 33.111 1.00 95.75 383 LYS A N 1
ATOM 2994 C CA . LYS A 1 383 ? -4.691 7.919 33.253 1.00 95.75 383 LYS A CA 1
ATOM 2995 C C . LYS A 1 383 ? -4.150 7.010 32.157 1.00 95.75 383 LYS A C 1
ATOM 2997 O O . LYS A 1 383 ? -4.857 6.152 31.628 1.00 95.75 383 LYS A O 1
ATOM 3002 N N . TYR A 1 384 ? -2.874 7.190 31.833 1.00 97.88 384 TYR A N 1
ATOM 3003 C CA . TYR A 1 384 ? -2.198 6.467 30.762 1.00 97.88 384 TYR A CA 1
ATOM 3004 C C . TYR A 1 384 ? -0.982 5.714 31.296 1.00 97.88 384 TYR A C 1
ATOM 3006 O O . TYR A 1 384 ? -0.190 6.252 32.065 1.00 97.88 384 TYR A O 1
ATOM 3014 N N . SER A 1 385 ? -0.814 4.477 30.837 1.00 97.31 385 SER A N 1
ATOM 3015 C CA . SER A 1 385 ? 0.410 3.681 30.995 1.00 97.31 385 SER A CA 1
ATOM 3016 C C . SER A 1 385 ? 0.900 3.213 29.625 1.00 97.31 385 SER A C 1
ATOM 3018 O O . SER A 1 385 ? 0.101 3.143 28.692 1.00 97.31 385 SER A O 1
ATOM 3020 N N . VAL A 1 386 ? 2.198 2.928 29.477 1.00 97.75 386 VAL A N 1
ATOM 3021 C CA . VAL A 1 386 ? 2.799 2.488 28.204 1.00 97.75 386 VAL A CA 1
ATOM 3022 C C . VAL A 1 386 ? 3.415 1.101 28.349 1.00 97.75 386 VAL A C 1
ATOM 3024 O O . VAL A 1 386 ? 4.291 0.866 29.191 1.00 97.75 386 VAL A O 1
ATOM 3027 N N . HIS A 1 387 ? 2.987 0.215 27.459 1.00 97.12 387 HIS A N 1
ATOM 3028 C CA . HIS A 1 387 ? 3.354 -1.193 27.387 1.00 97.12 387 HIS A CA 1
ATOM 3029 C C . HIS A 1 387 ? 3.877 -1.527 25.992 1.00 97.12 387 HIS A C 1
ATOM 3031 O O . HIS A 1 387 ? 3.799 -0.711 25.071 1.00 97.12 387 HIS A O 1
ATOM 3037 N N . GLU A 1 388 ? 4.436 -2.723 25.846 1.00 96.06 388 GLU A N 1
ATOM 3038 C CA . GLU A 1 388 ? 5.087 -3.139 24.611 1.00 96.06 388 GLU A CA 1
ATOM 3039 C C . GLU A 1 388 ? 4.787 -4.597 24.293 1.00 96.06 388 GLU A C 1
ATOM 3041 O O . GLU A 1 388 ? 4.889 -5.469 25.162 1.00 96.06 388 GLU A O 1
ATOM 3046 N N . VAL A 1 389 ? 4.416 -4.855 23.039 1.00 97.44 389 VAL A N 1
ATOM 3047 C CA . VAL A 1 389 ? 4.246 -6.218 22.534 1.00 97.44 389 VAL A CA 1
ATOM 3048 C C . VAL A 1 389 ? 5.601 -6.909 22.574 1.00 97.44 389 VAL A C 1
ATOM 3050 O O . VAL A 1 389 ? 6.582 -6.376 22.069 1.00 97.44 389 VAL A O 1
ATOM 3053 N N . ASN A 1 390 ? 5.645 -8.102 23.161 1.00 96.62 390 ASN A N 1
ATOM 3054 C CA . ASN A 1 390 ? 6.864 -8.900 23.285 1.00 96.62 390 ASN A CA 1
ATOM 3055 C C . ASN A 1 390 ? 8.001 -8.258 24.123 1.00 96.62 390 ASN A C 1
ATOM 3057 O O . ASN A 1 390 ? 9.159 -8.690 24.066 1.00 96.62 390 ASN A O 1
ATOM 3061 N N . GLY A 1 391 ? 7.673 -7.269 24.962 1.00 94.44 391 GLY A N 1
ATOM 3062 C CA . GLY A 1 391 ? 8.631 -6.556 25.814 1.00 94.44 391 GLY A CA 1
ATOM 3063 C C . GLY A 1 391 ? 9.561 -5.606 25.040 1.00 94.44 391 GLY A C 1
ATOM 3064 O O . GLY A 1 391 ? 9.428 -5.487 23.829 1.00 94.44 391 GLY A O 1
ATOM 3065 N N . PRO A 1 392 ? 10.517 -4.943 25.724 1.00 94.25 392 PRO A N 1
ATOM 3066 C CA . PRO A 1 392 ? 11.374 -3.924 25.114 1.00 94.25 392 PRO A CA 1
ATOM 3067 C C . PRO A 1 392 ? 12.157 -4.439 23.913 1.00 94.25 392 PRO A C 1
ATOM 3069 O O . PRO A 1 392 ? 12.779 -5.501 24.018 1.00 94.25 392 PRO A O 1
ATOM 3072 N N . TYR A 1 393 ? 12.145 -3.689 22.812 1.00 95.56 393 TYR A N 1
ATOM 3073 C CA . TYR A 1 393 ? 12.968 -3.969 21.636 1.00 95.56 393 TYR A CA 1
ATOM 3074 C C . TYR A 1 393 ? 14.473 -3.867 21.926 1.00 95.56 393 TYR A C 1
ATOM 3076 O O . TYR A 1 393 ? 14.922 -2.985 22.660 1.00 95.56 393 TYR A O 1
ATOM 3084 N N . ALA A 1 394 ? 15.227 -4.760 21.291 1.00 92.25 394 ALA A N 1
ATOM 3085 C CA . ALA A 1 394 ? 16.681 -4.791 21.196 1.00 92.25 394 ALA A CA 1
ATOM 3086 C C . ALA A 1 394 ? 17.051 -5.389 19.824 1.00 92.25 394 ALA A C 1
ATOM 3088 O O . ALA A 1 394 ? 16.198 -5.987 19.170 1.00 92.25 394 ALA A O 1
ATOM 3089 N N . GLN A 1 395 ? 18.293 -5.216 19.364 1.00 87.69 395 GLN A N 1
ATOM 3090 C CA . GLN A 1 395 ? 18.703 -5.614 18.005 1.00 87.69 395 GLN A CA 1
ATOM 3091 C C . GLN A 1 395 ? 18.598 -7.123 17.724 1.00 87.69 395 GLN A C 1
ATOM 3093 O O . GLN A 1 395 ? 18.493 -7.521 16.569 1.00 87.69 395 GLN A O 1
ATOM 3098 N N . ASP A 1 396 ? 18.627 -7.951 18.765 1.00 86.88 396 ASP A N 1
ATOM 3099 C CA . ASP A 1 396 ? 18.473 -9.406 18.713 1.00 86.88 396 ASP A CA 1
ATOM 3100 C C . ASP A 1 396 ? 17.004 -9.865 18.741 1.00 86.88 396 ASP A C 1
ATOM 3102 O O . ASP A 1 396 ? 16.721 -11.059 18.638 1.00 86.88 396 ASP A O 1
ATOM 3106 N N . LYS A 1 397 ? 16.052 -8.933 18.872 1.00 91.00 397 LYS A N 1
ATOM 3107 C CA . LYS A 1 397 ? 14.616 -9.220 18.862 1.00 91.00 397 LYS A CA 1
ATOM 3108 C C . LYS A 1 397 ? 13.983 -8.970 17.503 1.00 91.00 397 LYS A C 1
ATOM 3110 O O . LYS A 1 397 ? 14.411 -8.115 16.733 1.00 91.00 397 LYS A O 1
ATOM 3115 N N . THR A 1 398 ? 12.870 -9.665 17.267 1.00 91.19 398 THR A N 1
ATOM 3116 C CA . THR A 1 398 ? 11.995 -9.433 16.116 1.00 91.19 398 THR A CA 1
ATOM 3117 C C . THR A 1 398 ? 11.610 -7.958 16.018 1.00 91.19 398 THR A C 1
ATOM 3119 O O . THR A 1 398 ? 11.109 -7.361 16.975 1.00 91.19 398 THR A O 1
ATOM 3122 N N . LEU A 1 399 ? 11.826 -7.382 14.839 1.00 93.81 399 LEU A N 1
ATOM 3123 C CA . LEU A 1 399 ? 11.361 -6.048 14.490 1.00 93.81 399 LEU A CA 1
ATOM 3124 C C . LEU A 1 399 ? 9.831 -6.050 14.407 1.00 93.81 399 LEU A C 1
ATOM 3126 O O . LEU A 1 399 ? 9.263 -6.823 13.641 1.00 93.81 399 LEU A O 1
ATOM 3130 N N . LEU A 1 400 ? 9.164 -5.173 15.162 1.00 94.81 400 LEU A N 1
ATOM 3131 C CA . LEU A 1 400 ? 7.699 -5.107 15.170 1.00 94.81 400 LEU A CA 1
ATOM 3132 C C . LEU A 1 400 ? 7.169 -3.776 14.620 1.00 94.81 400 LEU A C 1
ATOM 3134 O O . LEU A 1 400 ? 6.253 -3.780 13.812 1.00 94.81 400 LEU A O 1
ATOM 3138 N N . VAL A 1 401 ? 7.734 -2.632 15.012 1.00 93.12 401 VAL A N 1
ATOM 3139 C CA . VAL A 1 401 ? 7.366 -1.289 14.507 1.00 93.12 401 VAL A CA 1
ATOM 3140 C C . VAL A 1 401 ? 5.845 -1.053 14.418 1.00 93.12 401 VAL A C 1
ATOM 3142 O O . VAL A 1 401 ? 5.218 -1.247 13.386 1.00 93.12 401 VAL A O 1
ATOM 3145 N N . SER A 1 402 ? 5.246 -0.499 15.474 1.00 91.62 402 SER A N 1
ATOM 3146 C CA . SER A 1 402 ? 3.818 -0.110 15.528 1.00 91.62 402 SER A CA 1
ATOM 3147 C C . SER A 1 402 ? 2.802 -1.265 15.622 1.00 91.62 402 SER A C 1
ATOM 3149 O O . SER A 1 402 ? 2.535 -1.949 14.634 1.00 91.62 402 SER A O 1
ATOM 3151 N N . PRO A 1 403 ? 2.106 -1.429 16.763 1.00 95.31 403 PRO A N 1
ATOM 3152 C CA . PRO A 1 403 ? 0.877 -2.210 16.826 1.00 95.31 403 PRO A CA 1
ATOM 3153 C C . PRO A 1 403 ? -0.293 -1.387 16.265 1.00 95.31 403 PRO A C 1
ATOM 3155 O O . PRO A 1 403 ? -0.519 -0.237 16.663 1.00 95.31 403 PRO A O 1
ATOM 3158 N N . ARG A 1 404 ? -1.072 -1.978 15.356 1.00 93.31 404 ARG A N 1
ATOM 3159 C CA . ARG A 1 404 ? -2.185 -1.302 14.663 1.00 93.31 404 ARG A CA 1
ATOM 3160 C C . ARG A 1 404 ? -3.527 -1.966 14.918 1.00 93.31 404 ARG A C 1
ATOM 3162 O O . ARG A 1 404 ? -4.529 -1.263 15.037 1.00 93.31 404 ARG A O 1
ATOM 3169 N N . ALA A 1 405 ? -3.550 -3.287 15.029 1.00 96.88 405 ALA A N 1
ATOM 3170 C CA . ALA A 1 405 ? -4.756 -4.087 15.149 1.00 96.88 405 ALA A CA 1
ATOM 3171 C C . ALA A 1 405 ? -4.813 -4.799 16.501 1.00 96.88 405 ALA A C 1
ATOM 3173 O O . ALA A 1 405 ? -3.810 -5.319 16.982 1.00 96.88 405 ALA A O 1
ATOM 3174 N N . PHE A 1 406 ? -6.003 -4.841 17.094 1.00 97.56 406 PHE A N 1
ATOM 3175 C CA . PHE A 1 406 ? -6.252 -5.431 18.406 1.00 97.56 406 PHE A CA 1
ATOM 3176 C C . PHE A 1 406 ? -7.554 -6.220 18.346 1.00 97.56 406 PHE A C 1
ATOM 3178 O O . PHE A 1 406 ? -8.534 -5.738 17.776 1.00 97.56 406 PHE A O 1
ATOM 3185 N N . CYS A 1 407 ? -7.576 -7.418 18.923 1.00 97.81 407 CYS A N 1
ATOM 3186 C CA . CYS A 1 407 ? -8.798 -8.200 19.061 1.00 97.81 407 CYS A CA 1
ATOM 3187 C C . CYS A 1 407 ? -8.715 -9.133 20.270 1.00 97.81 407 CYS A C 1
ATOM 3189 O O . CYS A 1 407 ? -7.730 -9.852 20.425 1.00 97.81 407 CYS A O 1
ATOM 3191 N N . LEU A 1 408 ? -9.754 -9.167 21.106 1.00 97.69 408 LEU A N 1
ATOM 3192 C CA . LEU A 1 408 ? -9.915 -10.234 22.093 1.00 97.69 408 LEU A CA 1
ATOM 3193 C C . LEU A 1 408 ? -10.013 -11.587 21.387 1.00 97.69 408 LEU A C 1
ATOM 3195 O O . LEU A 1 408 ? -10.601 -11.705 20.306 1.00 97.69 408 LEU A O 1
ATOM 3199 N N . SER A 1 409 ? -9.426 -12.601 22.010 1.00 97.56 409 SER A N 1
ATOM 3200 C CA . SER A 1 409 ? -9.410 -13.958 21.484 1.00 97.56 409 SER A CA 1
ATOM 3201 C C . SER A 1 409 ? -10.834 -14.531 21.423 1.00 97.56 409 SER A C 1
ATOM 3203 O O . SER A 1 409 ? -11.556 -14.498 22.422 1.00 97.56 409 SER A O 1
ATOM 3205 N N . PRO A 1 410 ? -11.264 -15.094 20.279 1.00 97.44 410 PRO A N 1
ATOM 3206 C CA . PRO A 1 410 ? -12.486 -15.896 20.224 1.00 97.44 410 PRO A CA 1
ATOM 3207 C C . PRO A 1 410 ? -12.336 -17.254 20.923 1.00 97.44 410 PRO A C 1
ATOM 3209 O O . PRO A 1 410 ? -13.339 -17.919 21.165 1.00 97.44 410 PRO A O 1
ATOM 3212 N N . PHE A 1 411 ? -11.105 -17.668 21.239 1.00 97.38 411 PHE A N 1
ATOM 3213 C CA . PHE A 1 411 ? -10.787 -18.982 21.800 1.00 97.38 411 PHE A CA 1
ATOM 3214 C C . PHE A 1 411 ? -10.686 -18.961 23.331 1.00 97.38 411 PHE A C 1
ATOM 3216 O O . PHE A 1 411 ? -10.865 -19.988 23.978 1.00 97.38 411 PHE A O 1
ATOM 3223 N N . SER A 1 412 ? -10.392 -17.796 23.919 1.00 93.31 412 SER A N 1
ATOM 3224 C CA . SER A 1 412 ? -10.260 -17.608 25.365 1.00 93.31 412 SER A CA 1
ATOM 3225 C C . SER A 1 412 ? -10.650 -16.190 25.778 1.00 93.31 412 SER A C 1
ATOM 3227 O O . SER A 1 412 ? -10.208 -15.212 25.185 1.00 93.31 412 SER A O 1
ATOM 3229 N N . LYS A 1 413 ? -11.439 -16.054 26.849 1.00 88.19 413 LYS A N 1
ATOM 3230 C CA . LYS A 1 413 ? -11.945 -14.748 27.315 1.00 88.19 413 LYS A CA 1
ATOM 3231 C C . LYS A 1 413 ? -10.861 -13.824 27.888 1.00 88.19 413 LYS A C 1
ATOM 3233 O O . LYS A 1 413 ? -11.084 -12.621 27.974 1.00 88.19 413 LYS A O 1
ATOM 3238 N N . ASN A 1 414 ? -9.708 -14.375 28.267 1.00 90.62 414 ASN A N 1
ATOM 3239 C CA . ASN A 1 414 ? -8.650 -13.655 28.981 1.00 90.62 414 ASN A CA 1
ATOM 3240 C C . ASN A 1 414 ? -7.408 -13.414 28.119 1.00 90.62 414 ASN A C 1
ATOM 3242 O O . ASN A 1 414 ? -6.320 -13.228 28.654 1.00 90.62 414 ASN A O 1
ATOM 3246 N N . GLU A 1 415 ? -7.544 -13.432 26.797 1.00 96.06 415 GLU A N 1
ATOM 3247 C CA . GLU A 1 415 ? -6.428 -13.299 25.864 1.00 96.06 415 GLU A CA 1
ATOM 3248 C C . GLU A 1 415 ? -6.716 -12.238 24.802 1.00 96.06 415 GLU A C 1
ATOM 3250 O O . GLU A 1 415 ? -7.856 -12.055 24.368 1.00 96.06 415 GLU A O 1
ATOM 3255 N N . ILE A 1 416 ? -5.662 -11.553 24.362 1.00 98.00 416 ILE A N 1
ATOM 3256 C CA . ILE A 1 416 ? -5.709 -10.567 23.285 1.00 98.00 416 ILE A CA 1
ATOM 3257 C C . ILE A 1 416 ? -4.698 -10.912 22.195 1.00 98.00 416 ILE A C 1
ATOM 3259 O O . ILE A 1 416 ? -3.579 -11.336 22.479 1.00 98.00 416 ILE A O 1
ATOM 3263 N N . PHE A 1 417 ? -5.102 -10.679 20.950 1.00 98.56 417 PHE A N 1
ATOM 3264 C CA . PHE A 1 417 ? -4.251 -10.676 19.771 1.00 98.56 417 PHE A CA 1
ATOM 3265 C C . PHE A 1 417 ? -3.939 -9.236 19.373 1.00 98.56 417 PHE A C 1
ATOM 3267 O O . PHE A 1 417 ? -4.832 -8.383 19.323 1.00 98.56 417 PHE A O 1
ATOM 3274 N N . ILE A 1 418 ? -2.670 -8.978 19.078 1.00 98.50 418 ILE A N 1
ATOM 3275 C CA . ILE A 1 418 ? -2.150 -7.679 18.664 1.00 98.50 418 ILE A CA 1
ATOM 3276 C C . ILE A 1 418 ? -1.339 -7.889 17.392 1.00 98.50 418 ILE A C 1
ATOM 3278 O O . ILE A 1 418 ? -0.409 -8.689 17.385 1.00 98.50 418 ILE A O 1
ATOM 3282 N N . GLY A 1 419 ? -1.689 -7.182 16.325 1.00 97.88 419 GLY A N 1
ATOM 3283 C CA . GLY A 1 419 ? -0.976 -7.225 15.052 1.00 97.88 419 GLY A CA 1
ATOM 3284 C C . GLY A 1 419 ? -0.575 -5.836 14.587 1.00 97.88 419 GLY A C 1
ATOM 3285 O O . GLY A 1 419 ? -1.124 -4.825 15.044 1.00 97.88 419 GLY A O 1
ATOM 3286 N N . GLY A 1 420 ? 0.380 -5.760 13.672 1.00 96.75 420 GLY A N 1
ATOM 3287 C CA . GLY A 1 420 ? 0.835 -4.464 13.201 1.00 96.75 420 GLY A CA 1
ATOM 3288 C C . GLY A 1 420 ? 1.885 -4.519 12.111 1.00 96.75 420 GLY A C 1
ATOM 3289 O O . GLY A 1 420 ? 1.794 -5.351 11.210 1.00 96.75 420 GLY A O 1
ATOM 3290 N N . HIS A 1 421 ? 2.824 -3.584 12.237 1.00 96.25 421 HIS A N 1
ATOM 3291 C CA . HIS A 1 421 ? 3.767 -3.083 11.249 1.00 96.25 421 HIS A CA 1
ATOM 3292 C C . HIS A 1 421 ? 3.271 -1.848 10.470 1.00 96.25 421 HIS A C 1
ATOM 3294 O O . HIS A 1 421 ? 2.177 -1.829 9.897 1.00 96.25 421 HIS A O 1
ATOM 3300 N N . ASP A 1 422 ? 4.084 -0.788 10.482 1.00 92.94 422 ASP A N 1
ATOM 3301 C CA . ASP A 1 422 ? 3.978 0.373 9.596 1.00 92.94 422 ASP A CA 1
ATOM 3302 C C . ASP A 1 422 ? 5.286 0.531 8.824 1.00 92.94 422 ASP A C 1
ATOM 3304 O O . ASP A 1 422 ? 6.346 0.768 9.405 1.00 92.94 422 ASP A O 1
ATOM 3308 N N . SER A 1 423 ? 5.205 0.452 7.498 1.00 91.62 423 SER A N 1
ATOM 3309 C CA . SER A 1 423 ? 6.396 0.448 6.651 1.00 91.62 423 SER A CA 1
ATOM 3310 C C . SER A 1 423 ? 7.206 1.734 6.685 1.00 91.62 423 SER A C 1
ATOM 3312 O O . SER A 1 423 ? 8.370 1.713 6.305 1.00 91.62 423 SER A O 1
ATOM 3314 N N . SER A 1 424 ? 6.622 2.878 7.060 1.00 87.56 424 SER A N 1
ATOM 3315 C CA . SER A 1 424 ? 7.353 4.145 7.218 1.00 87.56 424 SER A CA 1
ATOM 3316 C C . SER A 1 424 ? 8.303 4.491 6.054 1.00 87.56 424 SER A C 1
ATOM 3318 O O . SER A 1 424 ? 9.407 5.001 6.254 1.00 87.56 424 SER A O 1
ATOM 3320 N N . ASN A 1 425 ? 7.864 4.217 4.820 1.00 87.12 425 ASN A N 1
ATOM 3321 C CA . ASN A 1 425 ? 8.633 4.414 3.584 1.00 87.12 425 ASN A CA 1
ATOM 3322 C C . ASN A 1 425 ? 9.922 3.572 3.445 1.00 87.12 425 ASN A C 1
ATOM 3324 O O . ASN A 1 425 ? 10.852 3.920 2.711 1.00 87.12 425 ASN A O 1
ATOM 3328 N N . LYS A 1 426 ? 9.978 2.428 4.123 1.00 90.38 426 LYS A N 1
ATOM 3329 C CA . LYS A 1 426 ? 11.039 1.428 4.020 1.00 90.38 426 LYS A CA 1
ATOM 3330 C C . LYS A 1 426 ? 10.525 0.148 3.378 1.00 90.38 426 LYS A C 1
ATOM 3332 O O . LYS A 1 426 ? 9.348 -0.186 3.493 1.00 90.38 426 LYS A O 1
ATOM 3337 N N . VAL A 1 427 ? 11.430 -0.562 2.709 1.00 92.50 427 VAL A N 1
ATOM 3338 C CA . VAL A 1 427 ? 11.158 -1.918 2.217 1.00 92.50 427 VAL A CA 1
ATOM 3339 C C . VAL A 1 427 ? 10.731 -2.783 3.396 1.00 92.50 427 VAL A C 1
ATOM 3341 O O . VAL A 1 427 ? 11.363 -2.735 4.449 1.00 92.50 427 VAL A O 1
ATOM 3344 N N . SER A 1 428 ? 9.613 -3.476 3.227 1.00 94.06 428 SER A N 1
ATOM 3345 C CA . SER A 1 428 ? 8.858 -4.109 4.306 1.00 94.06 428 SER A CA 1
ATOM 3346 C C . SER A 1 428 ? 8.346 -5.487 3.909 1.00 94.06 428 SER A C 1
ATOM 3348 O O . SER A 1 428 ? 7.221 -5.854 4.249 1.00 94.06 428 SER A O 1
ATOM 3350 N N . ASP A 1 429 ? 9.156 -6.224 3.158 1.00 93.25 429 ASP A N 1
ATOM 3351 C CA . ASP A 1 429 ? 8.799 -7.557 2.689 1.00 93.25 429 ASP A CA 1
ATOM 3352 C C . ASP A 1 429 ? 8.472 -8.453 3.880 1.00 93.25 429 ASP A C 1
ATOM 3354 O O . ASP A 1 429 ? 9.310 -8.645 4.759 1.00 93.25 429 ASP A O 1
ATOM 3358 N N . ASN A 1 430 ? 7.244 -8.973 3.912 1.00 93.81 430 ASN A N 1
ATOM 3359 C CA . ASN A 1 430 ? 6.780 -9.894 4.951 1.00 93.81 430 ASN A CA 1
ATOM 3360 C C . ASN A 1 430 ? 6.982 -9.417 6.404 1.00 93.81 430 ASN A C 1
ATOM 3362 O O . ASN A 1 430 ? 7.156 -10.231 7.304 1.00 93.81 430 ASN A O 1
ATOM 3366 N N . LEU A 1 431 ? 6.931 -8.108 6.666 1.00 95.31 431 LEU A N 1
ATOM 3367 C CA . LEU A 1 431 ? 7.065 -7.586 8.033 1.00 95.31 431 LEU A CA 1
ATOM 3368 C C . LEU A 1 431 ? 5.749 -7.572 8.830 1.00 95.31 431 LEU A C 1
ATOM 3370 O O . LEU A 1 431 ? 5.726 -7.094 9.962 1.00 95.31 431 LEU A O 1
ATOM 3374 N N . ALA A 1 432 ? 4.644 -8.087 8.280 1.00 97.38 432 ALA A N 1
ATOM 3375 C CA . ALA A 1 432 ? 3.399 -8.233 9.029 1.00 97.38 432 ALA A CA 1
ATOM 3376 C C . ALA A 1 432 ? 3.522 -9.308 10.123 1.00 97.38 432 ALA A C 1
ATOM 3378 O O . ALA A 1 432 ? 3.965 -10.427 9.874 1.00 97.38 432 ALA A O 1
ATOM 3379 N N . TRP A 1 433 ? 3.026 -9.004 11.322 1.00 97.69 433 TRP A N 1
ATOM 3380 C CA . TRP A 1 433 ? 3.066 -9.920 12.467 1.00 97.69 433 TRP A CA 1
ATOM 3381 C C . TRP A 1 433 ? 1.780 -9.868 13.289 1.00 97.69 433 TRP A C 1
ATOM 3383 O O . TRP A 1 433 ? 1.052 -8.868 13.291 1.00 97.69 433 TRP A O 1
ATOM 3393 N N . ILE A 1 434 ? 1.523 -10.947 14.035 1.00 98.56 434 ILE A N 1
ATOM 3394 C CA . ILE A 1 434 ? 0.494 -11.018 15.081 1.00 98.56 434 ILE A CA 1
ATOM 3395 C C . ILE A 1 434 ? 1.076 -11.740 16.292 1.00 98.56 434 ILE A C 1
ATOM 3397 O O . ILE A 1 434 ? 1.578 -12.855 16.178 1.00 98.56 434 ILE A O 1
ATOM 3401 N N . PHE A 1 435 ? 0.949 -11.132 17.465 1.00 98.25 435 PHE A N 1
ATOM 3402 C CA . PHE A 1 435 ? 1.270 -11.718 18.760 1.00 98.25 435 PHE A CA 1
ATOM 3403 C C . PHE A 1 435 ? 0.003 -11.920 19.587 1.00 98.25 435 PHE A C 1
ATOM 3405 O O . PHE A 1 435 ? -0.968 -11.179 19.440 1.00 98.25 435 PHE A O 1
ATOM 3412 N N . ARG A 1 436 ? 0.030 -12.890 20.499 1.00 97.69 436 ARG A N 1
ATOM 3413 C CA . ARG A 1 436 ? -1.003 -13.079 21.521 1.00 97.69 436 ARG A CA 1
ATOM 3414 C C . ARG A 1 436 ? -0.400 -13.180 22.916 1.00 97.69 436 ARG A C 1
ATOM 3416 O O . ARG A 1 436 ? 0.736 -13.632 23.069 1.00 97.69 436 ARG A O 1
ATOM 3423 N N . ALA A 1 437 ? -1.164 -12.758 23.916 1.00 97.56 437 ALA A N 1
ATOM 3424 C CA . ALA A 1 437 ? -0.812 -12.894 25.326 1.00 97.56 437 ALA A CA 1
ATOM 3425 C C . ALA A 1 437 ? -2.061 -12.846 26.222 1.00 97.56 437 ALA A C 1
ATOM 3427 O O . ALA A 1 437 ? -3.079 -12.256 25.828 1.00 97.56 437 ALA A O 1
ATOM 3428 N N . PRO A 1 438 ? -1.983 -13.391 27.452 1.00 96.94 438 PRO A N 1
ATOM 3429 C CA . PRO A 1 438 ? -2.979 -13.130 28.481 1.00 96.94 438 PRO A CA 1
ATOM 3430 C C . PRO A 1 438 ? -3.193 -11.626 28.693 1.00 96.94 438 PRO A C 1
ATOM 3432 O O . PRO A 1 438 ? -2.249 -10.834 28.641 1.00 96.94 438 PRO A O 1
ATOM 3435 N N . LEU A 1 439 ? -4.428 -11.219 28.984 1.00 96.38 439 LEU A N 1
ATOM 3436 C CA . LEU A 1 439 ? -4.776 -9.826 29.270 1.00 96.38 439 LEU A CA 1
ATOM 3437 C C . LEU A 1 439 ? -4.003 -9.269 30.467 1.00 96.38 439 LEU A C 1
ATOM 3439 O O . LEU A 1 439 ? -3.660 -8.092 30.472 1.00 96.38 439 LEU A O 1
ATOM 3443 N N . THR A 1 440 ? -3.698 -10.105 31.460 1.00 96.56 440 THR A N 1
ATOM 3444 C CA . THR A 1 440 ? -2.862 -9.743 32.613 1.00 96.56 440 THR A CA 1
ATOM 3445 C C . THR A 1 440 ? -1.468 -9.293 32.190 1.00 96.56 440 THR A C 1
ATOM 3447 O O . THR A 1 440 ? -0.983 -8.273 32.674 1.00 96.56 440 THR A O 1
ATOM 3450 N N . VAL A 1 441 ? -0.862 -9.984 31.223 1.00 97.12 441 VAL A N 1
ATOM 3451 C CA . VAL A 1 441 ? 0.429 -9.605 30.637 1.00 97.12 441 VAL A CA 1
ATOM 3452 C C . VAL A 1 441 ? 0.291 -8.361 29.765 1.00 97.12 441 VAL A C 1
ATOM 3454 O O . VAL A 1 441 ? 1.041 -7.402 29.932 1.00 97.12 441 VAL A O 1
ATOM 3457 N N . ALA A 1 442 ? -0.674 -8.346 28.841 1.00 96.69 442 ALA A N 1
ATOM 3458 C CA . ALA A 1 442 ? -0.832 -7.247 27.889 1.00 96.69 442 ALA A CA 1
ATOM 3459 C C . ALA A 1 442 ? -1.172 -5.908 28.570 1.00 96.69 442 ALA A C 1
ATOM 3461 O O . ALA A 1 442 ? -0.775 -4.853 28.085 1.00 96.69 442 ALA A O 1
ATOM 3462 N N . LEU A 1 443 ? -1.886 -5.932 29.698 1.00 96.44 443 LEU A N 1
ATOM 3463 C CA . LEU A 1 443 ? -2.223 -4.736 30.477 1.00 96.44 443 LEU A CA 1
ATOM 3464 C C . LEU A 1 443 ? -1.179 -4.399 31.560 1.00 96.44 443 LEU A C 1
ATOM 3466 O O . LEU A 1 443 ? -1.374 -3.437 32.302 1.00 96.44 443 LEU A O 1
ATOM 3470 N N . GLY A 1 444 ? -0.086 -5.165 31.654 1.00 94.31 444 GLY A N 1
ATOM 3471 C CA . GLY A 1 444 ? 1.013 -4.936 32.597 1.00 94.31 444 GLY A CA 1
ATOM 3472 C C . GLY A 1 444 ? 0.666 -5.200 34.064 1.00 94.31 444 GLY A C 1
ATOM 3473 O O . GLY A 1 444 ? 1.284 -4.614 34.948 1.00 94.31 444 GLY A O 1
ATOM 3474 N N . ILE A 1 445 ? -0.324 -6.056 34.323 1.00 94.88 445 ILE A N 1
ATOM 3475 C CA . ILE A 1 445 ? -0.713 -6.504 35.670 1.00 94.88 445 ILE A CA 1
ATOM 3476 C C . ILE A 1 445 ? 0.305 -7.520 36.196 1.00 94.88 445 ILE A C 1
ATOM 3478 O O . ILE A 1 445 ? 0.645 -7.505 37.374 1.00 94.88 445 ILE A O 1
ATOM 3482 N N . GLU A 1 446 ? 0.818 -8.375 35.312 1.00 93.81 446 GLU A N 1
ATOM 3483 C CA . GLU A 1 446 ? 1.913 -9.297 35.604 1.00 93.81 446 GLU A CA 1
ATOM 3484 C C . GLU A 1 446 ? 2.976 -9.250 34.502 1.00 93.81 446 GLU A C 1
ATOM 3486 O O . GLU A 1 446 ? 2.725 -8.809 33.376 1.00 93.81 446 GLU A O 1
ATOM 3491 N N . LYS A 1 447 ? 4.182 -9.724 34.819 1.00 92.81 447 LYS A N 1
ATOM 3492 C CA . LYS A 1 447 ? 5.279 -9.803 33.854 1.00 92.81 447 LYS A CA 1
ATOM 3493 C C . LYS A 1 447 ? 5.121 -11.052 32.987 1.00 92.81 447 LYS A C 1
ATOM 3495 O O . LYS A 1 447 ? 5.048 -12.156 33.513 1.00 92.81 447 LYS A O 1
ATOM 3500 N N . GLY A 1 448 ? 5.136 -10.875 31.667 1.00 93.31 448 GLY A N 1
ATOM 3501 C CA . GLY A 1 448 ? 5.202 -11.981 30.711 1.00 93.31 448 GLY A CA 1
ATOM 3502 C C . GLY A 1 448 ? 6.607 -12.183 30.145 1.00 93.31 448 GLY A C 1
ATOM 3503 O O . GLY A 1 448 ? 7.332 -11.209 29.930 1.00 93.31 448 GLY A O 1
ATOM 3504 N N . LEU A 1 449 ? 6.984 -13.432 29.871 1.00 95.38 449 LEU A N 1
ATOM 3505 C CA . LEU A 1 449 ? 8.192 -13.743 29.100 1.00 95.38 449 LEU A CA 1
ATOM 3506 C C . LEU A 1 449 ? 8.025 -13.325 27.631 1.00 95.38 449 LEU A C 1
ATOM 3508 O O . LEU A 1 449 ? 6.930 -13.418 27.072 1.00 95.38 449 LEU A O 1
ATOM 3512 N N . SER A 1 450 ? 9.114 -12.873 27.007 1.00 94.81 450 SER A N 1
ATOM 3513 C CA . SER A 1 450 ? 9.152 -12.611 25.565 1.00 94.81 450 SER A CA 1
ATOM 3514 C C . SER A 1 450 ? 9.177 -13.925 24.777 1.00 94.81 450 SER A C 1
ATOM 3516 O O . SER A 1 450 ? 9.829 -14.886 25.186 1.00 94.81 450 SER A O 1
ATOM 3518 N N . ALA A 1 451 ? 8.507 -13.952 23.629 1.00 93.50 451 ALA A N 1
ATOM 3519 C CA . ALA A 1 451 ? 8.714 -14.960 22.604 1.00 93.50 451 ALA A CA 1
ATOM 3520 C C . ALA A 1 451 ? 10.128 -14.823 22.006 1.00 93.50 451 ALA A C 1
ATOM 3522 O O . ALA A 1 451 ? 10.612 -13.691 21.858 1.00 93.50 451 ALA A O 1
ATOM 3523 N N . PRO A 1 452 ? 10.773 -15.944 21.638 1.00 90.12 452 PRO A N 1
ATOM 3524 C CA . PRO A 1 452 ? 12.062 -15.922 20.958 1.00 90.12 452 PRO A CA 1
ATOM 3525 C C . PRO A 1 452 ? 11.943 -15.286 19.568 1.00 90.12 452 PRO A C 1
ATOM 3527 O O . PRO A 1 452 ? 10.894 -15.371 18.931 1.00 90.12 452 PRO A O 1
ATOM 3530 N N . ALA A 1 453 ? 13.034 -14.687 19.088 1.00 87.38 453 ALA A N 1
ATOM 3531 C CA . ALA A 1 453 ? 13.150 -14.319 17.683 1.00 87.38 453 ALA A CA 1
ATOM 3532 C C . ALA A 1 453 ? 13.290 -15.593 16.837 1.00 87.38 453 ALA A C 1
ATOM 3534 O O . ALA A 1 453 ? 14.099 -16.469 17.153 1.00 87.38 453 ALA A O 1
ATOM 3535 N N . LEU A 1 454 ? 12.489 -15.705 15.780 1.00 82.12 454 LEU A N 1
ATOM 3536 C CA . LEU A 1 454 ? 12.571 -16.802 14.821 1.00 82.12 454 LEU A CA 1
ATOM 3537 C C . LEU A 1 454 ? 13.419 -16.367 13.615 1.00 82.12 454 LEU A C 1
ATOM 3539 O O . LEU A 1 454 ? 13.387 -15.191 13.247 1.00 82.12 454 LEU A O 1
ATOM 3543 N N . PRO A 1 455 ? 14.200 -17.276 13.004 1.00 79.75 455 PRO A N 1
ATOM 3544 C CA . PRO A 1 455 ? 14.931 -16.960 11.782 1.00 79.75 455 PRO A CA 1
ATOM 3545 C C . PRO A 1 455 ? 13.955 -16.672 10.636 1.00 79.75 455 PRO A C 1
ATOM 3547 O O . PRO A 1 455 ? 12.855 -17.219 10.608 1.00 79.75 455 PRO A O 1
ATOM 3550 N N . GLU A 1 456 ? 14.373 -15.865 9.660 1.00 80.88 456 GLU A N 1
ATOM 3551 C CA . GLU A 1 456 ? 13.581 -15.620 8.452 1.00 80.88 456 GLU A CA 1
ATOM 3552 C C . GLU A 1 456 ? 13.395 -16.931 7.667 1.00 80.88 456 GLU A C 1
ATOM 3554 O O . GLU A 1 456 ? 14.358 -17.521 7.177 1.00 80.88 456 GLU A O 1
ATOM 3559 N N . GLN A 1 457 ? 12.147 -17.394 7.553 1.00 78.50 457 GLN A N 1
ATOM 3560 C CA . GLN A 1 457 ? 11.786 -18.629 6.834 1.00 78.50 457 GLN A CA 1
ATOM 3561 C C . GLN A 1 457 ? 11.102 -18.361 5.488 1.00 78.50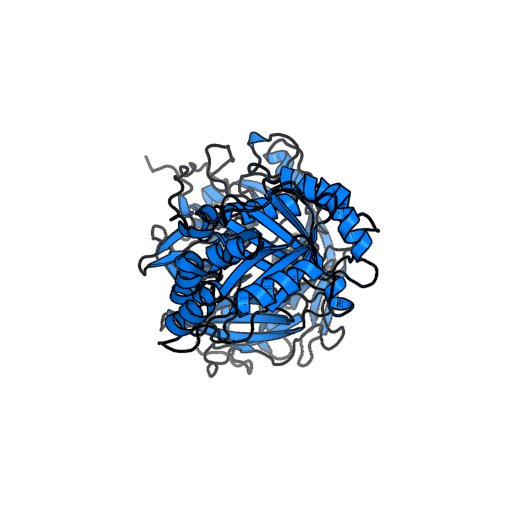 457 GLN A C 1
ATOM 3563 O O . GLN A 1 457 ? 10.738 -19.299 4.777 1.00 78.50 457 GLN A O 1
ATOM 3568 N N . SER A 1 458 ? 10.925 -17.087 5.132 1.00 83.88 458 SER A N 1
ATOM 3569 C CA . SER A 1 458 ? 10.236 -16.673 3.915 1.00 83.88 458 SER A CA 1
ATOM 3570 C C . SER A 1 458 ? 10.908 -17.239 2.658 1.00 83.88 458 SER A C 1
ATOM 3572 O O . SER A 1 458 ? 12.082 -16.950 2.408 1.00 83.88 458 SER A O 1
ATOM 3574 N N . PRO A 1 459 ? 10.177 -17.982 1.803 1.00 81.81 459 PRO A N 1
ATOM 3575 C CA . PRO A 1 459 ? 10.684 -18.373 0.496 1.00 81.81 459 PRO A CA 1
ATOM 3576 C C . PRO A 1 459 ? 11.127 -17.151 -0.318 1.00 81.81 459 PRO A C 1
ATOM 3578 O O . PRO A 1 459 ? 10.356 -16.200 -0.521 1.00 81.81 459 PRO A O 1
ATOM 3581 N N . ARG A 1 460 ? 12.375 -17.185 -0.802 1.00 73.75 460 ARG A N 1
ATOM 3582 C CA . ARG A 1 460 ? 12.921 -16.139 -1.675 1.00 73.75 460 ARG A CA 1
ATOM 3583 C C . ARG A 1 460 ? 12.271 -16.168 -3.052 1.00 73.75 460 ARG A C 1
ATOM 3585 O O . ARG A 1 460 ? 11.889 -17.216 -3.567 1.00 73.75 460 ARG A O 1
ATOM 3592 N N . MET A 1 461 ? 12.205 -15.001 -3.681 1.00 81.50 461 MET A N 1
ATOM 3593 C CA . MET A 1 461 ? 11.730 -14.840 -5.052 1.00 81.50 461 MET A CA 1
ATOM 3594 C C . MET A 1 461 ? 12.918 -14.915 -6.028 1.00 81.50 461 MET A C 1
ATOM 3596 O O . MET A 1 461 ? 13.324 -13.896 -6.577 1.00 81.50 461 MET A O 1
ATOM 3600 N N . ALA A 1 462 ? 13.478 -16.113 -6.243 1.00 82.38 462 ALA A N 1
ATOM 3601 C CA . ALA A 1 462 ? 14.764 -16.320 -6.936 1.00 82.38 462 ALA A CA 1
ATOM 3602 C C . ALA A 1 462 ? 14.950 -15.481 -8.219 1.00 82.38 462 ALA A C 1
ATOM 3604 O O . ALA A 1 462 ? 15.944 -14.773 -8.348 1.00 82.38 462 ALA A O 1
ATOM 3605 N N . ARG A 1 463 ? 13.944 -15.460 -9.105 1.00 85.56 463 ARG A N 1
ATOM 3606 C CA . ARG A 1 463 ? 13.972 -14.693 -10.363 1.00 85.56 463 ARG A CA 1
ATOM 3607 C C . ARG A 1 463 ? 14.295 -13.203 -10.161 1.00 85.56 463 ARG A C 1
ATOM 3609 O O . ARG A 1 463 ? 15.024 -12.631 -10.961 1.00 85.56 463 ARG A O 1
ATOM 3616 N N . VAL A 1 464 ? 13.775 -12.558 -9.106 1.00 88.19 464 VAL A N 1
ATOM 3617 C CA . VAL A 1 464 ? 14.000 -11.112 -8.878 1.00 88.19 464 VAL A CA 1
ATOM 3618 C C . VAL A 1 464 ? 15.362 -10.794 -8.266 1.00 88.19 464 VAL A C 1
ATOM 3620 O O . VAL A 1 464 ? 15.799 -9.641 -8.331 1.00 88.19 464 VAL A O 1
ATOM 3623 N N . ASP A 1 465 ? 16.021 -11.799 -7.691 1.00 88.94 465 ASP A N 1
ATOM 3624 C CA . ASP A 1 465 ? 17.372 -11.700 -7.145 1.00 88.94 465 ASP A CA 1
ATOM 3625 C C . ASP A 1 465 ? 18.445 -11.947 -8.217 1.00 88.94 465 ASP A C 1
ATOM 3627 O O . ASP A 1 465 ? 19.597 -11.555 -8.027 1.00 88.94 465 ASP A O 1
ATOM 3631 N N . GLU A 1 466 ? 18.072 -12.520 -9.364 1.00 89.69 466 GLU A N 1
ATOM 3632 C CA . GLU A 1 466 ? 18.952 -12.688 -10.519 1.00 89.69 466 GLU A CA 1
ATOM 3633 C C . GLU A 1 466 ? 19.290 -11.347 -11.192 1.00 89.69 466 GLU A C 1
ATOM 3635 O O . GLU A 1 466 ? 18.505 -10.390 -11.218 1.00 89.69 466 GLU A O 1
ATOM 3640 N N . GLY A 1 467 ? 20.481 -11.280 -11.786 1.00 89.62 467 GLY A N 1
ATOM 3641 C CA . GLY A 1 467 ? 20.908 -10.134 -12.572 1.00 89.62 467 GLY A CA 1
ATOM 3642 C C . GLY A 1 467 ? 22.311 -10.284 -13.172 1.00 89.62 467 GLY A C 1
ATOM 3643 O O . GLY A 1 467 ? 22.871 -11.381 -13.182 1.00 89.62 467 GLY A O 1
ATOM 3644 N N . PRO A 1 468 ? 22.889 -9.194 -13.709 1.00 94.81 468 PRO A N 1
ATOM 3645 C CA . PRO A 1 468 ? 22.366 -7.829 -13.661 1.00 94.81 468 PRO A CA 1
ATOM 3646 C C . PRO A 1 468 ? 21.103 -7.638 -14.509 1.00 94.81 468 PRO A C 1
ATOM 3648 O O . PRO A 1 468 ? 20.920 -8.298 -15.532 1.00 94.81 468 PRO A O 1
ATOM 3651 N N . VAL A 1 469 ? 20.272 -6.673 -14.116 1.00 95.31 469 VAL A N 1
ATOM 3652 C CA . VAL A 1 469 ? 19.140 -6.189 -14.921 1.00 95.31 469 VAL A CA 1
ATOM 3653 C C . VAL A 1 469 ? 19.393 -4.755 -15.365 1.00 95.31 469 VAL A C 1
ATOM 3655 O O . VAL A 1 469 ? 20.062 -3.981 -14.681 1.00 95.31 469 VAL A O 1
ATOM 3658 N N . TYR A 1 470 ? 18.842 -4.386 -16.512 1.00 97.19 470 TYR A N 1
ATOM 3659 C CA . TYR A 1 470 ? 18.927 -3.042 -17.065 1.00 97.19 470 TYR A CA 1
ATOM 3660 C C . TYR A 1 470 ? 17.548 -2.390 -17.034 1.00 97.19 470 TYR A C 1
ATOM 3662 O O . TYR A 1 470 ? 16.535 -3.076 -17.074 1.00 97.19 470 TYR A O 1
ATOM 3670 N N . GLU A 1 471 ? 17.492 -1.069 -16.961 1.00 97.44 471 GLU A N 1
ATOM 3671 C CA . GLU A 1 471 ? 16.252 -0.303 -16.923 1.00 97.44 471 GLU A CA 1
ATOM 3672 C C . GLU A 1 471 ? 16.311 0.807 -17.968 1.00 97.44 471 GLU A C 1
ATOM 3674 O O . GLU A 1 471 ? 17.032 1.791 -17.797 1.00 97.44 471 GLU A O 1
ATOM 3679 N N . LEU A 1 472 ? 15.550 0.654 -19.051 1.00 97.94 472 LEU A N 1
ATOM 3680 C CA . LEU A 1 472 ? 15.344 1.704 -20.040 1.00 97.94 472 LEU A CA 1
ATOM 3681 C C . LEU A 1 472 ? 14.296 2.684 -19.515 1.00 97.94 472 LEU A C 1
ATOM 3683 O O . LEU A 1 472 ? 13.158 2.300 -19.244 1.00 97.94 472 LEU A O 1
ATOM 3687 N N . ARG A 1 473 ? 14.662 3.963 -19.419 1.00 97.94 473 ARG A N 1
ATOM 3688 C CA . ARG A 1 473 ? 13.758 5.035 -19.003 1.00 97.94 473 ARG A CA 1
ATOM 3689 C C . ARG A 1 473 ? 13.644 6.106 -20.077 1.00 97.94 473 ARG A C 1
ATOM 3691 O O . ARG A 1 473 ? 14.647 6.574 -20.613 1.00 97.94 473 ARG A O 1
ATOM 3698 N N . ILE A 1 474 ? 12.406 6.506 -20.365 1.00 97.38 474 ILE A N 1
ATOM 3699 C CA . ILE A 1 474 ? 12.080 7.553 -21.341 1.00 97.38 474 ILE A CA 1
ATOM 3700 C C . ILE A 1 474 ? 11.246 8.618 -20.638 1.00 97.38 474 ILE A C 1
ATOM 3702 O O . ILE A 1 474 ? 10.172 8.340 -20.100 1.00 97.38 474 ILE A O 1
ATOM 3706 N N . TYR A 1 475 ? 11.786 9.830 -20.590 1.00 97.69 475 TYR A N 1
ATOM 3707 C CA . TYR A 1 475 ? 11.178 10.987 -19.945 1.00 97.69 475 TYR A CA 1
ATOM 3708 C C . TYR A 1 475 ? 10.673 11.929 -21.030 1.00 97.69 475 TYR A C 1
ATOM 3710 O O . TYR A 1 475 ? 11.481 12.412 -21.813 1.00 97.69 475 TYR A O 1
ATOM 3718 N N . ASP A 1 476 ? 9.378 12.238 -21.062 1.00 96.69 476 ASP A N 1
ATOM 3719 C CA . ASP A 1 476 ? 8.842 13.282 -21.940 1.00 96.69 476 ASP A CA 1
ATOM 3720 C C . ASP A 1 476 ? 8.844 14.623 -21.197 1.00 96.69 476 ASP A C 1
ATOM 3722 O O . ASP A 1 476 ? 7.977 14.887 -20.351 1.00 96.69 476 ASP A O 1
ATOM 3726 N N . ALA A 1 477 ? 9.828 15.473 -21.498 1.00 97.06 477 ALA A N 1
ATOM 3727 C CA . ALA A 1 477 ? 9.929 16.784 -20.875 1.00 97.06 477 ALA A CA 1
ATOM 3728 C C . ALA A 1 477 ? 8.712 17.653 -21.230 1.00 97.06 477 ALA A C 1
ATOM 3730 O O . ALA A 1 477 ? 8.208 17.630 -22.359 1.00 97.06 477 ALA A O 1
ATOM 3731 N N . ALA A 1 478 ? 8.243 18.421 -20.248 1.00 96.56 478 ALA A N 1
ATOM 3732 C CA . ALA A 1 478 ? 7.261 19.469 -20.487 1.00 96.56 478 ALA A CA 1
ATOM 3733 C C . ALA A 1 478 ? 7.841 20.557 -21.409 1.00 96.56 478 ALA A C 1
ATOM 3735 O O . ALA A 1 478 ? 9.057 20.650 -21.613 1.00 96.56 478 ALA A O 1
ATOM 3736 N N . GLU A 1 479 ? 6.951 21.354 -21.993 1.00 94.25 479 GLU A N 1
ATOM 3737 C CA . GLU A 1 479 ? 7.316 22.470 -22.865 1.00 94.25 479 GLU A CA 1
ATOM 3738 C C . GLU A 1 479 ? 8.321 23.400 -22.182 1.00 94.25 479 GLU A C 1
ATOM 3740 O O . GLU A 1 479 ? 8.165 23.727 -21.010 1.00 94.25 479 GLU A O 1
ATOM 3745 N N . ASP A 1 480 ? 9.413 23.714 -22.881 1.00 93.44 480 ASP A N 1
ATOM 3746 C CA . ASP A 1 480 ? 10.528 24.537 -22.390 1.00 93.44 480 ASP A CA 1
ATOM 3747 C C . ASP A 1 480 ? 11.257 24.018 -21.133 1.00 93.44 480 ASP A C 1
ATOM 3749 O O . ASP A 1 480 ? 12.107 24.697 -20.558 1.00 93.44 480 ASP A O 1
ATOM 3753 N N . ARG A 1 481 ? 11.004 22.770 -20.707 1.00 97.00 481 ARG A N 1
ATOM 3754 C CA . ARG A 1 481 ? 11.636 22.177 -19.510 1.00 97.00 481 ARG A CA 1
ATOM 3755 C C . ARG A 1 481 ? 12.800 21.230 -19.800 1.00 97.00 481 ARG A C 1
ATOM 3757 O O . ARG A 1 481 ? 13.477 20.817 -18.859 1.00 97.00 481 ARG A O 1
ATOM 3764 N N . LEU A 1 482 ? 13.081 20.897 -21.065 1.00 96.94 482 LEU A N 1
ATOM 3765 C CA . LEU A 1 482 ? 14.152 19.949 -21.416 1.00 96.94 482 LEU A CA 1
ATOM 3766 C C . LEU A 1 482 ? 15.534 20.418 -20.922 1.00 96.94 482 LEU A C 1
ATOM 3768 O O . LEU A 1 482 ? 16.278 19.618 -20.360 1.00 96.94 482 LEU A O 1
ATOM 3772 N N . GLY A 1 483 ? 15.860 21.708 -21.062 1.00 97.50 483 GLY A N 1
ATOM 3773 C CA . GLY A 1 483 ? 17.134 22.263 -20.584 1.00 97.50 483 GLY A CA 1
ATOM 3774 C C . GLY A 1 483 ? 17.314 22.115 -19.069 1.00 97.50 483 GLY A C 1
ATOM 3775 O O . GLY A 1 483 ? 18.360 21.659 -18.608 1.00 97.50 483 GLY A O 1
ATOM 3776 N N . HIS A 1 484 ? 16.264 22.396 -18.291 1.00 98.00 484 HIS A N 1
ATOM 3777 C CA . HIS A 1 484 ? 16.272 22.188 -16.841 1.00 98.00 484 HIS A CA 1
ATOM 3778 C C . HIS A 1 484 ? 16.376 20.707 -16.467 1.00 98.00 484 HIS A C 1
ATOM 3780 O O . HIS A 1 484 ? 17.073 20.361 -15.513 1.00 98.00 484 HIS A O 1
ATOM 3786 N N . LEU A 1 485 ? 15.734 19.816 -17.230 1.00 97.62 485 LEU A N 1
ATOM 3787 C CA . LEU A 1 485 ? 15.859 18.375 -17.026 1.00 97.62 485 LEU A CA 1
ATOM 3788 C C . LEU A 1 485 ? 17.305 17.907 -17.232 1.00 97.62 485 LEU A C 1
ATOM 3790 O O . LEU A 1 485 ? 17.843 17.211 -16.371 1.00 97.62 485 LEU A O 1
ATOM 3794 N N . ILE A 1 486 ? 17.951 18.339 -18.317 1.00 98.19 486 ILE A N 1
ATOM 3795 C CA . ILE A 1 486 ? 19.363 18.046 -18.598 1.00 98.19 486 ILE A CA 1
ATOM 3796 C C . ILE A 1 486 ? 20.253 18.593 -17.477 1.00 98.19 486 ILE A C 1
ATOM 3798 O O . ILE A 1 486 ? 21.081 17.857 -16.939 1.00 98.19 486 ILE A O 1
ATOM 3802 N N . LYS A 1 487 ? 20.043 19.851 -17.066 1.00 97.88 487 LYS A N 1
ATOM 3803 C CA . LYS A 1 487 ? 20.780 20.487 -15.964 1.00 97.88 487 LYS A CA 1
ATOM 3804 C C . LYS A 1 487 ? 20.646 19.691 -14.662 1.00 97.88 487 LYS A C 1
ATOM 3806 O O . LYS A 1 487 ? 21.655 19.415 -14.017 1.00 97.88 487 LYS A O 1
ATOM 3811 N N . ARG A 1 488 ? 19.438 19.240 -14.303 1.00 97.62 488 ARG A N 1
ATOM 3812 C CA . ARG A 1 488 ? 19.204 18.408 -13.109 1.00 97.62 488 ARG A CA 1
ATOM 3813 C C . ARG A 1 488 ? 19.969 17.089 -13.167 1.00 97.62 488 ARG A C 1
ATOM 3815 O O . ARG A 1 488 ? 20.462 16.613 -12.143 1.00 97.62 488 ARG A O 1
ATOM 3822 N N . PHE A 1 489 ? 20.042 16.466 -14.343 1.00 97.62 489 PHE A N 1
ATOM 3823 C CA . PHE A 1 489 ? 20.801 15.231 -14.515 1.00 97.62 489 PHE A CA 1
ATOM 3824 C C . PHE A 1 489 ? 22.301 15.464 -14.361 1.00 97.62 489 PHE A C 1
ATOM 3826 O O . PHE A 1 489 ? 22.927 14.778 -13.554 1.00 97.62 489 PHE A O 1
ATOM 3833 N N . LYS A 1 490 ? 22.826 16.485 -15.046 1.00 96.75 490 LYS A N 1
ATOM 3834 C CA . LYS A 1 490 ? 24.241 16.865 -15.025 1.00 96.75 490 LYS A CA 1
ATOM 3835 C C . LYS A 1 490 ? 24.736 17.246 -13.628 1.00 96.75 490 LYS A C 1
ATOM 3837 O O . LYS A 1 490 ? 25.820 16.837 -13.238 1.00 96.75 490 LYS A O 1
ATOM 3842 N N . LEU A 1 491 ? 23.954 18.029 -12.883 1.00 95.81 491 LEU A N 1
ATOM 3843 C CA . LEU A 1 491 ? 24.391 18.591 -11.599 1.00 95.81 491 LEU A CA 1
ATOM 3844 C C . LEU A 1 491 ? 24.065 17.709 -10.388 1.00 95.81 491 LEU A C 1
ATOM 3846 O O . LEU A 1 491 ? 24.749 17.802 -9.371 1.00 95.81 491 LEU A O 1
ATOM 3850 N N . HIS A 1 492 ? 23.025 16.872 -10.470 1.00 96.56 492 HIS A N 1
ATOM 3851 C CA . HIS A 1 492 ? 22.504 16.175 -9.290 1.00 96.56 492 HIS A CA 1
ATOM 3852 C C . HIS A 1 492 ? 22.208 14.694 -9.520 1.00 96.56 492 HIS A C 1
ATOM 3854 O O . HIS A 1 492 ? 22.664 13.847 -8.753 1.00 96.56 492 HIS A O 1
ATOM 3860 N N . THR A 1 493 ? 21.422 14.367 -10.551 1.00 96.38 493 THR A N 1
ATOM 3861 C CA . THR A 1 493 ? 20.811 13.030 -10.667 1.00 96.38 493 THR A CA 1
ATOM 3862 C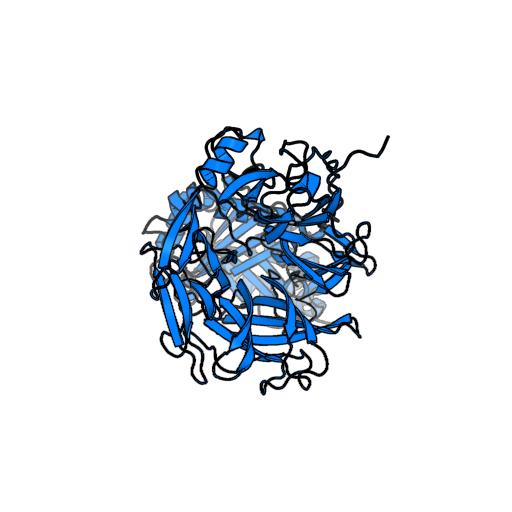 C . THR A 1 493 ? 21.864 11.941 -10.872 1.00 96.38 493 THR A C 1
ATOM 3864 O O . THR A 1 493 ? 21.788 10.918 -10.203 1.00 96.38 493 THR A O 1
ATOM 3867 N N . ASP A 1 494 ? 22.875 12.168 -11.718 1.00 95.06 494 ASP A N 1
ATOM 3868 C CA . ASP A 1 494 ? 23.938 11.183 -11.982 1.00 95.06 494 ASP A CA 1
ATOM 3869 C C . ASP A 1 494 ? 24.748 10.832 -10.720 1.00 95.06 494 ASP A C 1
ATOM 3871 O O . ASP A 1 494 ? 24.930 9.660 -10.383 1.00 95.06 494 ASP A O 1
ATOM 3875 N N . LYS A 1 495 ? 25.164 11.856 -9.964 1.00 96.06 495 LYS A N 1
ATOM 3876 C CA . LYS A 1 495 ? 25.860 11.691 -8.680 1.00 96.06 495 LYS A CA 1
ATOM 3877 C C . LYS A 1 495 ? 25.004 10.899 -7.688 1.00 96.06 495 LYS A C 1
ATOM 3879 O O . LYS A 1 495 ? 25.504 9.992 -7.024 1.00 96.06 495 LYS A O 1
ATOM 3884 N N . LEU A 1 496 ? 23.719 11.238 -7.579 1.00 97.31 496 LEU A N 1
ATOM 3885 C CA . LEU A 1 496 ? 22.800 10.554 -6.672 1.00 97.31 496 LEU A CA 1
ATOM 3886 C C . LEU A 1 496 ? 22.507 9.117 -7.119 1.00 97.31 496 LEU A C 1
ATOM 3888 O O . LEU A 1 496 ? 22.381 8.244 -6.269 1.00 97.31 496 LEU A O 1
ATOM 3892 N N . PHE A 1 497 ? 22.460 8.829 -8.419 1.00 97.38 497 PHE A N 1
ATOM 3893 C CA . PHE A 1 497 ? 22.363 7.452 -8.904 1.00 97.38 497 PHE A CA 1
ATOM 3894 C C . PHE A 1 497 ? 23.542 6.606 -8.428 1.00 97.38 497 PHE A C 1
ATOM 3896 O O . PHE A 1 497 ? 23.327 5.560 -7.816 1.00 97.38 497 PHE A O 1
ATOM 3903 N N . LYS A 1 498 ? 24.772 7.110 -8.577 1.00 94.69 498 LYS A N 1
ATOM 3904 C CA . LYS A 1 498 ? 25.984 6.434 -8.087 1.00 94.69 498 LYS A CA 1
ATOM 3905 C C . LYS A 1 498 ? 25.966 6.226 -6.569 1.00 94.69 498 LYS A C 1
ATOM 3907 O O . LYS A 1 498 ? 26.282 5.135 -6.106 1.00 94.69 498 LYS A O 1
ATOM 3912 N N . LYS A 1 499 ? 25.527 7.235 -5.801 1.00 96.56 499 LYS A N 1
ATOM 3913 C CA . LYS A 1 499 ? 25.340 7.147 -4.336 1.00 96.56 499 LYS A CA 1
ATOM 3914 C C . LYS A 1 499 ? 24.399 6.007 -3.927 1.00 96.56 499 LYS A C 1
ATOM 3916 O O . LYS A 1 499 ? 24.597 5.417 -2.874 1.00 96.56 499 LYS A O 1
ATOM 3921 N N . HIS A 1 500 ? 23.398 5.703 -4.754 1.00 96.62 500 HIS A N 1
ATOM 3922 C CA . HIS A 1 500 ? 22.385 4.671 -4.504 1.00 96.62 500 HIS A CA 1
ATOM 3923 C C . HIS A 1 500 ? 22.586 3.410 -5.352 1.00 96.62 500 HIS A C 1
ATOM 3925 O O . HIS A 1 500 ? 21.621 2.703 -5.627 1.00 96.62 500 HIS A O 1
ATOM 3931 N N . HIS A 1 501 ? 23.820 3.120 -5.778 1.00 96.19 501 HIS A N 1
ATOM 3932 C CA . HIS A 1 501 ? 24.173 1.895 -6.513 1.00 96.19 501 HIS A CA 1
ATOM 3933 C C . HIS A 1 501 ? 23.357 1.669 -7.801 1.00 96.19 501 HIS A C 1
ATOM 3935 O O . HIS A 1 501 ? 23.086 0.532 -8.191 1.00 96.19 501 HIS A O 1
ATOM 3941 N N . MET A 1 502 ? 22.946 2.752 -8.460 1.00 97.44 502 MET A N 1
ATOM 3942 C CA . MET A 1 502 ? 22.341 2.723 -9.789 1.00 97.44 502 MET A CA 1
ATOM 3943 C C . MET A 1 502 ? 23.397 3.155 -10.801 1.00 97.44 502 MET A C 1
ATOM 3945 O O . MET A 1 502 ? 23.865 4.292 -10.754 1.00 97.44 502 MET A O 1
ATOM 3949 N N . GLU A 1 503 ? 23.789 2.251 -11.698 1.00 96.44 503 GLU A N 1
ATOM 3950 C CA . GLU A 1 503 ? 24.888 2.460 -12.647 1.00 96.44 503 GLU A CA 1
ATOM 3951 C C . GLU A 1 503 ? 24.348 3.006 -13.979 1.00 96.44 503 GLU A C 1
ATOM 3953 O O . GLU A 1 503 ? 23.687 2.268 -14.712 1.00 96.44 503 GLU A O 1
ATOM 3958 N N . PRO A 1 504 ? 24.597 4.271 -14.355 1.00 95.50 504 PRO A N 1
ATOM 3959 C CA . PRO A 1 504 ? 24.128 4.789 -15.634 1.00 95.50 504 PRO A CA 1
ATOM 3960 C C . PRO A 1 504 ? 24.972 4.257 -16.793 1.00 95.50 504 PRO A C 1
ATOM 3962 O O . PRO A 1 504 ? 26.192 4.377 -16.791 1.00 95.50 504 PRO A O 1
ATOM 3965 N N . VAL A 1 505 ? 24.308 3.692 -17.803 1.00 94.00 505 VAL A N 1
ATOM 3966 C CA . VAL A 1 505 ? 24.929 3.182 -19.041 1.00 94.00 505 VAL A CA 1
ATOM 3967 C C . VAL A 1 505 ? 25.073 4.289 -20.093 1.00 94.00 505 VAL A C 1
ATOM 3969 O O . VAL A 1 505 ? 25.949 4.234 -20.954 1.00 94.00 505 VAL A O 1
ATOM 3972 N N . GLY A 1 506 ? 24.201 5.299 -20.048 1.00 94.38 506 GLY A N 1
ATOM 3973 C CA . GLY A 1 506 ? 24.272 6.471 -20.917 1.00 94.38 506 GLY A CA 1
ATOM 3974 C C . GLY A 1 506 ? 23.011 7.329 -20.870 1.00 94.38 506 GLY A C 1
ATOM 3975 O O . GLY A 1 506 ? 21.960 6.882 -20.399 1.00 94.38 506 GLY A O 1
ATOM 3976 N N . TYR A 1 507 ? 23.133 8.562 -21.368 1.00 97.12 507 TYR A N 1
ATOM 3977 C CA . TYR A 1 507 ? 22.052 9.540 -21.472 1.00 97.12 507 TYR A CA 1
ATOM 3978 C C . TYR A 1 507 ? 21.979 10.086 -22.899 1.00 97.12 507 TYR A C 1
ATOM 3980 O O . TYR A 1 507 ? 22.990 10.464 -23.491 1.00 97.12 507 TYR A O 1
ATOM 3988 N N . TRP A 1 508 ? 20.777 10.172 -23.455 1.00 97.75 508 TRP A N 1
ATOM 3989 C CA . TRP A 1 508 ? 20.584 10.526 -24.854 1.00 97.75 508 TRP A CA 1
ATOM 3990 C C . TRP A 1 508 ? 19.384 11.442 -25.083 1.00 97.75 508 TRP A C 1
ATOM 3992 O O . TRP A 1 508 ? 18.381 11.388 -24.368 1.00 97.75 508 TRP A O 1
ATOM 4002 N N . LEU A 1 509 ? 19.474 12.223 -26.160 1.00 97.44 509 LEU A N 1
ATOM 4003 C CA . LEU A 1 509 ? 18.378 13.009 -26.723 1.00 97.44 509 LEU A CA 1
ATOM 4004 C C . LEU A 1 509 ? 18.047 12.530 -28.143 1.00 97.44 509 LEU A C 1
ATOM 4006 O O . LEU A 1 509 ? 18.973 12.278 -28.921 1.00 97.44 509 LEU A O 1
ATOM 4010 N N . PRO A 1 510 ? 16.765 12.447 -28.536 1.00 96.81 510 PRO A N 1
ATOM 4011 C CA . PRO A 1 510 ? 16.404 12.209 -29.927 1.00 96.81 510 PRO A CA 1
ATOM 4012 C C . PRO A 1 510 ? 16.831 13.356 -30.841 1.00 96.81 510 PRO A C 1
ATOM 4014 O O . PRO A 1 510 ? 16.681 14.527 -30.502 1.00 96.81 510 PRO A O 1
ATOM 4017 N N . ILE A 1 511 ? 17.319 13.019 -32.035 1.00 94.88 511 ILE A N 1
ATOM 4018 C CA . ILE A 1 511 ? 17.746 14.017 -33.036 1.00 94.88 511 ILE A CA 1
ATOM 4019 C C . ILE A 1 511 ? 16.678 14.331 -34.092 1.00 94.88 511 ILE A C 1
ATOM 4021 O O . ILE A 1 511 ? 16.832 15.260 -34.881 1.00 94.88 511 ILE A O 1
ATOM 4025 N N . HIS A 1 512 ? 15.591 13.563 -34.133 1.00 90.69 512 HIS A N 1
ATOM 4026 C CA . HIS A 1 512 ? 14.514 13.708 -35.109 1.00 90.69 512 HIS A CA 1
ATOM 4027 C C . HIS A 1 512 ? 13.152 13.395 -34.478 1.00 90.69 512 HIS A C 1
ATOM 4029 O O . HIS A 1 512 ? 13.075 13.056 -33.298 1.00 90.69 512 HIS A O 1
ATOM 4035 N N . GLY A 1 513 ? 12.095 13.520 -35.279 1.00 88.88 513 GLY A N 1
ATOM 4036 C CA . GLY A 1 513 ? 10.711 13.351 -34.846 1.00 88.88 513 GLY A CA 1
ATOM 4037 C C . GLY A 1 513 ? 9.998 14.685 -34.649 1.00 88.88 513 GLY A C 1
ATOM 4038 O O . GLY A 1 513 ? 10.544 15.762 -34.914 1.00 88.88 513 GLY A O 1
ATOM 4039 N N . THR A 1 514 ? 8.758 14.594 -34.194 1.00 90.69 514 THR A N 1
ATOM 4040 C CA . THR A 1 514 ? 7.915 15.724 -33.798 1.00 90.69 514 THR A CA 1
ATOM 4041 C C . THR A 1 514 ? 8.555 16.536 -32.668 1.00 90.69 514 THR A C 1
ATOM 4043 O O . THR A 1 514 ? 9.444 16.059 -31.958 1.00 90.69 514 THR A O 1
ATOM 4046 N N . ALA A 1 515 ? 8.076 17.764 -32.443 1.00 86.88 515 ALA A N 1
ATOM 4047 C CA . ALA A 1 515 ? 8.528 18.587 -31.317 1.00 86.88 515 ALA A CA 1
ATOM 4048 C C . ALA A 1 515 ? 8.400 17.844 -29.973 1.00 86.88 515 ALA A C 1
ATOM 4050 O O . ALA A 1 515 ? 9.308 17.896 -29.147 1.00 86.88 515 ALA A O 1
ATOM 4051 N N . LYS A 1 516 ? 7.319 17.074 -29.785 1.00 87.75 516 LYS A N 1
ATOM 4052 C CA . LYS A 1 516 ? 7.114 16.243 -28.592 1.00 87.75 516 LYS A CA 1
ATOM 4053 C C . LYS A 1 516 ? 8.178 15.150 -28.456 1.00 87.75 516 LYS A C 1
ATOM 4055 O O . LYS A 1 516 ? 8.717 14.969 -27.371 1.00 87.75 516 LYS A O 1
ATOM 4060 N N . GLU A 1 517 ? 8.508 14.447 -29.538 1.00 90.25 517 GLU A N 1
ATOM 4061 C CA . GLU A 1 517 ? 9.519 13.380 -29.518 1.00 90.25 517 GLU A CA 1
ATOM 4062 C C . GLU A 1 517 ? 10.926 13.921 -29.258 1.00 90.25 517 GLU A C 1
ATOM 4064 O O . GLU A 1 517 ? 11.661 13.336 -28.465 1.00 90.25 517 GLU A O 1
ATOM 4069 N N . LYS A 1 518 ? 11.279 15.075 -29.836 1.00 92.75 518 LYS A N 1
ATOM 4070 C CA . LYS A 1 518 ? 12.560 15.751 -29.573 1.00 92.75 518 LYS A CA 1
ATOM 4071 C C . LYS A 1 518 ? 12.709 16.229 -28.123 1.00 92.75 518 LYS A C 1
ATOM 4073 O O . LYS A 1 518 ? 13.830 16.427 -27.668 1.00 92.75 518 LYS A O 1
ATOM 4078 N N . ARG A 1 519 ? 11.605 16.374 -27.378 1.00 94.88 519 ARG A N 1
ATOM 4079 C CA . ARG A 1 519 ? 11.609 16.688 -25.936 1.00 94.88 519 ARG A CA 1
ATOM 4080 C C . ARG A 1 519 ? 11.801 15.463 -25.035 1.00 94.88 519 ARG A C 1
ATOM 4082 O O . ARG A 1 519 ? 11.668 15.583 -23.817 1.00 94.88 519 ARG A O 1
ATOM 4089 N N . ARG A 1 520 ? 12.117 14.288 -25.586 1.00 96.88 520 ARG A N 1
ATOM 4090 C CA . ARG A 1 520 ? 12.427 13.116 -24.764 1.00 96.88 520 ARG A CA 1
ATOM 4091 C C . ARG A 1 520 ? 13.861 13.142 -24.244 1.00 96.88 520 ARG A C 1
ATOM 4093 O O . ARG A 1 520 ? 14.789 13.517 -24.952 1.00 96.88 520 ARG A O 1
ATOM 4100 N N . PHE A 1 521 ? 14.035 12.662 -23.021 1.00 98.00 521 PHE A N 1
ATOM 4101 C CA . PHE A 1 521 ? 15.322 12.358 -22.408 1.00 98.00 521 PHE A CA 1
ATOM 4102 C C . PHE A 1 521 ? 15.355 10.856 -22.113 1.00 98.00 521 PHE A C 1
ATOM 4104 O O . PHE A 1 521 ? 14.504 10.349 -21.378 1.00 98.00 521 PHE A O 1
ATOM 4111 N N . ILE A 1 522 ? 16.289 10.133 -22.730 1.00 98.12 522 ILE A N 1
ATOM 4112 C CA . ILE A 1 522 ? 16.337 8.665 -22.709 1.00 98.12 522 ILE A CA 1
ATOM 4113 C C . ILE A 1 522 ? 17.613 8.222 -22.013 1.00 98.12 522 ILE A C 1
ATOM 4115 O O . ILE A 1 522 ? 18.682 8.761 -22.282 1.00 98.12 522 ILE A O 1
ATOM 4119 N N . TYR A 1 523 ? 17.514 7.237 -21.129 1.00 97.69 523 TYR A N 1
ATOM 4120 C CA . TYR A 1 523 ? 18.677 6.694 -20.441 1.00 97.69 523 TYR A CA 1
ATOM 4121 C C . TYR A 1 523 ? 18.479 5.242 -20.036 1.00 97.69 523 TYR A C 1
ATOM 4123 O O . TYR A 1 523 ? 17.350 4.760 -19.939 1.00 97.69 523 TYR A O 1
ATOM 4131 N N . ILE A 1 524 ? 19.593 4.552 -19.813 1.00 97.88 524 ILE A N 1
ATOM 4132 C CA . ILE A 1 524 ? 19.606 3.173 -19.331 1.00 97.88 524 ILE A CA 1
ATOM 4133 C C . ILE A 1 524 ? 20.372 3.139 -18.012 1.00 97.88 524 ILE A C 1
ATOM 4135 O O . ILE A 1 524 ? 21.484 3.661 -17.930 1.00 97.88 524 ILE A O 1
ATOM 4139 N N . LEU A 1 525 ? 19.782 2.520 -16.993 1.00 97.31 525 LEU A N 1
ATOM 4140 C CA . LEU A 1 525 ? 20.469 2.158 -15.753 1.00 97.31 525 LEU A CA 1
ATOM 4141 C C . LEU A 1 525 ? 20.765 0.662 -15.750 1.00 97.31 525 LEU A C 1
ATOM 4143 O O . LEU A 1 525 ? 19.997 -0.125 -16.294 1.00 97.31 525 LEU A O 1
ATOM 4147 N N . LYS A 1 526 ? 21.854 0.268 -15.108 1.00 97.06 526 LYS A N 1
ATOM 4148 C CA . LYS A 1 526 ? 22.169 -1.106 -14.746 1.00 97.06 526 LYS A CA 1
ATOM 4149 C C . LYS A 1 526 ? 22.034 -1.245 -13.233 1.00 97.06 526 LYS A C 1
ATOM 4151 O O . LYS A 1 526 ? 22.478 -0.390 -12.467 1.00 97.06 526 LYS A O 1
ATOM 4156 N N . HIS A 1 527 ? 21.404 -2.335 -12.823 1.00 97.00 527 HIS A N 1
ATOM 4157 C CA . HIS A 1 527 ? 21.156 -2.702 -11.436 1.00 97.00 527 HIS A CA 1
ATOM 4158 C C . HIS A 1 527 ? 21.659 -4.126 -11.192 1.00 97.00 527 HIS A C 1
ATOM 4160 O O . HIS A 1 527 ? 21.659 -4.957 -12.104 1.00 97.00 527 HIS A O 1
ATOM 4166 N N . GLN A 1 528 ? 22.057 -4.430 -9.955 1.00 96.69 528 GLN A N 1
ATOM 4167 C CA . GLN A 1 528 ? 22.543 -5.767 -9.586 1.00 96.69 528 GLN A CA 1
ATOM 4168 C C . GLN A 1 528 ? 21.486 -6.857 -9.807 1.00 96.69 528 GLN A C 1
ATOM 4170 O O . GLN A 1 528 ? 21.822 -7.943 -10.258 1.00 96.69 528 GLN A O 1
ATOM 4175 N N . SER A 1 529 ? 20.226 -6.553 -9.505 1.00 95.19 529 SER A N 1
ATOM 4176 C CA . SER A 1 529 ? 19.063 -7.414 -9.713 1.00 95.19 529 SER A CA 1
ATOM 4177 C C . SER A 1 529 ? 17.797 -6.562 -9.758 1.00 95.19 529 SER A C 1
ATOM 4179 O O . SER A 1 529 ? 17.828 -5.357 -9.465 1.00 95.19 529 SER A O 1
ATOM 4181 N N . ARG A 1 530 ? 16.658 -7.165 -10.106 1.00 93.44 530 ARG A N 1
ATOM 4182 C CA . ARG A 1 530 ? 15.370 -6.456 -10.110 1.00 93.44 530 ARG A CA 1
ATOM 4183 C C . ARG A 1 530 ? 14.959 -6.016 -8.703 1.00 93.44 530 ARG A C 1
ATOM 4185 O O . ARG A 1 530 ? 14.409 -4.921 -8.548 1.00 93.44 530 ARG A O 1
ATOM 4192 N N . TYR A 1 531 ? 15.265 -6.831 -7.695 1.00 93.88 531 TYR A N 1
ATOM 4193 C CA . TYR A 1 531 ? 15.052 -6.512 -6.287 1.00 93.88 531 TYR A CA 1
ATOM 4194 C C . TYR A 1 531 ? 16.001 -5.413 -5.785 1.00 93.88 531 TYR A C 1
ATOM 4196 O O . TYR A 1 531 ? 15.569 -4.475 -5.111 1.00 93.88 531 TYR A O 1
ATOM 4204 N N . ALA A 1 532 ? 17.279 -5.448 -6.177 1.00 95.12 532 ALA A N 1
ATOM 4205 C CA . ALA A 1 532 ? 18.218 -4.370 -5.871 1.00 95.12 532 ALA A CA 1
ATOM 4206 C C . ALA A 1 532 ? 17.751 -3.035 -6.468 1.00 95.12 532 ALA A C 1
ATOM 4208 O O . ALA A 1 532 ? 17.758 -2.029 -5.766 1.00 95.12 532 ALA A O 1
ATOM 4209 N N . ALA A 1 533 ? 17.246 -3.032 -7.708 1.00 95.44 533 ALA A N 1
ATOM 4210 C CA . ALA A 1 533 ? 16.680 -1.834 -8.326 1.00 95.44 533 ALA A CA 1
ATOM 4211 C C . ALA A 1 533 ? 15.535 -1.238 -7.492 1.00 95.44 533 ALA A C 1
ATOM 4213 O O . ALA A 1 533 ? 15.485 -0.029 -7.283 1.00 95.44 533 ALA A O 1
ATOM 4214 N N . TYR A 1 534 ? 14.633 -2.078 -6.976 1.00 94.38 534 TYR A N 1
ATOM 4215 C CA . TYR A 1 534 ? 13.559 -1.635 -6.086 1.00 94.38 534 TYR A CA 1
ATOM 4216 C C . TYR A 1 534 ? 14.100 -0.986 -4.805 1.00 94.38 534 TYR A C 1
ATOM 4218 O O . TYR A 1 534 ? 13.702 0.136 -4.477 1.00 94.38 534 TYR A O 1
ATOM 4226 N N . LYS A 1 535 ? 15.045 -1.640 -4.118 1.00 94.12 535 LYS A N 1
ATOM 4227 C CA . LYS A 1 535 ? 15.681 -1.085 -2.912 1.00 94.12 535 LYS A CA 1
ATOM 4228 C C . LYS A 1 535 ? 16.386 0.241 -3.198 1.00 94.12 535 LYS A C 1
ATOM 4230 O O . LYS A 1 535 ? 16.196 1.202 -2.453 1.00 94.12 535 LYS A O 1
ATOM 4235 N N . ASN A 1 536 ? 17.142 0.305 -4.290 1.00 95.69 536 ASN A N 1
ATOM 4236 C CA . ASN A 1 536 ? 17.918 1.473 -4.700 1.00 95.69 536 ASN A CA 1
ATOM 4237 C C . ASN A 1 536 ? 17.012 2.653 -5.058 1.00 95.69 536 ASN A C 1
ATOM 4239 O O . ASN A 1 536 ? 17.239 3.766 -4.588 1.00 95.69 536 ASN A O 1
ATOM 4243 N N . TRP A 1 537 ? 15.938 2.417 -5.817 1.00 95.50 537 TRP A N 1
ATOM 4244 C CA . TRP A 1 537 ? 14.941 3.447 -6.103 1.00 95.50 537 TRP A CA 1
ATOM 4245 C C . TRP A 1 537 ? 14.247 3.930 -4.834 1.00 95.50 537 TRP A C 1
ATOM 4247 O O . TRP A 1 537 ? 14.110 5.140 -4.656 1.00 95.50 537 TRP A O 1
ATOM 4257 N N . ASN A 1 538 ? 13.862 3.021 -3.930 1.00 93.75 538 ASN A N 1
ATOM 4258 C CA . ASN A 1 538 ? 13.260 3.407 -2.656 1.00 93.75 538 ASN A CA 1
ATOM 4259 C C . ASN A 1 538 ? 14.222 4.255 -1.807 1.00 93.75 538 ASN A C 1
ATOM 4261 O O . ASN A 1 538 ? 13.798 5.243 -1.210 1.00 93.75 538 ASN A O 1
ATOM 4265 N N . ALA A 1 539 ? 15.511 3.911 -1.767 1.00 92.81 539 ALA A N 1
ATOM 4266 C CA . ALA A 1 539 ? 16.528 4.697 -1.072 1.00 92.81 539 ALA A CA 1
ATOM 4267 C C . ALA A 1 539 ? 16.729 6.077 -1.723 1.00 92.81 539 ALA A C 1
ATOM 4269 O O . ALA A 1 539 ? 16.695 7.093 -1.028 1.00 92.81 539 ALA A O 1
ATOM 4270 N N . PHE A 1 540 ? 16.833 6.129 -3.053 1.00 95.12 540 PHE A N 1
ATOM 4271 C CA . PHE A 1 540 ? 17.008 7.360 -3.822 1.00 95.12 540 PHE A CA 1
ATOM 4272 C C . PHE A 1 540 ? 15.845 8.338 -3.644 1.00 95.12 540 PHE A C 1
ATOM 4274 O O . PHE A 1 540 ? 16.064 9.512 -3.349 1.00 95.12 540 PHE A O 1
ATOM 4281 N N . THR A 1 541 ? 14.594 7.880 -3.768 1.00 92.69 541 THR A N 1
ATOM 4282 C CA . THR A 1 541 ? 13.422 8.768 -3.662 1.00 92.69 541 THR A CA 1
ATOM 4283 C C . THR A 1 541 ? 13.231 9.341 -2.260 1.00 92.69 541 THR A C 1
ATOM 4285 O O . THR A 1 541 ? 12.555 10.359 -2.106 1.00 92.69 541 THR A O 1
ATOM 4288 N N . HIS A 1 542 ? 13.821 8.705 -1.246 1.00 90.06 542 HIS A N 1
ATOM 4289 C CA . HIS A 1 542 ? 13.768 9.134 0.150 1.00 90.06 542 HIS A CA 1
ATOM 4290 C C . HIS A 1 542 ? 15.061 9.799 0.638 1.00 90.06 542 HIS A C 1
ATOM 4292 O O . HIS A 1 542 ? 15.133 10.186 1.806 1.00 90.06 542 HIS A O 1
ATOM 4298 N N . ASP A 1 543 ? 16.054 9.986 -0.234 1.00 92.44 543 ASP A N 1
ATOM 4299 C CA . ASP A 1 543 ? 17.279 10.697 0.108 1.00 92.44 543 ASP A CA 1
ATOM 4300 C C . ASP A 1 543 ? 16.969 12.175 0.421 1.00 92.44 543 ASP A C 1
ATOM 4302 O O . ASP A 1 543 ? 16.330 12.854 -0.389 1.00 92.44 543 ASP A O 1
ATOM 4306 N N . PRO A 1 544 ? 17.410 12.716 1.572 1.00 91.69 544 PRO A N 1
ATOM 4307 C CA . PRO A 1 544 ? 17.240 14.130 1.892 1.00 91.69 544 PRO A CA 1
ATOM 4308 C C . PRO A 1 544 ? 17.826 15.092 0.850 1.00 91.69 544 PRO A C 1
ATOM 4310 O O . PRO A 1 544 ? 17.218 16.131 0.595 1.00 91.69 544 PRO A O 1
ATOM 4313 N N . GLU A 1 545 ? 18.969 14.755 0.245 1.00 95.19 545 GLU A N 1
ATOM 4314 C CA . GLU A 1 545 ? 19.602 15.530 -0.829 1.00 95.19 545 GLU A CA 1
ATOM 4315 C C . GLU A 1 545 ? 18.705 15.544 -2.070 1.00 95.19 545 GLU A C 1
ATOM 4317 O O . GLU A 1 545 ? 18.537 16.587 -2.688 1.00 95.19 545 GLU A O 1
ATOM 4322 N N . TRP A 1 546 ? 18.040 14.431 -2.388 1.00 95.12 546 TRP A N 1
ATOM 4323 C CA . TRP A 1 546 ? 17.067 14.388 -3.477 1.00 95.12 546 TRP A CA 1
ATOM 4324 C C . TRP A 1 546 ? 15.793 15.173 -3.145 1.00 95.12 546 TRP A C 1
ATOM 4326 O O . TRP A 1 546 ? 15.412 16.073 -3.893 1.00 95.12 546 TRP A O 1
ATOM 4336 N N . LYS A 1 547 ? 15.138 14.868 -2.016 1.00 91.56 547 LYS A N 1
ATOM 4337 C CA . LYS A 1 547 ? 13.841 15.464 -1.652 1.00 91.56 547 LYS A CA 1
ATOM 4338 C C . LYS A 1 547 ? 13.936 16.968 -1.406 1.00 91.56 547 LYS A C 1
ATOM 4340 O O . LYS A 1 547 ? 13.163 17.712 -1.992 1.00 91.56 547 LYS A O 1
ATOM 4345 N N . ARG A 1 548 ? 14.867 17.400 -0.552 1.00 89.38 548 ARG A N 1
ATOM 4346 C CA . ARG A 1 548 ? 14.995 18.806 -0.133 1.00 89.38 548 ARG A CA 1
ATOM 4347 C C . ARG A 1 548 ? 16.054 19.553 -0.930 1.00 89.38 548 ARG A C 1
ATOM 4349 O O . ARG A 1 548 ? 15.873 20.708 -1.281 1.00 89.38 548 ARG A O 1
ATOM 4356 N N . GLY A 1 549 ? 17.158 18.882 -1.250 1.00 90.75 549 GLY A N 1
ATOM 4357 C CA . GLY A 1 549 ? 18.253 19.509 -1.984 1.00 90.75 549 GLY A CA 1
ATOM 4358 C C . GLY A 1 549 ? 17.952 19.729 -3.466 1.00 90.75 549 GLY A C 1
ATOM 4359 O O . GLY A 1 549 ? 18.410 20.724 -4.010 1.00 90.75 549 GLY A O 1
ATOM 4360 N N . VAL A 1 550 ? 17.190 18.843 -4.123 1.00 94.06 550 VAL A N 1
ATOM 4361 C CA . VAL A 1 550 ? 16.939 18.909 -5.578 1.00 94.06 550 VAL A CA 1
ATOM 4362 C C . VAL A 1 550 ? 15.480 19.205 -5.894 1.00 94.06 550 VAL A C 1
ATOM 4364 O O . VAL A 1 550 ? 15.196 20.157 -6.616 1.00 94.06 550 VAL A O 1
ATOM 4367 N N . LEU A 1 551 ? 14.546 18.391 -5.393 1.00 92.25 551 LEU A N 1
ATOM 4368 C CA . LEU A 1 551 ? 13.147 18.483 -5.808 1.00 92.25 551 LEU A CA 1
ATOM 4369 C C . LEU A 1 551 ? 12.455 19.759 -5.338 1.00 92.25 551 LEU A C 1
ATOM 4371 O O . LEU A 1 551 ? 11.505 20.143 -5.995 1.00 92.25 551 LEU A O 1
ATOM 4375 N N . GLU A 1 552 ? 12.901 20.419 -4.269 1.00 92.88 552 GLU A N 1
ATOM 4376 C CA . GLU A 1 552 ? 12.316 21.687 -3.800 1.00 92.88 552 GLU A CA 1
ATOM 4377 C C . GLU A 1 552 ? 12.792 22.909 -4.603 1.00 92.88 552 GLU A C 1
ATOM 4379 O O . GLU A 1 552 ? 12.154 23.960 -4.548 1.00 92.88 552 GLU A O 1
ATOM 4384 N N . GLN A 1 553 ? 13.852 22.785 -5.410 1.00 94.38 553 GLN A N 1
ATOM 4385 C CA . GLN A 1 553 ? 14.338 23.902 -6.217 1.00 94.38 553 GLN A CA 1
ATOM 4386 C C . GLN A 1 553 ? 13.303 24.291 -7.291 1.00 94.38 553 GLN A C 1
ATOM 4388 O O . GLN A 1 553 ? 12.906 23.428 -8.084 1.00 94.38 553 GLN A O 1
ATOM 4393 N N . PRO A 1 554 ? 12.899 25.576 -7.396 1.00 94.75 554 PRO A N 1
ATOM 4394 C CA . PRO A 1 554 ? 11.878 26.014 -8.353 1.00 94.75 554 PRO A CA 1
ATOM 4395 C C . PRO A 1 554 ? 12.184 25.617 -9.802 1.00 94.75 554 PRO A C 1
ATOM 4397 O O . PRO A 1 554 ? 11.291 25.216 -10.551 1.00 94.75 554 PRO A O 1
ATOM 4400 N N . GLU A 1 555 ? 13.460 25.647 -10.194 1.00 95.50 555 GLU A N 1
ATOM 4401 C CA . GLU A 1 555 ? 13.872 25.293 -11.551 1.00 95.50 555 GLU A CA 1
ATOM 4402 C C . GLU A 1 555 ? 13.673 23.809 -11.902 1.00 95.50 555 GLU A C 1
ATOM 4404 O O . GLU A 1 555 ? 13.559 23.487 -13.083 1.00 95.50 555 GLU A O 1
ATOM 4409 N N . PHE A 1 556 ? 13.542 22.913 -10.917 1.00 94.94 556 PHE A N 1
ATOM 4410 C CA . PHE A 1 556 ? 13.349 21.471 -11.124 1.00 94.94 556 PHE A CA 1
ATOM 4411 C C . PHE A 1 556 ? 11.922 20.981 -10.868 1.00 94.94 556 PHE A C 1
ATOM 4413 O O . PHE A 1 556 ? 11.654 19.776 -10.920 1.00 94.94 556 PHE A O 1
ATOM 4420 N N . GLN A 1 557 ? 10.983 21.905 -10.677 1.00 92.88 557 GLN A N 1
ATOM 4421 C CA . GLN A 1 557 ? 9.564 21.588 -10.587 1.00 92.88 557 GLN A CA 1
ATOM 4422 C C . GLN A 1 557 ? 8.952 21.321 -11.967 1.00 92.88 557 GLN A C 1
ATOM 4424 O O . GLN A 1 557 ? 9.345 21.924 -12.970 1.00 92.88 557 GLN A O 1
ATOM 4429 N N . ARG A 1 558 ? 7.955 20.424 -12.014 1.00 92.00 558 ARG A N 1
ATOM 4430 C CA . ARG A 1 558 ? 7.108 20.158 -13.201 1.00 92.00 558 ARG A CA 1
ATOM 4431 C C . ARG A 1 558 ? 7.901 19.901 -14.495 1.00 92.00 558 ARG A C 1
ATOM 4433 O O . ARG A 1 558 ? 7.533 20.368 -15.567 1.00 92.00 558 ARG A O 1
ATOM 4440 N N . LEU A 1 559 ? 9.014 19.170 -14.403 1.00 95.38 559 LEU A N 1
ATOM 4441 C CA . LEU A 1 559 ? 9.892 18.926 -15.557 1.00 95.38 559 LEU A CA 1
ATOM 4442 C C . LEU A 1 559 ? 9.286 17.998 -16.614 1.00 95.38 559 LEU A C 1
ATOM 4444 O O . LEU A 1 559 ? 9.713 18.035 -17.765 1.00 95.38 559 LEU A O 1
ATOM 4448 N N . LEU A 1 560 ? 8.332 17.148 -16.232 1.00 95.06 560 LEU A N 1
ATOM 4449 C CA . LEU A 1 560 ? 7.784 16.102 -17.090 1.00 95.06 560 LEU A CA 1
ATOM 4450 C C . LEU A 1 560 ? 6.320 16.374 -17.415 1.00 95.06 560 LEU A C 1
ATOM 4452 O O . LEU A 1 560 ? 5.551 16.772 -16.544 1.00 95.06 560 LEU A O 1
ATOM 4456 N N . SER A 1 561 ? 5.947 16.107 -18.664 1.00 93.00 561 SER A N 1
ATOM 4457 C CA . SER A 1 561 ? 4.560 16.197 -19.141 1.00 93.00 561 SER A CA 1
ATOM 4458 C C . SER A 1 561 ? 3.710 14.991 -18.734 1.00 93.00 561 SER A C 1
ATOM 4460 O O . SER A 1 561 ? 2.488 15.083 -18.667 1.00 93.00 561 SER A O 1
ATOM 4462 N N . GLN A 1 562 ? 4.356 13.860 -18.450 1.00 90.38 562 GLN A N 1
ATOM 4463 C CA . GLN A 1 562 ? 3.720 12.614 -18.038 1.00 90.38 562 GLN A CA 1
ATOM 4464 C C . GLN A 1 562 ? 4.676 11.776 -17.187 1.00 90.38 562 GLN A C 1
ATOM 4466 O O . GLN A 1 562 ? 5.861 12.096 -17.047 1.00 90.38 562 GLN A O 1
ATOM 4471 N N . ARG A 1 563 ? 4.158 10.694 -16.595 1.00 89.31 563 ARG A N 1
ATOM 4472 C CA . ARG A 1 563 ? 4.997 9.738 -15.866 1.00 89.31 563 ARG A CA 1
ATOM 4473 C C . ARG A 1 563 ? 6.031 9.121 -16.817 1.00 89.31 563 ARG A C 1
ATOM 4475 O O . ARG A 1 563 ? 5.676 8.801 -17.950 1.00 89.31 563 ARG A O 1
ATOM 4482 N N . PRO A 1 564 ? 7.283 8.931 -16.367 1.00 93.75 564 PRO A N 1
ATOM 4483 C CA . PRO A 1 564 ? 8.281 8.231 -17.156 1.00 93.75 564 PRO A CA 1
ATOM 4484 C C . PRO A 1 564 ? 7.835 6.842 -17.593 1.00 93.75 564 PRO A C 1
ATOM 4486 O O . PRO A 1 564 ? 7.269 6.095 -16.795 1.00 93.75 564 PRO A O 1
ATOM 4489 N N . THR A 1 565 ? 8.206 6.468 -18.814 1.00 95.00 565 THR A N 1
ATOM 4490 C CA . THR A 1 565 ? 8.262 5.052 -19.189 1.00 95.00 565 THR A CA 1
ATOM 4491 C C . THR A 1 565 ? 9.462 4.418 -18.485 1.00 95.00 565 THR A C 1
ATOM 4493 O O . THR A 1 565 ? 10.537 5.022 -18.462 1.00 95.00 565 THR A O 1
ATOM 4496 N N . SER A 1 566 ? 9.287 3.228 -17.912 1.00 94.94 566 SER A N 1
ATOM 4497 C CA . SER A 1 566 ? 10.351 2.414 -17.315 1.00 94.94 566 SER A CA 1
ATOM 4498 C C . SER A 1 566 ? 10.154 0.964 -17.750 1.00 94.94 566 SER A C 1
ATOM 4500 O O . SER A 1 566 ? 9.066 0.418 -17.582 1.00 94.94 566 SER A O 1
ATOM 4502 N N . ILE A 1 567 ? 11.186 0.377 -18.356 1.00 95.56 567 ILE A N 1
ATOM 4503 C CA . ILE A 1 567 ? 11.194 -1.005 -18.840 1.00 95.56 567 ILE A CA 1
ATOM 4504 C C . ILE A 1 567 ? 12.433 -1.686 -18.267 1.00 95.56 567 ILE A C 1
ATOM 4506 O O . ILE A 1 567 ? 13.556 -1.385 -18.681 1.00 95.56 567 ILE A O 1
ATOM 4510 N N . PHE A 1 568 ? 12.235 -2.606 -17.324 1.00 95.44 568 PHE A N 1
ATOM 4511 C CA . PHE A 1 568 ? 13.302 -3.494 -16.874 1.00 95.44 568 PHE A CA 1
ATOM 4512 C C . PHE A 1 568 ? 13.554 -4.569 -17.926 1.00 95.44 568 PHE A C 1
ATOM 4514 O O . PHE A 1 568 ? 12.619 -5.043 -18.568 1.00 95.44 568 PHE A O 1
ATOM 4521 N N . MET A 1 569 ? 14.812 -4.944 -18.129 1.00 96.06 569 MET A N 1
ATOM 4522 C CA . MET A 1 569 ? 15.226 -5.813 -19.222 1.00 96.06 569 MET A CA 1
ATOM 4523 C C . MET A 1 569 ? 16.486 -6.614 -18.872 1.00 96.06 569 MET A C 1
ATOM 4525 O O . MET A 1 569 ? 17.406 -6.112 -18.224 1.00 96.06 569 MET A O 1
ATOM 4529 N N . THR A 1 570 ? 16.532 -7.866 -19.316 1.00 95.50 570 THR A N 1
ATOM 4530 C CA . THR A 1 570 ? 17.664 -8.781 -19.135 1.00 95.50 570 THR A CA 1
ATOM 4531 C C . THR A 1 570 ? 18.535 -8.761 -20.382 1.00 95.50 570 THR A C 1
ATOM 4533 O O . THR A 1 570 ? 18.027 -8.792 -21.504 1.00 95.50 570 THR A O 1
ATOM 4536 N N . LEU A 1 571 ? 19.854 -8.684 -20.196 1.00 95.44 571 LEU A N 1
ATOM 4537 C CA . LEU A 1 571 ? 20.807 -8.713 -21.304 1.00 95.44 571 LEU A CA 1
ATOM 4538 C C . LEU A 1 571 ? 20.845 -10.119 -21.909 1.00 95.44 571 LEU A C 1
ATOM 4540 O O . LEU A 1 571 ? 21.141 -11.082 -21.208 1.00 95.44 571 LEU A O 1
ATOM 4544 N N . ASN A 1 572 ? 20.595 -10.233 -23.211 1.00 95.81 572 ASN A N 1
ATOM 4545 C CA . ASN A 1 572 ? 20.682 -11.517 -23.899 1.00 95.81 572 ASN A CA 1
ATOM 4546 C C . ASN A 1 572 ? 22.149 -11.980 -23.961 1.00 95.81 572 ASN A C 1
ATOM 4548 O O . ASN A 1 572 ? 23.029 -11.172 -24.271 1.00 95.81 572 ASN A O 1
ATOM 4552 N N . ASP A 1 573 ? 22.415 -13.274 -23.754 1.00 91.81 573 ASP A N 1
ATOM 4553 C CA . ASP A 1 573 ? 23.777 -13.831 -23.633 1.00 91.81 573 ASP A CA 1
ATOM 4554 C C . ASP A 1 573 ? 24.702 -13.508 -24.809 1.00 91.81 573 ASP A C 1
ATOM 4556 O O . ASP A 1 573 ? 25.905 -13.294 -24.639 1.00 91.81 573 ASP A O 1
ATOM 4560 N N . TYR A 1 574 ? 24.146 -13.453 -26.022 1.00 91.75 574 TYR A N 1
ATOM 4561 C CA . TYR A 1 574 ? 24.921 -13.147 -27.219 1.00 91.75 574 TYR A CA 1
ATOM 4562 C C . TYR A 1 574 ? 25.408 -11.695 -27.253 1.00 91.75 574 TYR A C 1
ATOM 4564 O O . TYR A 1 574 ? 26.396 -11.428 -27.926 1.00 91.75 574 TYR A O 1
ATOM 4572 N N . SER A 1 575 ? 24.812 -10.771 -26.492 1.00 91.00 575 SER A N 1
ATOM 4573 C CA . SER A 1 575 ? 25.266 -9.374 -26.429 1.00 91.00 575 SER A CA 1
ATOM 4574 C C . SER A 1 575 ? 26.723 -9.249 -25.995 1.00 91.00 575 SER A C 1
ATOM 4576 O O . SER A 1 575 ? 27.435 -8.401 -26.512 1.00 91.00 575 SER A O 1
ATOM 4578 N N . LYS A 1 576 ? 27.185 -10.123 -25.089 1.00 83.88 576 LYS A N 1
ATOM 4579 C CA . LYS A 1 576 ? 28.580 -10.143 -24.615 1.00 83.88 576 LYS A CA 1
ATOM 4580 C C . LYS A 1 576 ? 29.564 -10.693 -25.653 1.00 83.88 576 LYS A C 1
ATOM 4582 O O . LYS A 1 576 ? 30.763 -10.487 -25.527 1.00 83.88 576 LYS A O 1
ATOM 4587 N N . LYS A 1 577 ? 29.067 -11.443 -26.640 1.00 82.38 577 LYS A N 1
ATOM 4588 C CA . LYS A 1 577 ? 29.878 -12.173 -27.629 1.00 82.38 577 LYS A CA 1
ATOM 4589 C C . LYS A 1 577 ? 30.063 -11.398 -28.931 1.00 82.38 577 LYS A C 1
ATOM 4591 O O . LYS A 1 577 ? 30.816 -11.832 -29.799 1.00 82.38 577 LYS A O 1
ATOM 4596 N N . VAL A 1 578 ? 29.336 -10.300 -29.108 1.00 77.69 578 VAL A N 1
ATOM 4597 C CA . VAL A 1 578 ? 29.335 -9.545 -30.358 1.00 77.69 578 VAL A CA 1
ATOM 4598 C C . VAL A 1 578 ? 30.418 -8.462 -30.305 1.00 77.69 578 VAL A C 1
ATOM 4600 O O . VAL A 1 578 ? 30.463 -7.719 -29.327 1.00 77.69 578 VAL A O 1
ATOM 4603 N N . PRO A 1 579 ? 31.264 -8.324 -31.344 1.00 71.69 579 PRO A N 1
ATOM 4604 C CA . PRO A 1 579 ? 32.285 -7.285 -31.378 1.00 71.69 579 PRO A CA 1
ATOM 4605 C C . PRO A 1 579 ? 31.680 -5.875 -31.357 1.00 71.69 579 PRO A C 1
ATOM 4607 O O . PRO A 1 579 ? 30.864 -5.518 -32.220 1.00 71.69 579 PRO A O 1
ATOM 4610 N N . THR A 1 580 ? 32.135 -5.060 -30.406 1.00 75.69 580 THR A N 1
ATOM 4611 C CA . THR A 1 580 ? 31.883 -3.616 -30.369 1.00 75.69 580 THR A CA 1
ATOM 4612 C C . THR A 1 580 ? 32.976 -2.906 -31.161 1.00 75.69 580 THR A C 1
ATOM 4614 O O . THR A 1 580 ? 34.157 -3.042 -30.856 1.00 75.69 580 THR A O 1
ATOM 4617 N N . LEU A 1 581 ? 32.594 -2.145 -32.191 1.00 68.69 581 LEU A N 1
ATOM 4618 C CA . LEU A 1 581 ? 33.549 -1.448 -33.062 1.00 68.69 581 LEU A CA 1
ATOM 4619 C C . LEU A 1 581 ? 34.139 -0.192 -32.402 1.00 68.69 581 LEU A C 1
ATOM 4621 O O . LEU A 1 581 ? 35.224 0.248 -32.772 1.00 68.69 581 LEU A O 1
ATOM 4625 N N . SER A 1 582 ? 33.430 0.425 -31.450 1.00 68.12 582 SER A N 1
ATOM 4626 C CA . SER A 1 582 ? 33.919 1.608 -30.734 1.00 68.12 582 SER A CA 1
ATOM 4627 C C . SER A 1 582 ? 33.174 1.856 -29.422 1.00 68.12 582 SER A C 1
ATOM 4629 O O . SER A 1 582 ? 31.973 2.132 -29.448 1.00 68.12 582 SER A O 1
ATOM 4631 N N . ASN A 1 583 ? 33.920 1.912 -28.314 1.00 67.44 583 ASN A N 1
ATOM 4632 C CA . ASN A 1 583 ? 33.406 2.269 -26.982 1.00 67.44 583 ASN A CA 1
ATOM 4633 C C . ASN A 1 583 ? 33.469 3.783 -26.686 1.00 67.44 583 ASN A C 1
ATOM 4635 O O . ASN A 1 583 ? 32.969 4.249 -25.668 1.00 67.44 583 ASN A O 1
ATOM 4639 N N . LYS A 1 584 ? 34.063 4.593 -27.579 1.00 72.94 584 LYS A N 1
ATOM 4640 C CA . LYS A 1 584 ? 34.159 6.050 -27.372 1.00 72.94 584 LYS A CA 1
ATOM 4641 C C . LYS A 1 584 ? 32.769 6.690 -27.363 1.00 72.94 584 LYS A C 1
ATOM 4643 O O . LYS A 1 584 ? 31.980 6.453 -28.278 1.00 72.94 584 LYS A O 1
ATOM 4648 N N . VAL A 1 585 ? 32.475 7.554 -26.397 1.00 76.19 585 VAL A N 1
ATOM 4649 C CA . VAL A 1 585 ? 31.234 8.346 -26.407 1.00 76.19 585 VAL A CA 1
ATOM 4650 C C . VAL A 1 585 ? 31.277 9.335 -27.574 1.00 76.19 585 VAL A C 1
ATOM 4652 O O . VAL A 1 585 ? 32.278 10.014 -27.786 1.00 76.19 585 VAL A O 1
ATOM 4655 N N . GLY A 1 586 ? 30.209 9.370 -28.373 1.00 84.25 586 GLY A N 1
ATOM 4656 C CA . GLY A 1 586 ? 30.120 10.163 -29.602 1.00 84.25 586 GLY A CA 1
ATOM 4657 C C . GLY A 1 586 ? 29.287 9.465 -30.679 1.00 84.25 586 GLY A C 1
ATOM 4658 O O . GLY A 1 586 ? 28.766 8.372 -30.454 1.00 84.25 586 GLY A O 1
ATOM 4659 N N . GLY A 1 587 ? 29.166 10.094 -31.849 1.00 91.06 587 GLY A N 1
ATOM 4660 C CA . GLY A 1 587 ? 28.361 9.591 -32.966 1.00 91.06 587 GLY A CA 1
ATOM 4661 C C . GLY A 1 587 ? 26.852 9.602 -32.700 1.00 91.06 587 GLY A C 1
ATOM 4662 O O . GLY A 1 587 ? 26.362 10.368 -31.866 1.00 91.06 587 GLY A O 1
ATOM 4663 N N . ILE A 1 588 ? 26.115 8.757 -33.426 1.00 95.12 588 ILE A N 1
ATOM 4664 C CA . ILE A 1 588 ? 24.658 8.609 -33.319 1.00 95.12 588 ILE A CA 1
ATOM 4665 C C . ILE A 1 588 ? 24.315 7.188 -32.880 1.00 95.12 588 ILE A C 1
ATOM 4667 O O . ILE A 1 588 ? 24.716 6.217 -33.513 1.00 95.12 588 ILE A O 1
ATOM 4671 N N . TYR A 1 589 ? 23.529 7.069 -31.818 1.00 95.75 589 TYR A N 1
ATOM 4672 C CA . TYR A 1 589 ? 22.979 5.803 -31.350 1.00 95.75 589 TYR A CA 1
ATOM 4673 C C . TYR A 1 589 ? 21.614 5.558 -31.992 1.00 95.75 589 TYR A C 1
ATOM 4675 O O . TYR A 1 589 ? 20.883 6.502 -32.286 1.00 95.75 589 TYR A O 1
ATOM 4683 N N . GLU A 1 590 ? 21.247 4.300 -32.196 1.00 96.50 590 GLU A N 1
ATOM 4684 C CA . GLU A 1 590 ? 19.926 3.902 -32.667 1.00 96.50 590 GLU A CA 1
ATOM 4685 C C . GLU A 1 590 ? 19.317 2.889 -31.696 1.00 96.50 590 GLU A C 1
ATOM 4687 O O . GLU A 1 590 ? 19.784 1.753 -31.590 1.00 96.50 590 GLU A O 1
ATOM 4692 N N . LEU A 1 591 ? 18.281 3.318 -30.973 1.00 97.38 591 LEU A N 1
ATOM 4693 C CA . LEU A 1 591 ? 17.472 2.461 -30.111 1.00 97.38 591 LEU A CA 1
ATOM 4694 C C . LEU A 1 591 ? 16.342 1.868 -30.944 1.00 97.38 591 LEU A C 1
ATOM 4696 O O . LEU A 1 591 ? 15.587 2.613 -31.575 1.00 97.38 591 LEU A O 1
ATOM 4700 N N . ARG A 1 592 ? 16.211 0.543 -30.938 1.00 97.88 592 ARG A N 1
ATOM 4701 C CA . ARG A 1 592 ? 15.193 -0.165 -31.714 1.00 97.88 592 ARG A CA 1
ATOM 4702 C C . ARG A 1 592 ? 14.410 -1.136 -30.846 1.00 97.88 592 ARG A C 1
ATOM 4704 O O . ARG A 1 592 ? 14.997 -1.874 -30.057 1.00 97.88 592 ARG A O 1
ATOM 4711 N N . THR A 1 593 ? 13.097 -1.171 -31.061 1.00 97.88 593 THR A N 1
ATOM 4712 C CA . THR A 1 593 ? 12.165 -2.068 -30.365 1.00 97.88 593 THR A CA 1
ATOM 4713 C C . THR A 1 593 ? 11.432 -2.930 -31.383 1.00 97.88 593 THR A C 1
ATOM 4715 O O . THR A 1 593 ? 10.771 -2.434 -32.297 1.00 97.88 593 THR A O 1
ATOM 4718 N N . TYR A 1 594 ? 11.584 -4.244 -31.251 1.00 98.00 594 TYR A N 1
ATOM 4719 C CA . TYR A 1 594 ? 11.004 -5.251 -32.131 1.00 98.00 594 TYR A CA 1
ATOM 4720 C C . TYR A 1 594 ? 9.905 -5.979 -31.363 1.00 98.00 594 TYR A C 1
ATOM 4722 O O . TYR A 1 594 ? 10.191 -6.628 -30.362 1.00 98.00 594 TYR A O 1
ATOM 4730 N N . THR A 1 595 ? 8.662 -5.919 -31.849 1.00 97.81 595 THR A N 1
ATOM 4731 C CA . THR A 1 595 ? 7.560 -6.748 -31.334 1.00 97.81 595 THR A CA 1
ATOM 4732 C C . THR A 1 595 ? 7.346 -7.942 -32.259 1.00 97.81 595 THR A C 1
ATOM 4734 O O . THR A 1 595 ? 6.996 -7.785 -33.434 1.00 97.81 595 THR A O 1
ATOM 4737 N N . THR A 1 596 ? 7.549 -9.140 -31.730 1.00 97.12 596 THR A N 1
ATOM 4738 C CA . THR A 1 596 ? 7.390 -10.398 -32.459 1.00 97.12 596 THR A CA 1
ATOM 4739 C C . THR A 1 596 ? 5.935 -10.839 -32.551 1.00 97.12 596 THR A C 1
ATOM 4741 O O . THR A 1 596 ? 5.084 -10.433 -31.756 1.00 97.12 596 THR A O 1
ATOM 4744 N N . ALA A 1 597 ? 5.647 -11.649 -33.568 1.00 95.81 597 ALA A N 1
ATOM 4745 C CA . ALA A 1 597 ? 4.450 -12.473 -33.582 1.00 95.81 597 ALA A CA 1
ATOM 4746 C C . ALA A 1 597 ? 4.513 -13.507 -32.443 1.00 95.81 597 ALA A C 1
ATOM 4748 O O . ALA A 1 597 ? 5.574 -13.759 -31.863 1.00 95.81 597 ALA A O 1
ATOM 4749 N N . GLU A 1 598 ? 3.369 -14.097 -32.115 1.00 93.38 598 GLU A N 1
ATOM 4750 C CA . GLU A 1 598 ? 3.261 -15.059 -31.022 1.00 93.38 598 GLU A CA 1
ATOM 4751 C C . GLU A 1 598 ? 4.260 -16.218 -31.182 1.00 93.38 598 GLU A C 1
ATOM 4753 O O . GLU A 1 598 ? 4.439 -16.756 -32.275 1.00 93.38 598 GLU A O 1
ATOM 4758 N N . ASN A 1 599 ? 4.950 -16.569 -30.093 1.00 93.25 599 ASN A N 1
ATOM 4759 C CA . ASN A 1 599 ? 5.958 -17.635 -30.038 1.00 93.25 599 ASN A CA 1
ATOM 4760 C C . ASN A 1 599 ? 7.157 -17.470 -31.002 1.00 93.25 599 ASN A C 1
ATOM 4762 O O . ASN A 1 599 ? 7.878 -18.433 -31.261 1.00 93.25 599 ASN A O 1
ATOM 4766 N N . LYS A 1 600 ? 7.424 -16.260 -31.527 1.00 96.31 600 LYS A N 1
ATOM 4767 C CA . LYS A 1 600 ? 8.556 -15.996 -32.445 1.00 96.31 600 LYS A CA 1
ATOM 4768 C C . LYS A 1 600 ? 9.763 -15.298 -31.808 1.00 96.31 600 LYS A C 1
ATOM 4770 O O . LYS A 1 600 ? 10.775 -15.130 -32.491 1.00 96.31 600 LYS A O 1
ATOM 4775 N N . LEU A 1 601 ? 9.717 -14.937 -30.522 1.00 96.44 601 LEU A N 1
ATOM 4776 C CA . LEU A 1 601 ? 10.834 -14.258 -29.846 1.00 96.44 601 LEU A CA 1
ATOM 4777 C C . LEU A 1 601 ? 12.118 -15.096 -29.819 1.00 96.44 601 LEU A C 1
ATOM 4779 O O . LEU A 1 601 ? 13.184 -14.581 -30.149 1.00 96.44 601 LEU A O 1
ATOM 4783 N N . ALA A 1 602 ? 12.023 -16.392 -29.509 1.00 95.69 602 ALA A N 1
ATOM 4784 C CA . ALA A 1 602 ? 13.183 -17.284 -29.505 1.00 95.69 602 ALA A CA 1
ATOM 4785 C C . ALA A 1 602 ? 13.858 -17.357 -30.888 1.00 95.69 602 ALA A C 1
ATOM 4787 O O . ALA A 1 602 ? 15.075 -17.213 -30.996 1.00 95.69 602 ALA A O 1
ATOM 4788 N N . ALA A 1 603 ? 13.064 -17.484 -31.957 1.00 96.12 603 ALA A N 1
ATOM 4789 C CA . ALA A 1 603 ? 13.566 -17.491 -33.331 1.00 96.12 603 ALA A CA 1
ATOM 4790 C C . ALA A 1 603 ? 14.207 -16.148 -33.724 1.00 96.12 603 ALA A C 1
ATOM 4792 O O . ALA A 1 603 ? 15.253 -16.121 -34.377 1.00 96.12 603 ALA A O 1
ATOM 4793 N N . LEU A 1 604 ? 13.619 -15.025 -33.292 1.00 96.81 604 LEU A N 1
ATOM 4794 C CA . LEU A 1 604 ? 14.209 -13.705 -33.500 1.00 96.81 604 LEU A CA 1
ATOM 4795 C C . LEU A 1 604 ? 15.566 -13.586 -32.794 1.00 96.81 604 LEU A C 1
ATOM 4797 O O . LEU A 1 604 ? 16.538 -13.171 -33.426 1.00 96.81 604 LEU A O 1
ATOM 4801 N N . ASN A 1 605 ? 15.647 -13.979 -31.521 1.00 96.69 605 ASN A N 1
ATOM 4802 C CA . ASN A 1 605 ? 16.887 -13.952 -30.746 1.00 96.69 605 ASN A CA 1
ATOM 4803 C C . ASN A 1 605 ? 17.966 -14.847 -31.373 1.00 96.69 605 ASN A C 1
ATOM 4805 O O . ASN A 1 605 ? 19.101 -14.400 -31.527 1.00 96.69 605 ASN A O 1
ATOM 4809 N N . ALA A 1 606 ? 17.616 -16.054 -31.832 1.00 95.50 606 ALA A N 1
ATOM 4810 C CA . ALA A 1 606 ? 18.543 -16.946 -32.532 1.00 95.50 606 ALA A CA 1
ATOM 4811 C C . ALA A 1 606 ? 19.104 -16.310 -33.816 1.00 95.50 606 ALA A C 1
ATOM 4813 O O . ALA A 1 606 ? 20.308 -16.366 -34.069 1.00 95.50 606 ALA A O 1
ATOM 4814 N N . ARG A 1 607 ? 18.257 -15.628 -34.601 1.00 95.94 607 ARG A N 1
ATOM 4815 C CA . ARG A 1 607 ? 18.693 -14.899 -35.803 1.00 95.94 607 ARG A CA 1
ATOM 4816 C C . ARG A 1 607 ? 19.717 -13.813 -35.473 1.00 95.94 607 ARG A C 1
ATOM 4818 O O . ARG A 1 607 ? 20.715 -13.679 -36.182 1.00 95.94 607 ARG A O 1
ATOM 4825 N N . PHE A 1 608 ? 19.475 -13.042 -34.413 1.00 96.06 608 PHE A N 1
ATOM 4826 C CA . PHE A 1 608 ? 20.405 -12.001 -33.977 1.00 96.06 608 PHE A CA 1
ATOM 4827 C C . PHE A 1 608 ? 21.725 -12.581 -33.471 1.00 96.06 608 PHE A C 1
ATOM 4829 O O . PHE A 1 608 ? 22.780 -12.121 -33.909 1.00 96.06 608 PHE A O 1
ATOM 4836 N N . ALA A 1 609 ? 21.656 -13.604 -32.617 1.00 94.81 609 ALA A N 1
ATOM 4837 C CA . ALA A 1 609 ? 22.815 -14.265 -32.028 1.00 94.81 609 ALA A CA 1
ATOM 4838 C C . ALA A 1 609 ? 23.740 -14.886 -33.084 1.00 94.81 609 ALA A C 1
ATOM 4840 O O . ALA A 1 609 ? 24.958 -14.721 -33.025 1.00 94.81 609 ALA A O 1
ATOM 4841 N N . ASN A 1 610 ? 23.160 -15.581 -34.065 1.00 94.50 610 ASN A N 1
ATOM 4842 C CA . ASN A 1 610 ? 23.927 -16.385 -35.014 1.00 94.50 610 ASN A CA 1
ATOM 4843 C C . ASN A 1 610 ? 24.386 -15.584 -36.238 1.00 94.50 610 ASN A C 1
ATOM 4845 O O . ASN A 1 610 ? 25.433 -15.894 -36.810 1.00 94.50 610 ASN A O 1
ATOM 4849 N N . HIS A 1 611 ? 23.627 -14.553 -36.631 1.00 94.50 611 HIS A N 1
ATOM 4850 C CA . HIS A 1 611 ? 23.814 -13.885 -37.919 1.00 94.50 611 HIS A CA 1
ATOM 4851 C C . HIS A 1 611 ? 23.801 -12.357 -37.819 1.00 94.50 611 HIS A C 1
ATOM 4853 O O . HIS A 1 611 ? 24.827 -11.723 -38.065 1.00 94.50 611 HIS A O 1
ATOM 4859 N N . THR A 1 612 ? 22.659 -11.750 -37.466 1.00 93.75 612 THR A N 1
ATOM 4860 C CA . THR A 1 612 ? 22.419 -10.309 -37.685 1.00 93.75 612 THR A CA 1
ATOM 4861 C C . THR A 1 612 ? 23.485 -9.429 -37.043 1.00 93.75 612 THR A C 1
ATOM 4863 O O . THR A 1 612 ? 23.971 -8.500 -37.681 1.00 93.75 612 THR A O 1
ATOM 4866 N N . ALA A 1 613 ? 23.883 -9.736 -35.807 1.00 93.06 613 ALA A N 1
ATOM 4867 C CA . ALA A 1 613 ? 24.824 -8.908 -35.061 1.00 93.06 613 ALA A CA 1
ATOM 4868 C C . ALA A 1 613 ? 26.229 -8.871 -35.699 1.00 93.06 613 ALA A C 1
ATOM 4870 O O . ALA A 1 613 ? 26.890 -7.834 -35.678 1.00 93.06 613 ALA A O 1
ATOM 4871 N N . LYS A 1 614 ? 26.662 -9.970 -36.336 1.00 92.44 614 LYS A N 1
ATOM 4872 C CA . LYS A 1 614 ? 27.925 -10.029 -37.096 1.00 92.44 614 LYS A CA 1
ATOM 4873 C C . LYS A 1 614 ? 27.826 -9.259 -38.413 1.00 92.44 614 LYS A C 1
ATOM 4875 O O . LYS A 1 614 ? 28.760 -8.559 -38.791 1.00 92.44 614 LYS A O 1
ATOM 4880 N N . ILE A 1 615 ? 26.681 -9.356 -39.091 1.00 94.44 615 ILE A N 1
ATOM 4881 C CA . ILE A 1 615 ? 26.428 -8.623 -40.338 1.00 94.44 615 ILE A CA 1
ATOM 4882 C C . ILE A 1 615 ? 26.375 -7.108 -40.062 1.00 94.44 615 ILE A C 1
ATOM 4884 O O . ILE A 1 615 ? 26.890 -6.322 -40.849 1.00 94.44 615 ILE A O 1
ATOM 4888 N N . PHE A 1 616 ? 25.841 -6.675 -38.918 1.00 95.50 616 PHE A N 1
ATOM 4889 C CA . PHE A 1 616 ? 25.928 -5.276 -38.478 1.00 95.50 616 PHE A CA 1
ATOM 4890 C C . PHE A 1 616 ? 27.377 -4.791 -38.371 1.00 95.50 616 PHE A C 1
ATOM 4892 O O . PHE A 1 616 ? 27.711 -3.756 -38.949 1.00 95.50 616 PHE A O 1
ATOM 4899 N N . THR A 1 617 ? 28.249 -5.568 -37.722 1.00 92.56 617 THR A N 1
ATOM 4900 C CA . THR A 1 617 ? 29.682 -5.256 -37.630 1.00 92.56 617 THR A CA 1
ATOM 4901 C C . THR A 1 617 ? 30.330 -5.153 -39.017 1.00 92.56 617 THR A C 1
ATOM 4903 O O . THR A 1 617 ? 31.068 -4.201 -39.264 1.00 92.56 617 THR A O 1
ATOM 4906 N N . LYS A 1 618 ? 30.009 -6.070 -39.948 1.00 93.62 618 LYS A N 1
ATOM 4907 C CA . LYS A 1 618 ? 30.482 -6.052 -41.352 1.00 93.62 618 LYS A CA 1
ATOM 4908 C C . LYS A 1 618 ? 30.151 -4.734 -42.066 1.00 93.62 618 LYS A C 1
ATOM 4910 O O . LYS A 1 618 ? 30.956 -4.257 -42.856 1.00 93.62 618 LYS A O 1
ATOM 4915 N N . HIS A 1 619 ? 29.008 -4.122 -41.752 1.00 94.88 619 HIS A N 1
ATOM 4916 C CA . HIS A 1 619 ? 28.545 -2.857 -42.344 1.00 94.88 619 HIS A CA 1
ATOM 4917 C C . HIS A 1 619 ? 28.805 -1.631 -41.460 1.00 94.88 619 HIS A C 1
ATOM 4919 O O . HIS A 1 619 ? 28.094 -0.633 -41.559 1.00 94.88 619 HIS A O 1
ATOM 4925 N N . GLY A 1 620 ? 29.792 -1.691 -40.561 1.00 91.00 620 GLY A N 1
ATOM 4926 C CA . GLY A 1 620 ? 30.215 -0.539 -39.757 1.00 91.00 620 GLY A CA 1
ATOM 4927 C C . GLY A 1 620 ? 29.197 -0.079 -38.708 1.00 91.00 620 GLY A C 1
ATOM 4928 O O . GLY A 1 620 ? 29.263 1.060 -38.245 1.00 91.00 620 GLY A O 1
ATOM 4929 N N . MET A 1 621 ? 28.227 -0.921 -38.340 1.00 94.38 621 MET A N 1
ATOM 4930 C CA . MET A 1 621 ? 27.314 -0.663 -37.225 1.00 94.38 621 MET A CA 1
ATOM 4931 C C . MET A 1 621 ? 27.893 -1.279 -35.950 1.00 94.38 621 MET A C 1
ATOM 4933 O O . MET A 1 621 ? 28.081 -2.492 -35.861 1.00 94.38 621 MET A O 1
ATOM 4937 N N . SER A 1 622 ? 28.179 -0.449 -34.948 1.00 93.19 622 SER A N 1
ATOM 4938 C CA . SER A 1 622 ? 28.717 -0.916 -33.670 1.00 93.19 622 SER A CA 1
ATOM 4939 C C . SER A 1 622 ? 27.590 -1.422 -32.776 1.00 93.19 622 SER A C 1
ATOM 4941 O O . SER A 1 622 ? 26.642 -0.693 -32.489 1.00 93.19 622 SER A O 1
ATOM 4943 N N . ASN A 1 623 ? 27.702 -2.656 -32.297 1.00 92.75 623 ASN A N 1
ATOM 4944 C CA . ASN A 1 623 ? 26.740 -3.244 -31.369 1.00 92.75 623 ASN A CA 1
ATOM 4945 C C . ASN A 1 623 ? 26.957 -2.690 -29.954 1.00 92.75 623 ASN A C 1
ATOM 4947 O O . ASN A 1 623 ? 28.096 -2.651 -29.505 1.00 92.75 623 ASN A O 1
ATOM 4951 N N . VAL A 1 624 ? 25.893 -2.260 -29.264 1.00 92.00 624 VAL A N 1
ATOM 4952 C CA . VAL A 1 624 ? 25.981 -1.775 -27.869 1.00 92.00 624 VAL A CA 1
ATOM 4953 C C . VAL A 1 624 ? 25.344 -2.774 -26.905 1.00 92.00 624 VAL A C 1
ATOM 4955 O O . VAL A 1 624 ? 25.958 -3.157 -25.916 1.00 92.00 624 VAL A O 1
ATOM 4958 N N . GLY A 1 625 ? 24.132 -3.248 -27.199 1.00 93.75 625 GLY A N 1
ATOM 4959 C CA . GLY A 1 625 ? 23.503 -4.300 -26.403 1.00 93.75 625 GLY A CA 1
ATOM 4960 C C . GLY A 1 625 ? 22.146 -4.738 -26.937 1.00 93.75 625 GLY A C 1
ATOM 4961 O O . GLY A 1 625 ? 21.492 -4.001 -27.678 1.00 93.75 625 GLY A O 1
ATOM 4962 N N . TYR A 1 626 ? 21.747 -5.952 -26.559 1.00 97.38 626 TYR A N 1
ATOM 4963 C CA . TYR A 1 626 ? 20.475 -6.574 -26.909 1.00 97.38 626 TYR A CA 1
ATOM 4964 C C . TYR A 1 626 ? 19.810 -7.119 -25.648 1.00 97.38 626 TYR A C 1
ATOM 4966 O O . TYR A 1 626 ? 20.408 -7.896 -24.901 1.00 97.38 626 TYR A O 1
ATOM 4974 N N . TRP A 1 627 ? 18.559 -6.740 -25.430 1.00 97.69 627 TRP A N 1
ATOM 4975 C CA . TRP A 1 627 ? 17.819 -7.066 -24.224 1.00 97.69 627 TRP A CA 1
ATOM 4976 C C . TRP A 1 627 ? 16.427 -7.598 -24.533 1.00 97.69 627 TRP A C 1
ATOM 4978 O O . TRP A 1 627 ? 15.747 -7.143 -25.455 1.00 97.69 627 TRP A O 1
ATOM 4988 N N . THR A 1 628 ? 15.978 -8.513 -23.687 1.00 96.88 628 THR A N 1
ATOM 4989 C CA . THR A 1 628 ? 14.577 -8.926 -23.604 1.00 96.88 628 THR A CA 1
ATOM 4990 C C . THR A 1 628 ? 13.966 -8.259 -22.369 1.00 96.88 628 THR A C 1
ATOM 4992 O O . THR A 1 628 ? 14.602 -8.305 -21.312 1.00 96.88 628 THR A O 1
ATOM 4995 N N . PRO A 1 629 ? 12.784 -7.613 -22.446 1.00 95.31 629 PRO A N 1
ATOM 4996 C CA . PRO A 1 629 ? 12.119 -7.085 -21.258 1.00 95.31 629 PRO A CA 1
ATOM 4997 C C . PRO A 1 629 ? 11.972 -8.151 -20.169 1.00 95.31 629 PRO A C 1
ATOM 4999 O O . PRO A 1 629 ? 11.786 -9.329 -20.458 1.00 95.31 629 PRO A O 1
ATOM 5002 N N . TYR A 1 630 ? 12.100 -7.734 -18.916 1.00 92.19 630 TYR A N 1
ATOM 5003 C CA . TYR A 1 630 ? 12.068 -8.613 -17.755 1.00 92.19 630 TYR A CA 1
ATOM 5004 C C . TYR A 1 630 ? 10.623 -8.907 -17.337 1.00 92.19 630 TYR A C 1
ATOM 5006 O O . TYR A 1 630 ? 10.272 -10.062 -17.101 1.00 92.19 630 TYR A O 1
ATOM 5014 N N . ASP A 1 631 ? 9.787 -7.869 -17.269 1.00 88.06 631 ASP A N 1
ATOM 5015 C CA . ASP A 1 631 ? 8.402 -7.954 -16.801 1.00 88.06 631 ASP A CA 1
ATOM 5016 C C . ASP A 1 631 ? 7.454 -8.478 -17.907 1.00 88.06 631 ASP A C 1
ATOM 5018 O O . ASP A 1 631 ? 7.726 -8.376 -19.108 1.00 88.06 631 ASP A O 1
ATOM 5022 N N . HIS A 1 632 ? 6.340 -9.095 -17.503 1.00 85.00 632 HIS A N 1
ATOM 5023 C CA . HIS A 1 632 ? 5.282 -9.538 -18.418 1.00 85.00 632 HIS A CA 1
ATOM 5024 C C . HIS A 1 632 ? 4.306 -8.394 -18.752 1.00 85.00 632 HIS A C 1
ATOM 5026 O O . HIS A 1 632 ? 4.058 -7.557 -17.886 1.00 85.00 632 HIS A O 1
ATOM 5032 N N . PRO A 1 633 ? 3.664 -8.423 -19.940 1.00 88.25 633 PRO A N 1
ATOM 5033 C CA . PRO A 1 633 ? 3.758 -9.454 -20.985 1.00 88.25 633 PRO A CA 1
ATOM 5034 C C . PRO A 1 633 ? 4.934 -9.299 -21.967 1.00 88.25 633 PRO A C 1
ATOM 5036 O O . PRO A 1 633 ? 5.214 -10.241 -22.711 1.00 88.25 633 PRO A O 1
ATOM 5039 N N . GLU A 1 634 ? 5.620 -8.157 -21.995 1.00 90.50 634 GLU A N 1
ATOM 5040 C CA . GLU A 1 634 ? 6.615 -7.798 -23.017 1.00 90.50 634 GLU A CA 1
ATOM 5041 C C . GLU A 1 634 ? 7.796 -8.772 -23.080 1.00 90.50 634 GLU A C 1
ATOM 5043 O O . GLU A 1 634 ? 8.331 -9.018 -24.166 1.00 90.50 634 GLU A O 1
ATOM 5048 N N . SER A 1 635 ? 8.154 -9.392 -21.953 1.00 91.81 635 SER A N 1
ATOM 5049 C CA . SER A 1 635 ? 9.177 -10.442 -21.878 1.00 91.81 635 SER A CA 1
ATOM 5050 C C . SER A 1 635 ? 8.936 -11.624 -22.822 1.00 91.81 635 SER A C 1
ATOM 5052 O O . SER A 1 635 ? 9.877 -12.326 -23.184 1.00 91.81 635 SER A O 1
ATOM 5054 N N . LYS A 1 636 ? 7.691 -11.845 -23.270 1.00 93.00 636 LYS A N 1
ATOM 5055 C CA . LYS A 1 636 ? 7.335 -12.955 -24.168 1.00 93.00 636 LYS A CA 1
ATOM 5056 C C . LYS A 1 636 ? 7.525 -12.642 -25.649 1.00 93.00 636 LYS A C 1
ATOM 5058 O O . LYS A 1 636 ? 7.589 -13.570 -26.453 1.00 93.00 636 LYS A O 1
ATOM 5063 N N . ASN A 1 637 ? 7.555 -11.369 -26.044 1.00 96.12 637 ASN A N 1
ATOM 5064 C CA . ASN A 1 637 ? 7.466 -11.012 -27.462 1.00 96.12 637 ASN A CA 1
ATOM 5065 C C . ASN A 1 637 ? 8.341 -9.838 -27.908 1.00 96.12 637 ASN A C 1
ATOM 5067 O O . ASN A 1 637 ? 8.298 -9.500 -29.092 1.00 96.12 637 ASN A O 1
ATOM 5071 N N . THR A 1 638 ? 9.118 -9.217 -27.027 1.00 97.56 638 THR A N 1
ATOM 5072 C CA . THR A 1 638 ? 9.826 -7.979 -27.357 1.00 97.56 638 THR A CA 1
ATOM 5073 C C . THR A 1 638 ? 11.342 -8.146 -27.285 1.00 97.56 638 THR A C 1
ATOM 5075 O O . THR A 1 638 ? 11.873 -8.724 -26.345 1.00 97.56 638 THR A O 1
ATOM 5078 N N . LEU A 1 639 ? 12.040 -7.610 -28.288 1.00 98.25 639 LEU A N 1
ATOM 5079 C CA . LEU A 1 639 ? 13.494 -7.441 -28.305 1.00 98.25 639 LEU A CA 1
ATOM 5080 C C . LEU A 1 639 ? 13.801 -5.943 -28.396 1.00 98.25 639 LEU A C 1
ATOM 5082 O O . LEU A 1 639 ? 13.344 -5.277 -29.326 1.00 98.25 639 LEU A O 1
ATOM 5086 N N . ILE A 1 640 ? 14.591 -5.427 -27.460 1.00 98.31 640 ILE A N 1
ATOM 5087 C CA . ILE A 1 640 ? 15.087 -4.047 -27.452 1.00 98.31 640 ILE A CA 1
ATOM 5088 C C . ILE A 1 640 ? 16.589 -4.095 -27.684 1.00 98.31 640 ILE A C 1
ATOM 5090 O O . ILE A 1 640 ? 17.286 -4.892 -27.064 1.00 98.31 640 ILE A O 1
ATOM 5094 N N . TYR A 1 641 ? 17.117 -3.256 -28.566 1.00 97.25 641 TYR A N 1
ATOM 5095 C CA . TYR A 1 641 ? 18.558 -3.189 -28.767 1.00 97.25 641 TYR A CA 1
ATOM 5096 C C . TYR A 1 641 ? 19.042 -1.794 -29.119 1.00 97.25 641 TYR A C 1
ATOM 5098 O O . TYR A 1 641 ? 18.287 -0.948 -29.602 1.00 97.25 641 TYR A O 1
ATOM 5106 N N . LEU A 1 642 ? 20.327 -1.580 -28.866 1.00 95.81 642 LEU A N 1
ATOM 5107 C CA . LEU A 1 642 ? 21.024 -0.331 -29.106 1.00 95.81 642 LEU A CA 1
ATOM 5108 C C . LEU A 1 642 ? 22.238 -0.615 -29.991 1.00 95.81 642 LEU A C 1
ATOM 5110 O O . LEU A 1 642 ? 23.049 -1.500 -29.698 1.00 95.81 642 LEU A O 1
ATOM 5114 N N . ILE A 1 643 ? 22.354 0.135 -31.080 1.00 95.25 643 ILE A N 1
ATOM 5115 C CA . ILE A 1 643 ? 23.540 0.162 -31.941 1.00 95.25 643 ILE A CA 1
ATOM 5116 C C . ILE A 1 643 ? 24.053 1.593 -32.064 1.00 95.25 643 ILE A C 1
ATOM 5118 O O . ILE A 1 643 ? 23.359 2.548 -31.716 1.00 95.25 643 ILE A O 1
ATOM 5122 N N . LYS A 1 644 ? 25.278 1.746 -32.554 1.00 94.81 644 LYS A N 1
ATOM 5123 C CA . LYS A 1 644 ? 25.935 3.032 -32.755 1.00 94.81 644 LYS A CA 1
ATOM 5124 C C . LYS A 1 644 ? 26.495 3.135 -34.171 1.00 94.81 644 LYS A C 1
ATOM 5126 O O . LYS A 1 644 ? 27.121 2.208 -34.684 1.00 94.81 644 LYS A O 1
ATOM 5131 N N . HIS A 1 645 ? 26.305 4.309 -34.755 1.00 94.75 645 HIS A N 1
ATOM 5132 C CA . HIS A 1 645 ? 26.841 4.753 -36.032 1.00 94.75 645 HIS A CA 1
ATOM 5133 C C . HIS A 1 645 ? 27.780 5.942 -35.813 1.00 94.75 645 HIS A C 1
ATOM 5135 O O . HIS A 1 645 ? 27.651 6.691 -34.842 1.00 94.75 645 HIS A O 1
ATOM 5141 N N . GLU A 1 646 ? 28.707 6.143 -36.744 1.00 93.19 646 GLU A N 1
ATOM 5142 C CA . GLU A 1 646 ? 29.610 7.298 -36.738 1.00 93.19 646 GLU A CA 1
ATOM 5143 C C . GLU A 1 646 ? 28.844 8.626 -36.882 1.00 93.19 646 GLU A C 1
ATOM 5145 O O . GLU A 1 646 ? 29.080 9.565 -36.126 1.00 93.19 646 GLU A O 1
ATOM 5150 N N . SER A 1 647 ? 27.870 8.684 -37.796 1.00 94.31 647 SER A N 1
ATOM 5151 C CA . SER A 1 647 ? 27.002 9.843 -38.025 1.00 94.31 647 SER A CA 1
ATOM 5152 C C . SER A 1 647 ? 25.607 9.417 -38.497 1.00 94.31 647 SER A C 1
ATOM 5154 O O . SER A 1 647 ? 25.354 8.234 -38.758 1.00 94.31 647 SER A O 1
ATOM 5156 N N . ARG A 1 648 ? 24.684 10.379 -38.631 1.00 94.44 648 ARG A N 1
ATOM 5157 C CA . ARG A 1 648 ? 23.335 10.122 -39.157 1.00 94.44 648 ARG A CA 1
ATOM 5158 C C . ARG A 1 648 ? 23.385 9.696 -40.623 1.00 94.44 648 ARG A C 1
ATOM 5160 O O . ARG A 1 648 ? 22.666 8.779 -41.003 1.00 94.44 648 ARG A O 1
ATOM 5167 N N . GLU A 1 649 ? 24.243 10.310 -41.420 1.00 95.38 649 GLU A N 1
ATOM 5168 C CA . GLU A 1 649 ? 24.437 10.019 -42.842 1.00 95.38 649 GLU A CA 1
ATOM 5169 C C . GLU A 1 649 ? 25.022 8.612 -43.012 1.00 95.38 649 GLU A C 1
ATOM 5171 O O . GLU A 1 649 ? 24.539 7.819 -43.823 1.00 95.38 649 GLU A O 1
ATOM 5176 N N . LYS A 1 650 ? 26.003 8.254 -42.171 1.00 95.56 650 LYS A N 1
ATOM 5177 C CA . LYS A 1 650 ? 26.560 6.897 -42.125 1.00 95.56 650 LYS A CA 1
ATOM 5178 C C . LYS A 1 650 ? 25.522 5.857 -41.724 1.00 95.56 650 LYS A C 1
ATOM 5180 O O . LYS A 1 650 ? 25.544 4.765 -42.276 1.00 95.56 650 LYS A O 1
ATOM 5185 N N . ALA A 1 651 ? 24.576 6.182 -40.842 1.00 95.31 651 ALA A N 1
ATOM 5186 C CA . ALA A 1 651 ? 23.482 5.265 -40.529 1.00 95.31 651 ALA A CA 1
ATOM 5187 C C . ALA A 1 651 ? 22.660 4.891 -41.777 1.00 95.31 651 ALA A C 1
ATOM 5189 O O . ALA A 1 651 ? 22.399 3.708 -41.990 1.00 95.31 651 ALA A O 1
ATOM 5190 N N . ASP A 1 652 ? 22.317 5.852 -42.647 1.00 95.62 652 ASP A N 1
ATOM 5191 C CA . ASP A 1 652 ? 21.596 5.549 -43.896 1.00 95.62 652 ASP A CA 1
ATOM 5192 C C . ASP A 1 652 ? 22.423 4.676 -44.843 1.00 95.62 652 ASP A C 1
ATOM 5194 O O . ASP A 1 652 ? 21.890 3.733 -45.428 1.00 95.62 652 ASP A O 1
ATOM 5198 N N . ILE A 1 653 ? 23.719 4.967 -44.982 1.00 97.06 653 ILE A N 1
ATOM 5199 C CA . ILE A 1 653 ? 24.631 4.185 -45.829 1.00 97.06 653 ILE A CA 1
ATOM 5200 C C . ILE A 1 653 ? 24.732 2.748 -45.310 1.00 97.06 653 ILE A C 1
ATOM 5202 O O . ILE A 1 653 ? 24.517 1.806 -46.074 1.00 97.06 653 ILE A O 1
ATOM 5206 N N . ASN A 1 654 ? 24.975 2.578 -44.009 1.00 96.44 654 ASN A N 1
ATOM 5207 C CA . ASN A 1 654 ? 25.104 1.267 -43.381 1.00 96.44 654 ASN A CA 1
ATOM 5208 C C . ASN A 1 654 ? 23.809 0.457 -43.541 1.00 96.44 654 ASN A C 1
ATOM 5210 O O . ASN A 1 654 ? 23.863 -0.725 -43.868 1.00 96.44 654 ASN A O 1
ATOM 5214 N N . TRP A 1 655 ? 22.632 1.069 -43.350 1.00 96.81 655 TRP A N 1
ATOM 5215 C CA . TRP A 1 655 ? 21.348 0.373 -43.504 1.00 96.81 655 TRP A CA 1
ATOM 5216 C C . TRP A 1 655 ? 21.048 -0.020 -44.951 1.00 96.81 655 TRP A C 1
ATOM 5218 O O . TRP A 1 655 ? 20.528 -1.115 -45.181 1.00 96.81 655 TRP A O 1
ATOM 5228 N N . ARG A 1 656 ? 21.391 0.830 -45.930 1.00 96.88 656 ARG A N 1
ATOM 5229 C CA . ARG A 1 656 ? 21.280 0.477 -47.356 1.00 96.88 656 ARG A CA 1
ATOM 5230 C C . ARG A 1 656 ? 22.178 -0.713 -47.681 1.00 96.88 656 ARG A C 1
ATOM 5232 O O . ARG A 1 656 ? 21.671 -1.699 -48.212 1.00 96.88 656 ARG A O 1
ATOM 5239 N N . ALA A 1 657 ? 23.449 -0.662 -47.280 1.00 96.69 657 ALA A N 1
ATOM 5240 C CA . ALA A 1 657 ? 24.405 -1.749 -47.484 1.00 96.69 657 ALA A CA 1
ATOM 5241 C C . ALA A 1 657 ? 23.937 -3.055 -46.818 1.00 96.69 657 ALA A C 1
ATOM 5243 O O . ALA A 1 657 ? 23.849 -4.089 -47.478 1.00 96.69 657 ALA A O 1
ATOM 5244 N N . PHE A 1 658 ? 23.501 -2.988 -45.556 1.00 96.56 658 PHE A N 1
ATOM 5245 C CA . PHE A 1 658 ? 22.930 -4.123 -44.828 1.00 96.56 658 PHE A CA 1
ATOM 5246 C C . PHE A 1 658 ? 21.732 -4.743 -45.557 1.00 96.56 658 PHE A C 1
ATOM 5248 O O . PHE A 1 658 ? 21.655 -5.958 -45.706 1.00 96.56 658 PHE A O 1
ATOM 5255 N N . SER A 1 659 ? 20.795 -3.924 -46.046 1.00 94.50 659 SER A N 1
ATOM 5256 C CA . SER A 1 659 ? 19.606 -4.424 -46.750 1.00 94.50 659 SER A CA 1
ATOM 5257 C C . SER A 1 659 ? 19.929 -5.108 -48.085 1.00 94.50 659 SER A C 1
ATOM 5259 O O . SER A 1 659 ? 19.168 -5.962 -48.547 1.00 94.50 659 SER A O 1
ATOM 5261 N N . GLN A 1 660 ? 21.054 -4.742 -48.704 1.00 96.19 660 GLN A N 1
ATOM 5262 C CA . GLN A 1 660 ? 21.502 -5.274 -49.988 1.00 96.19 660 GLN A CA 1
ATOM 5263 C C . GLN A 1 660 ? 22.390 -6.516 -49.848 1.00 96.19 660 GLN A C 1
ATOM 5265 O O . GLN A 1 660 ? 22.459 -7.286 -50.811 1.00 96.19 660 GLN A O 1
ATOM 5270 N N . ASP A 1 661 ? 22.979 -6.736 -48.670 1.00 96.94 661 ASP A N 1
ATOM 5271 C CA . ASP A 1 661 ? 23.859 -7.859 -48.345 1.00 96.94 661 ASP A CA 1
ATOM 5272 C C . ASP A 1 661 ? 23.198 -9.222 -48.628 1.00 96.94 661 ASP A C 1
ATOM 5274 O O . ASP A 1 661 ? 22.063 -9.498 -48.219 1.00 96.94 661 ASP A O 1
ATOM 5278 N N . SER A 1 662 ? 23.907 -10.074 -49.373 1.00 96.38 662 SER A N 1
ATOM 5279 C CA . SER A 1 662 ? 23.436 -11.401 -49.776 1.00 96.38 662 SER A CA 1
ATOM 5280 C C . SER A 1 662 ? 23.204 -12.330 -48.587 1.00 96.38 662 SER A C 1
ATOM 5282 O O . SER A 1 662 ? 22.193 -13.039 -48.568 1.00 96.38 662 SER A O 1
ATOM 5284 N N . ASP A 1 663 ? 24.083 -12.279 -47.584 1.00 95.88 663 ASP A N 1
ATOM 5285 C CA . ASP A 1 663 ? 24.018 -13.103 -46.377 1.00 95.88 663 ASP A CA 1
ATOM 5286 C C . ASP A 1 663 ? 22.793 -12.690 -45.557 1.00 95.88 663 ASP A C 1
ATOM 5288 O O . ASP A 1 663 ? 22.017 -13.538 -45.113 1.00 95.88 663 ASP A O 1
ATOM 5292 N N . TRP A 1 664 ? 22.539 -11.380 -45.429 1.00 96.50 664 TRP A N 1
ATOM 5293 C CA . TRP A 1 664 ? 21.318 -10.885 -44.788 1.00 96.50 664 TRP A CA 1
ATOM 5294 C C . TRP A 1 664 ? 20.060 -11.329 -45.534 1.00 96.50 664 TRP A C 1
ATOM 5296 O O . TRP A 1 664 ? 19.126 -11.823 -44.903 1.00 96.50 664 TRP A O 1
ATOM 5306 N N . LYS A 1 665 ? 20.010 -11.187 -46.864 1.00 95.31 665 LYS A N 1
ATOM 5307 C CA . LYS A 1 665 ? 18.844 -11.617 -47.657 1.00 95.31 665 LYS A CA 1
ATOM 5308 C C . LYS A 1 665 ? 18.567 -13.108 -47.480 1.00 95.31 665 LYS A C 1
ATOM 5310 O O . LYS A 1 665 ? 17.402 -13.493 -47.374 1.00 95.31 665 LYS A O 1
ATOM 5315 N N . GLN A 1 666 ? 19.607 -13.938 -47.424 1.00 95.44 666 GLN A N 1
ATOM 5316 C CA . GLN A 1 666 ? 19.473 -15.365 -47.140 1.00 95.44 666 GLN A CA 1
ATOM 5317 C C . GLN A 1 666 ? 18.938 -15.608 -45.724 1.00 95.44 666 GLN A C 1
ATOM 5319 O O . GLN A 1 666 ? 17.896 -16.240 -45.571 1.00 95.44 666 GLN A O 1
ATOM 5324 N N . VAL A 1 667 ? 19.562 -15.017 -44.704 1.00 95.31 667 VAL A N 1
ATOM 5325 C CA . VAL A 1 667 ? 19.140 -15.133 -43.298 1.00 95.31 667 VAL A CA 1
ATOM 5326 C C . VAL A 1 667 ? 17.699 -14.653 -43.098 1.00 95.31 667 VAL A C 1
ATOM 5328 O O . VAL A 1 667 ? 16.928 -15.280 -42.371 1.00 95.31 667 VAL A O 1
ATOM 5331 N N . ALA A 1 668 ? 17.297 -13.557 -43.742 1.00 92.88 668 ALA A N 1
ATOM 5332 C CA . ALA A 1 668 ? 15.943 -13.019 -43.672 1.00 92.88 668 ALA A CA 1
ATOM 5333 C C . ALA A 1 668 ? 14.910 -13.970 -44.294 1.00 92.88 668 ALA A C 1
ATOM 5335 O O . ALA A 1 668 ? 13.839 -14.149 -43.714 1.00 92.88 668 ALA A O 1
ATOM 5336 N N . ARG A 1 669 ? 15.225 -14.607 -45.432 1.00 93.44 669 ARG A N 1
ATOM 5337 C CA . ARG A 1 669 ? 14.369 -15.647 -46.027 1.00 93.44 669 ARG A CA 1
ATOM 5338 C C . ARG A 1 669 ? 14.280 -16.872 -45.122 1.00 93.44 669 ARG A C 1
ATOM 5340 O O . ARG A 1 669 ? 13.179 -17.303 -44.791 1.00 93.44 669 ARG A O 1
ATOM 5347 N N . ASP A 1 670 ? 15.421 -17.391 -44.681 1.00 92.81 670 ASP A N 1
ATOM 5348 C CA . ASP A 1 670 ? 15.502 -18.649 -43.936 1.00 92.81 670 ASP A CA 1
ATOM 5349 C C . ASP A 1 670 ? 14.837 -18.547 -42.562 1.00 92.81 670 ASP A C 1
ATOM 5351 O O . ASP A 1 670 ? 14.025 -19.396 -42.194 1.00 92.81 670 ASP A O 1
ATOM 5355 N N . SER A 1 671 ? 15.077 -17.448 -41.845 1.00 90.75 671 SER A N 1
ATOM 5356 C CA . SER A 1 671 ? 14.471 -17.194 -40.532 1.00 90.75 671 SER A CA 1
ATOM 5357 C C . SER A 1 671 ? 12.958 -16.943 -40.566 1.00 90.75 671 SER A C 1
ATOM 5359 O O . SER A 1 671 ? 12.319 -16.976 -39.517 1.00 90.75 671 SER A O 1
ATOM 5361 N N . GLN A 1 672 ? 12.372 -16.702 -41.744 1.00 90.62 672 GLN A N 1
ATOM 5362 C CA . GLN A 1 672 ? 10.939 -16.438 -41.920 1.00 90.62 672 GLN A CA 1
ATOM 5363 C C . GLN A 1 672 ? 10.194 -17.558 -42.664 1.00 90.62 672 GLN A C 1
ATOM 5365 O O . GLN A 1 672 ? 9.013 -17.396 -42.972 1.00 90.62 672 GLN A O 1
ATOM 5370 N N . ARG A 1 673 ? 10.835 -18.711 -42.923 1.00 90.06 673 ARG A N 1
ATOM 5371 C CA . ARG A 1 673 ? 10.183 -19.876 -43.562 1.00 90.06 673 ARG A CA 1
ATOM 5372 C C . ARG A 1 673 ? 8.949 -20.348 -42.793 1.00 90.06 673 ARG A C 1
ATOM 5374 O O . ARG A 1 673 ? 7.959 -20.745 -43.390 1.00 90.06 673 ARG A O 1
ATOM 5381 N N . GLN A 1 674 ? 8.989 -20.246 -41.466 1.00 86.88 674 GLN A N 1
ATOM 5382 C CA . GLN A 1 674 ? 7.876 -20.586 -40.575 1.00 86.88 674 GLN A CA 1
ATOM 5383 C C . GLN A 1 674 ? 6.974 -19.374 -40.268 1.00 86.88 674 GLN A C 1
ATOM 5385 O O . GLN A 1 674 ? 6.449 -19.252 -39.158 1.00 86.88 674 GLN A O 1
ATOM 5390 N N . GLY A 1 675 ? 6.832 -18.445 -41.215 1.00 89.38 675 GLY A N 1
ATOM 5391 C CA . GLY A 1 675 ? 6.017 -17.237 -41.087 1.00 89.38 675 GLY A CA 1
ATOM 5392 C C . GLY A 1 675 ? 6.786 -15.997 -40.618 1.00 89.38 675 GLY A C 1
ATOM 5393 O O . GLY A 1 675 ? 7.959 -16.046 -40.242 1.00 89.38 675 GLY A O 1
ATOM 5394 N N . LYS A 1 676 ? 6.102 -14.845 -40.651 1.00 93.19 676 LYS A N 1
ATOM 5395 C CA . LYS A 1 676 ? 6.678 -13.548 -40.264 1.00 93.19 676 LYS A CA 1
ATOM 5396 C C . LYS A 1 676 ? 7.087 -13.553 -38.789 1.00 93.19 676 LYS A C 1
ATOM 5398 O O . LYS A 1 676 ? 6.288 -13.889 -37.919 1.00 93.19 676 LYS A O 1
ATOM 5403 N N . LEU A 1 677 ? 8.316 -13.117 -38.507 1.00 94.19 677 LEU A N 1
ATOM 5404 C CA . LEU A 1 677 ? 8.816 -13.013 -37.131 1.00 94.19 677 LEU A CA 1
ATOM 5405 C C . LEU A 1 677 ? 8.231 -11.816 -36.384 1.00 94.19 677 LEU A C 1
ATOM 5407 O O . LEU A 1 677 ? 7.999 -11.900 -35.183 1.00 94.19 677 LEU A O 1
ATOM 5411 N N . LEU A 1 678 ? 8.025 -10.694 -37.077 1.00 95.94 678 LEU A N 1
ATOM 5412 C CA . LEU A 1 678 ? 7.563 -9.448 -36.473 1.00 95.94 678 LEU A CA 1
ATOM 5413 C C . LEU A 1 678 ? 6.069 -9.255 -36.685 1.00 95.94 678 LEU A C 1
ATOM 5415 O O . LEU A 1 678 ? 5.559 -9.450 -37.787 1.00 95.94 678 LEU A O 1
ATOM 5419 N N . LYS A 1 679 ? 5.389 -8.813 -35.626 1.00 95.56 679 LYS A N 1
ATOM 5420 C CA . LYS A 1 679 ? 3.970 -8.447 -35.662 1.00 95.56 679 LYS A CA 1
ATOM 5421 C C . LYS A 1 679 ? 3.748 -7.114 -36.380 1.00 95.56 679 LYS A C 1
ATOM 5423 O O . LYS A 1 679 ? 2.702 -6.900 -36.980 1.00 95.56 679 LYS A O 1
ATOM 5428 N N . ARG A 1 680 ? 4.725 -6.210 -36.297 1.00 94.81 680 ARG A N 1
ATOM 5429 C CA . ARG A 1 680 ? 4.690 -4.857 -36.864 1.00 94.81 680 ARG A CA 1
ATOM 5430 C C . ARG A 1 680 ? 6.095 -4.383 -37.213 1.00 94.81 680 ARG A C 1
ATOM 5432 O O . ARG A 1 680 ? 7.080 -5.003 -36.808 1.00 94.81 680 ARG A O 1
ATOM 5439 N N . ASN A 1 681 ? 6.173 -3.280 -37.951 1.00 94.06 681 ASN A N 1
ATOM 5440 C CA . ASN A 1 681 ? 7.447 -2.635 -38.244 1.00 94.06 681 ASN A CA 1
ATOM 5441 C C . ASN A 1 681 ? 8.166 -2.249 -36.941 1.00 94.06 681 ASN A C 1
ATOM 5443 O O . ASN A 1 681 ? 7.502 -1.800 -36.004 1.00 94.06 681 ASN A O 1
ATOM 5447 N N . PRO A 1 682 ? 9.499 -2.413 -36.874 1.00 94.50 682 PRO A N 1
ATOM 5448 C CA . PRO A 1 682 ? 10.274 -1.963 -35.732 1.00 94.50 682 PRO A CA 1
ATOM 5449 C C . PRO A 1 682 ? 10.115 -0.476 -35.443 1.00 94.50 682 PRO A C 1
ATOM 5451 O O . PRO A 1 682 ? 10.174 0.352 -36.354 1.00 94.50 682 PRO A O 1
ATOM 5454 N N . GLU A 1 683 ? 10.021 -0.145 -34.163 1.00 94.81 683 GLU A N 1
ATOM 5455 C CA . GLU A 1 683 ? 10.188 1.226 -33.696 1.00 94.81 683 GLU A CA 1
ATOM 5456 C C . GLU A 1 683 ? 11.684 1.553 -33.669 1.00 94.81 683 GLU A C 1
ATOM 5458 O O . GLU A 1 683 ? 12.504 0.695 -33.324 1.00 94.81 683 GLU A O 1
ATOM 5463 N N . ARG A 1 684 ? 12.050 2.780 -34.051 1.00 94.50 684 ARG A N 1
ATOM 5464 C CA . ARG A 1 684 ? 13.443 3.244 -34.067 1.00 94.50 684 ARG A CA 1
ATOM 5465 C C . ARG A 1 684 ? 13.546 4.692 -33.611 1.00 94.50 684 ARG A C 1
ATOM 5467 O O . ARG A 1 684 ? 12.732 5.522 -34.009 1.00 94.50 684 ARG A O 1
ATOM 5474 N N . LEU A 1 685 ? 14.576 4.997 -32.832 1.00 95.06 685 LEU A N 1
ATOM 5475 C CA . LEU A 1 685 ? 14.944 6.349 -32.426 1.00 95.06 685 LEU A CA 1
ATOM 5476 C C . LEU A 1 685 ? 16.441 6.543 -32.638 1.00 95.06 685 LEU A C 1
ATOM 5478 O O . LEU A 1 685 ? 17.240 5.754 -32.146 1.00 95.06 685 LEU A O 1
ATOM 5482 N N . TYR A 1 686 ? 16.809 7.621 -33.328 1.00 96.62 686 TYR A N 1
ATOM 5483 C CA . TYR A 1 686 ? 18.196 8.057 -33.443 1.00 96.62 686 TYR A CA 1
ATOM 5484 C C . TYR A 1 686 ? 18.478 9.066 -32.343 1.00 96.62 686 TYR A C 1
ATOM 5486 O O . TYR A 1 686 ? 17.701 10.001 -32.128 1.00 96.62 686 TYR A O 1
ATOM 5494 N N . LEU A 1 687 ? 19.598 8.866 -31.673 1.00 97.00 687 LEU A N 1
ATOM 5495 C CA . LEU A 1 687 ? 19.901 9.400 -30.365 1.00 97.00 687 LEU A CA 1
ATOM 5496 C C . LEU A 1 687 ? 21.300 10.016 -30.378 1.00 97.00 687 LEU A C 1
ATOM 5498 O O . LEU A 1 687 ? 22.266 9.373 -30.790 1.00 97.00 687 LEU A O 1
ATOM 5502 N N . LYS A 1 688 ? 21.427 11.252 -29.897 1.00 96.00 688 LYS A N 1
ATOM 5503 C CA . LYS A 1 688 ? 22.720 11.890 -29.640 1.00 96.00 688 LYS A CA 1
ATOM 5504 C C . LYS A 1 688 ? 23.054 11.746 -28.153 1.00 96.00 688 LYS A C 1
ATOM 5506 O O . LYS A 1 688 ? 22.193 12.078 -27.332 1.00 96.00 688 LYS A O 1
ATOM 5511 N N . PRO A 1 689 ? 24.251 11.251 -27.789 1.00 95.81 689 PRO A N 1
ATOM 5512 C CA . PRO A 1 689 ? 24.655 11.179 -26.390 1.00 95.81 689 PRO A CA 1
ATOM 5513 C C . PRO A 1 689 ? 24.864 12.589 -25.828 1.00 95.81 689 PRO A C 1
ATOM 5515 O O . PRO A 1 689 ? 25.302 13.494 -26.544 1.00 95.81 689 PRO A O 1
ATOM 5518 N N . LEU A 1 690 ? 24.559 12.777 -24.547 1.00 95.12 690 LEU A N 1
ATOM 5519 C CA . LEU A 1 690 ? 24.893 14.009 -23.827 1.00 95.12 690 LEU A CA 1
ATOM 5520 C C . LEU A 1 690 ? 26.379 14.034 -23.448 1.00 95.12 690 LEU A C 1
ATOM 5522 O O . LEU A 1 690 ? 26.983 12.982 -23.254 1.00 95.12 690 LEU A O 1
ATOM 5526 N N . ASP A 1 691 ? 26.944 15.232 -23.307 1.00 92.44 691 ASP A N 1
ATOM 5527 C CA . ASP A 1 691 ? 28.360 15.487 -22.996 1.00 92.44 691 ASP A CA 1
ATOM 5528 C C . ASP A 1 691 ? 28.821 14.866 -21.669 1.00 92.44 691 ASP A C 1
ATOM 5530 O O . ASP A 1 691 ? 29.965 14.442 -21.555 1.00 92.44 691 ASP A O 1
ATOM 5534 N N . PHE A 1 692 ? 27.927 14.775 -20.684 1.00 92.44 692 PHE A N 1
ATOM 5535 C CA . PHE A 1 692 ? 28.190 14.136 -19.389 1.00 92.44 692 PHE A CA 1
ATOM 5536 C C . PHE A 1 692 ? 27.779 12.655 -19.338 1.00 92.44 692 PHE A C 1
ATOM 5538 O O . PHE A 1 692 ? 27.721 12.073 -18.254 1.00 92.44 692 PHE A O 1
ATOM 5545 N N . SER A 1 693 ? 27.455 12.034 -20.477 1.00 91.69 693 SER A N 1
ATOM 5546 C CA . SER A 1 693 ? 27.200 10.589 -20.507 1.00 91.69 693 SER A CA 1
ATOM 5547 C C . SER A 1 693 ? 28.451 9.826 -20.077 1.00 91.69 693 SER A C 1
ATOM 5549 O O . SER A 1 693 ? 29.535 10.157 -20.561 1.00 91.69 693 SER A O 1
ATOM 5551 N N . PRO A 1 694 ? 28.330 8.806 -19.205 1.00 85.56 694 PRO A N 1
ATOM 5552 C CA . PRO A 1 694 ? 29.471 7.986 -18.827 1.00 85.56 694 PRO A CA 1
ATOM 5553 C C . PRO A 1 694 ? 30.147 7.372 -20.054 1.00 85.56 694 PRO A C 1
ATOM 5555 O O . PRO A 1 694 ? 29.472 6.935 -20.989 1.00 85.56 694 PRO A O 1
ATOM 5558 N N . SER A 1 695 ? 31.478 7.336 -20.035 1.00 68.75 695 SER A N 1
ATOM 5559 C CA . SER A 1 695 ? 32.244 6.540 -20.992 1.00 68.75 695 SER A CA 1
ATOM 5560 C C . SER A 1 695 ? 31.922 5.059 -20.801 1.00 68.75 695 SER A C 1
ATOM 5562 O O . SER A 1 695 ? 31.893 4.596 -19.661 1.00 68.75 695 SER A O 1
ATOM 5564 N N . GLN A 1 696 ? 31.638 4.357 -21.904 1.00 55.69 696 GLN A N 1
ATOM 5565 C CA . GLN A 1 696 ? 31.318 2.925 -21.905 1.00 55.69 696 GLN A CA 1
ATOM 5566 C C . GLN A 1 696 ? 32.566 2.051 -21.886 1.00 55.69 696 GLN A C 1
ATOM 5568 O O . GLN A 1 696 ? 33.565 2.429 -22.545 1.00 55.69 696 GLN A O 1
#